Protein AF-A0A9D5EDU5-F1 (afdb_monomer_lite)

Foldseek 3Di:
DDALLRLLVVLCVQLVHDLCRLCVQLVHDSVVSVCRNVVVDQDDPVCLVSLLSSCVSSVHFQVSSQVNQVNSVHDGFPRDDLVLLLLQDDALVRVQVVQQVALFWKFKAALQQAGQHTYVLVCLQLVHLCCPRQVAQPSRRPVNSCLDPSNVVWWPPSLVVVLLVLLSCVLLVNQPVDPALDALLSVVVVVCCCVPRVVCVVVNVVSNVPRHRDFALDWSWDKTWTADPVRDTWIFIWGWFDFRLFQRMIMITTFTPAQSNQVSSVVSVVVDVVVDDDPRDHPPLLALLVLLVSLCVSSVHQLCRLCVLLVHHSVVNVCSSVVVDQDDLVSLVSSCVSNVHRQSSSQSSQVSSVHDGGGGLSNCVLRVHPRDCSGSNPDDPPRHDDDDLVNVQVVCQPDLFWKFKAFLQQFTSHTYPRVCVLLVDDPVPDDDALCRHPVVSLLPPVNVVFWPPSLQVLLFSDDCVLVQLLDPPPRPQDDDPCRVRSVVNNVVSQVVCVVVVNHCVSVVSSVVSNVVPPDDSDHQKTWDWTWGDDPPDIWIFTWIWHASGPHDGSMIMTTTRGSHNVNSVVSD

Sequence (572 aa):
MAAFPDLLIEARERAGLTQAGLAGRIGVSHATITSWETGRRHPRVSARQQIIEAADILGLEAPQLNLMLAELGFSPVPEGRIVPLLDRRKPLAVVQAECETYSWPTLAMNEDFEVVGWNAAANDLSELDLATDLAEPGARHLLRMALSDHYNAKLLNWEEVIGQMVSMWKINGFDPLTAENRTPYFDNLMAYVATHHQQQLPKLFSLWQDSGTWVEGNRFYFEAKWRASDGAMLHFHNQMTSWSDFDGVSAFDWHPANAATWDWLDERREQRLRHQPAAEAHLDVSSARALLRFARERNGLSRRKLGELSGLSASFVYAMEAGKRPLVRETIVAMTRAMKLDMAFANAILDAAGFDPEPSDLTAYILGHDVAPDSRFAGNPDKRVIWDPATIADEIAGYAWPTLVVNERCEAIAINGLASRLFLMDLESVPPGPARNLFSLVTDARFVRRTANWDVVIANVLPGNLEAYMAPPGSAARPGKDAAYFEDVVQFVRRREAAGGEGDAVIHRVFAAWRAKPGRRLTARITFPFVCDQASAALRFNTVIAPWDAMLNPYWSIELHPADGETWRLLA

Structure (mmCIF, N/CA/C/O backbone):
data_AF-A0A9D5EDU5-F1
#
_entry.id   AF-A0A9D5EDU5-F1
#
loop_
_atom_site.group_PDB
_atom_site.id
_atom_site.type_symbol
_atom_site.label_atom_id
_atom_site.label_alt_id
_atom_site.label_comp_id
_atom_site.label_asym_id
_atom_site.label_entity_id
_atom_site.label_seq_id
_atom_site.pdbx_PDB_ins_code
_atom_site.Cartn_x
_atom_site.Cartn_y
_atom_site.Cartn_z
_atom_site.occupancy
_atom_site.B_iso_or_equiv
_atom_site.auth_seq_id
_atom_site.auth_comp_id
_atom_site.auth_asym_id
_atom_site.a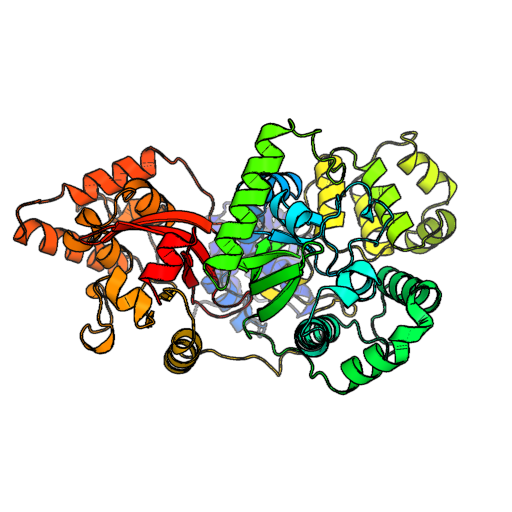uth_atom_id
_atom_site.pdbx_PDB_model_num
ATOM 1 N N . MET A 1 1 ? 11.022 31.301 25.420 1.00 49.19 1 MET A N 1
ATOM 2 C CA . MET A 1 1 ? 11.446 30.092 24.682 1.00 49.19 1 MET A CA 1
ATOM 3 C C . MET A 1 1 ? 12.906 29.843 25.014 1.00 49.19 1 MET A C 1
ATOM 5 O O . MET A 1 1 ? 13.621 30.825 25.166 1.00 49.19 1 MET A O 1
ATOM 9 N N . ALA A 1 2 ? 13.320 28.590 25.215 1.00 59.38 2 ALA A N 1
ATOM 10 C CA . ALA A 1 2 ? 14.733 28.263 25.424 1.00 59.38 2 ALA A CA 1
ATOM 11 C C . ALA A 1 2 ? 15.505 28.451 24.108 1.00 59.38 2 ALA A C 1
ATOM 13 O O . ALA A 1 2 ? 14.970 28.117 23.050 1.00 59.38 2 ALA A O 1
ATOM 14 N N . ALA A 1 3 ? 16.718 29.005 24.166 1.00 83.62 3 ALA A N 1
ATOM 15 C CA . ALA A 1 3 ? 17.525 29.257 22.975 1.00 83.62 3 ALA A CA 1
ATOM 16 C C . ALA A 1 3 ? 18.141 27.947 22.448 1.00 83.62 3 ALA A C 1
ATOM 18 O O . ALA A 1 3 ? 18.397 27.022 23.220 1.00 83.62 3 ALA A O 1
ATOM 19 N N . PHE A 1 4 ? 18.418 27.862 21.141 1.00 90.62 4 PHE A N 1
ATOM 20 C CA . PHE A 1 4 ? 19.044 26.684 20.514 1.00 90.62 4 PHE A CA 1
ATOM 21 C C . PHE A 1 4 ? 20.265 26.122 21.283 1.00 90.62 4 PHE A C 1
ATOM 23 O O . PHE A 1 4 ? 20.320 24.902 21.463 1.00 90.62 4 PHE A O 1
ATOM 30 N N . PRO A 1 5 ? 21.218 26.950 21.773 1.00 94.69 5 PRO A N 1
ATOM 31 C CA . PRO A 1 5 ? 22.356 26.451 22.544 1.00 94.69 5 PRO A CA 1
ATOM 32 C C . PRO A 1 5 ? 21.941 25.717 23.825 1.00 94.69 5 PRO A C 1
ATOM 34 O O . PRO A 1 5 ? 22.470 24.644 24.107 1.00 94.69 5 PRO A O 1
ATOM 37 N N . ASP A 1 6 ? 20.954 26.248 24.551 1.00 91.31 6 ASP A N 1
ATOM 38 C CA . ASP A 1 6 ? 20.464 25.667 25.804 1.00 91.31 6 ASP A CA 1
ATOM 39 C C . ASP A 1 6 ? 19.789 24.315 25.549 1.00 91.31 6 ASP A C 1
ATOM 41 O O . ASP A 1 6 ? 20.074 23.334 26.236 1.00 91.31 6 ASP A O 1
ATOM 45 N N . LEU A 1 7 ? 18.954 24.241 24.505 1.00 88.12 7 LEU A N 1
ATOM 46 C CA . LEU A 1 7 ? 18.281 23.005 24.095 1.00 88.12 7 LEU A CA 1
ATOM 47 C C . LEU A 1 7 ? 19.284 21.915 23.696 1.00 88.12 7 LEU A C 1
ATOM 49 O O . LEU A 1 7 ? 19.107 20.752 24.062 1.00 88.12 7 LEU A O 1
ATOM 53 N N . LEU A 1 8 ? 20.347 22.281 22.971 1.00 94.75 8 LEU A N 1
ATOM 54 C CA . LEU A 1 8 ? 21.386 21.342 22.551 1.00 94.75 8 LEU A CA 1
ATOM 55 C C . LEU A 1 8 ? 22.205 20.821 23.743 1.00 94.75 8 LEU A C 1
ATOM 57 O O . LEU A 1 8 ? 22.453 19.616 23.820 1.00 94.75 8 LEU A O 1
ATOM 61 N N . ILE A 1 9 ? 22.588 21.701 24.680 1.00 96.06 9 ILE A N 1
ATOM 62 C CA . ILE A 1 9 ? 23.309 21.325 25.908 1.00 96.06 9 ILE A CA 1
ATOM 63 C C . ILE A 1 9 ? 22.464 20.362 26.738 1.00 96.06 9 ILE A C 1
ATOM 65 O O . ILE A 1 9 ? 22.931 19.273 27.077 1.00 96.06 9 ILE A O 1
ATOM 69 N N . GLU A 1 10 ? 21.218 20.736 27.028 1.00 91.00 10 GLU A N 1
ATOM 70 C CA . GLU A 1 10 ? 20.330 19.954 27.886 1.00 91.00 10 GLU A CA 1
ATOM 71 C C . GLU A 1 10 ? 20.086 18.556 27.301 1.00 91.00 10 GLU A C 1
ATOM 73 O O . GLU A 1 10 ? 20.183 17.546 28.001 1.00 91.00 10 GLU A O 1
ATOM 78 N N . ALA A 1 11 ? 19.825 18.483 25.994 1.00 90.38 11 ALA A N 1
ATOM 79 C CA . ALA A 1 11 ? 19.623 17.225 25.289 1.00 90.38 11 ALA A CA 1
ATOM 80 C C . ALA A 1 11 ? 20.882 16.343 25.309 1.00 90.38 11 ALA A C 1
ATOM 82 O O . ALA A 1 11 ? 20.798 15.146 25.595 1.00 90.38 11 ALA A O 1
ATOM 83 N N . ARG A 1 12 ? 22.061 16.935 25.066 1.00 97.06 12 ARG A N 1
ATOM 84 C CA . ARG A 1 12 ? 23.350 16.232 25.104 1.00 97.06 12 ARG A CA 1
ATOM 85 C C . ARG A 1 12 ? 23.656 15.653 26.478 1.00 97.06 12 ARG A C 1
ATOM 87 O O . ARG A 1 12 ? 24.074 14.497 26.574 1.00 97.06 12 ARG A O 1
ATOM 94 N N . GLU A 1 13 ? 23.461 16.441 27.526 1.00 94.88 13 GLU A N 1
ATOM 95 C CA . GLU A 1 13 ? 23.725 16.018 28.900 1.00 94.88 13 GLU A CA 1
ATOM 96 C C . GLU A 1 13 ? 22.755 14.929 29.350 1.00 94.88 13 GLU A C 1
ATOM 98 O O . GLU A 1 13 ? 23.187 13.933 29.932 1.00 94.88 13 GLU A O 1
ATOM 103 N N . ARG A 1 14 ? 21.472 15.046 28.988 1.00 92.19 14 ARG A N 1
ATOM 104 C CA . ARG A 1 14 ? 20.460 14.011 29.244 1.00 92.19 14 ARG A CA 1
ATOM 105 C C . ARG A 1 14 ? 20.802 12.680 28.570 1.00 92.19 14 ARG A C 1
ATOM 107 O O . ARG A 1 14 ? 20.584 11.627 29.160 1.00 92.19 14 ARG A O 1
ATOM 114 N N . ALA A 1 15 ? 21.374 12.727 27.367 1.00 84.62 15 ALA A N 1
ATOM 115 C CA . ALA A 1 15 ? 21.842 11.550 26.635 1.00 84.62 15 ALA A CA 1
ATOM 116 C C . ALA A 1 15 ? 23.197 10.999 27.138 1.00 84.62 15 ALA A C 1
ATOM 118 O O . ALA A 1 15 ? 23.694 10.008 26.601 1.00 84.62 15 ALA A O 1
ATOM 119 N N . GLY A 1 16 ? 23.827 11.632 28.137 1.00 93.88 16 GLY A N 1
ATOM 120 C CA . GLY A 1 16 ? 25.115 11.206 28.693 1.00 93.88 16 GLY A CA 1
ATOM 121 C C . GLY A 1 16 ? 26.299 11.360 27.732 1.00 93.88 16 GLY A C 1
ATOM 122 O O . GLY A 1 16 ? 27.322 10.695 27.901 1.00 93.88 16 GLY A O 1
ATOM 123 N N . LEU A 1 17 ? 26.180 12.209 26.706 1.00 94.88 17 LEU A N 1
ATOM 124 C CA . LEU A 1 17 ? 27.223 12.403 25.699 1.00 94.88 17 LEU A CA 1
ATOM 125 C C . LEU A 1 17 ? 28.138 13.585 26.043 1.00 94.88 17 LEU A C 1
ATOM 127 O O . LEU A 1 17 ? 27.707 14.641 26.504 1.00 94.88 17 LEU A O 1
ATOM 131 N N . THR A 1 18 ? 29.431 13.440 25.751 1.00 97.62 18 THR A N 1
ATOM 132 C CA . THR A 1 18 ? 30.367 14.575 25.726 1.00 97.62 18 THR A CA 1
ATOM 133 C C . THR A 1 18 ? 30.219 15.352 24.416 1.00 97.62 18 THR A C 1
ATOM 135 O O . THR A 1 18 ? 29.735 14.808 23.421 1.00 97.62 18 THR A O 1
ATOM 138 N N . GLN A 1 19 ? 30.687 16.606 24.367 1.00 97.94 19 GLN A N 1
ATOM 139 C CA . GLN A 1 19 ? 30.727 17.384 23.116 1.00 97.94 19 GLN A CA 1
ATOM 140 C C . GLN A 1 19 ? 31.481 16.633 22.003 1.00 97.94 19 GLN A C 1
ATOM 142 O O . GLN A 1 19 ? 31.050 16.623 20.854 1.00 97.94 19 GLN A O 1
ATOM 147 N N . ALA A 1 20 ? 32.576 15.944 22.349 1.00 94.94 20 ALA A N 1
ATOM 148 C CA . ALA A 1 20 ? 33.355 15.140 21.405 1.00 94.94 20 ALA A CA 1
ATOM 149 C C . ALA A 1 20 ? 32.595 13.892 20.940 1.00 94.94 20 ALA A C 1
ATOM 151 O O . ALA A 1 20 ? 32.660 13.536 19.766 1.00 94.94 20 ALA A O 1
ATOM 152 N N . GLY A 1 21 ? 31.851 13.253 21.849 1.00 92.19 21 GLY A N 1
ATOM 153 C CA . GLY A 1 21 ? 31.017 12.096 21.540 1.00 92.19 21 GLY A CA 1
ATOM 154 C C . GLY A 1 21 ? 29.879 12.439 20.581 1.00 92.19 21 GLY A C 1
ATOM 155 O O . GLY A 1 21 ? 29.665 11.708 19.619 1.00 92.19 21 GLY A O 1
ATOM 156 N N . LEU A 1 22 ? 29.195 13.568 20.795 1.00 95.25 22 LEU A N 1
ATOM 157 C CA . LEU A 1 22 ? 28.170 14.045 19.864 1.00 95.25 22 LEU A CA 1
ATOM 158 C C . LEU A 1 22 ? 28.785 14.424 18.509 1.00 95.25 22 LEU A C 1
ATOM 160 O O . LEU A 1 22 ? 28.303 13.968 17.477 1.00 95.25 22 LEU A O 1
ATOM 164 N N . ALA A 1 23 ? 29.890 15.180 18.514 1.00 94.69 23 ALA A N 1
ATOM 165 C CA . ALA A 1 23 ? 30.588 15.600 17.299 1.00 94.69 23 ALA A CA 1
ATOM 166 C C . ALA A 1 23 ? 30.985 14.411 16.407 1.00 94.69 23 ALA A C 1
ATOM 168 O O . ALA A 1 23 ? 30.735 14.428 15.204 1.00 94.69 23 ALA A O 1
ATOM 169 N N . GLY A 1 24 ? 31.550 13.360 17.012 1.00 87.88 24 GLY A N 1
ATOM 170 C CA . GLY A 1 24 ? 31.951 12.149 16.299 1.00 87.88 24 GLY A CA 1
ATOM 171 C C . GLY A 1 24 ? 30.780 11.370 15.699 1.00 87.88 24 GLY A C 1
ATOM 172 O O . GLY A 1 24 ? 30.943 10.773 14.641 1.00 87.88 24 GLY A O 1
ATOM 173 N N . ARG A 1 25 ? 29.599 11.399 16.333 1.00 81.31 25 ARG A N 1
ATOM 174 C CA . ARG A 1 25 ? 28.413 10.684 15.838 1.00 81.31 25 ARG A CA 1
ATOM 175 C C . ARG A 1 25 ? 27.719 11.381 14.665 1.00 81.31 25 ARG A C 1
ATOM 177 O O . ARG A 1 25 ? 27.174 10.681 13.827 1.00 81.31 25 ARG A O 1
ATOM 184 N N . ILE A 1 26 ? 27.774 12.713 14.587 1.00 88.62 26 ILE A N 1
ATOM 185 C CA . ILE A 1 26 ? 27.176 13.493 13.478 1.00 88.62 26 ILE A CA 1
ATOM 186 C C . ILE A 1 26 ? 28.207 13.973 12.442 1.00 88.62 26 ILE A C 1
ATOM 188 O O . ILE A 1 26 ? 27.930 14.844 11.620 1.00 88.62 26 ILE A O 1
ATOM 192 N N . GLY A 1 27 ? 29.447 13.475 12.515 1.00 86.69 27 GLY A N 1
ATOM 193 C CA . GLY A 1 27 ? 30.489 13.776 11.530 1.00 86.69 27 GLY A CA 1
ATOM 194 C C . GLY A 1 27 ? 30.979 15.231 11.506 1.00 86.69 27 GLY A C 1
ATOM 195 O O . GLY A 1 27 ? 31.418 15.707 10.459 1.00 86.69 27 GLY A O 1
ATOM 196 N N . VAL A 1 28 ? 30.938 15.954 12.634 1.00 93.31 28 VAL A N 1
ATOM 197 C CA . VAL A 1 28 ? 31.468 17.331 12.746 1.00 93.31 28 VAL A CA 1
ATOM 198 C C . VAL A 1 28 ? 32.662 17.417 13.698 1.00 93.31 28 VAL A C 1
ATOM 200 O O . VAL A 1 28 ? 32.971 16.497 14.450 1.00 93.31 28 VAL A O 1
ATOM 203 N N . SER A 1 29 ? 33.363 18.555 13.690 1.00 95.62 29 SER A N 1
ATOM 204 C CA . SER A 1 29 ? 34.465 18.788 14.629 1.00 95.62 29 SER A CA 1
ATOM 205 C C . SER A 1 29 ? 33.955 19.077 16.046 1.00 95.62 29 SER A C 1
ATOM 207 O O . SER A 1 29 ? 32.920 19.721 16.218 1.00 95.62 29 SER A O 1
ATOM 209 N N . HIS A 1 30 ? 34.727 18.705 17.072 1.00 96.62 30 HIS A N 1
ATOM 210 C CA . HIS A 1 30 ? 34.455 19.095 18.463 1.00 96.62 30 HIS A CA 1
ATOM 211 C C . HIS A 1 30 ? 34.229 20.611 18.608 1.00 96.62 30 HIS A C 1
ATOM 213 O O . HIS A 1 30 ? 33.270 21.050 19.236 1.00 96.62 30 HIS A O 1
ATOM 219 N N . ALA A 1 31 ? 35.074 21.416 17.950 1.00 95.50 31 ALA A N 1
ATOM 220 C CA . ALA A 1 31 ? 34.973 22.873 17.966 1.00 95.50 31 ALA A CA 1
ATOM 221 C C . ALA A 1 31 ? 33.653 23.391 17.366 1.00 95.50 31 ALA A C 1
ATOM 223 O O . ALA A 1 31 ? 33.177 24.454 17.770 1.00 95.50 31 ALA A O 1
ATOM 224 N N . THR A 1 32 ? 33.049 22.652 16.428 1.00 95.38 32 THR A N 1
ATOM 225 C CA . THR A 1 32 ? 31.728 22.967 15.870 1.00 95.38 32 THR A CA 1
ATOM 226 C C . THR A 1 32 ? 30.651 22.847 16.945 1.00 95.38 32 THR A C 1
ATOM 228 O O . THR A 1 32 ? 29.927 23.816 17.156 1.00 95.38 32 THR A O 1
ATOM 231 N N . ILE A 1 33 ? 30.606 21.728 17.682 1.00 97.19 33 ILE A N 1
ATOM 232 C CA . ILE A 1 33 ? 29.650 21.532 18.788 1.00 97.19 33 ILE A CA 1
ATOM 233 C C . ILE A 1 33 ? 29.858 22.580 19.880 1.00 97.19 33 ILE A C 1
ATOM 235 O O . ILE A 1 33 ? 28.906 23.244 20.273 1.00 97.19 33 ILE A O 1
ATOM 239 N N . THR A 1 34 ? 31.104 22.820 20.304 1.00 97.06 34 THR A N 1
ATOM 240 C CA . THR A 1 34 ? 31.399 23.875 21.285 1.00 97.06 34 THR A CA 1
ATOM 241 C C . THR A 1 34 ? 30.914 25.246 20.799 1.00 97.06 34 THR A C 1
ATOM 243 O O . THR A 1 34 ? 30.392 26.032 21.585 1.00 97.06 34 THR A O 1
ATOM 246 N N . SER A 1 35 ? 31.057 25.561 19.507 1.00 94.12 35 SER A N 1
ATOM 247 C CA . SER A 1 35 ? 30.599 26.844 18.954 1.00 94.12 35 SER A CA 1
ATOM 248 C C . SER A 1 35 ? 29.075 26.968 18.904 1.00 94.12 35 SER A C 1
ATOM 250 O O . SER A 1 35 ? 28.568 28.074 19.081 1.00 94.12 35 SER A O 1
ATOM 252 N N . TRP A 1 36 ? 28.364 25.861 18.673 1.00 96.50 36 TRP A N 1
ATOM 253 C CA . TRP A 1 36 ? 26.901 25.798 18.710 1.00 96.50 36 TRP A CA 1
ATOM 254 C C . TRP A 1 36 ? 26.372 25.944 20.139 1.00 96.50 36 TRP A C 1
ATOM 256 O O . TRP A 1 36 ? 25.559 26.826 20.393 1.00 96.50 36 TRP A O 1
ATOM 266 N N . GLU A 1 37 ? 26.903 25.166 21.085 1.00 96.31 37 GLU A N 1
ATOM 267 C CA . GLU A 1 37 ? 26.494 25.192 22.500 1.00 96.31 37 GLU A CA 1
ATOM 268 C C . GLU A 1 37 ? 26.846 26.506 23.209 1.00 96.31 37 GLU A C 1
ATOM 270 O O . GLU A 1 37 ? 26.198 26.892 24.171 1.00 96.31 37 GLU A O 1
ATOM 275 N N . THR A 1 38 ? 27.856 27.239 22.738 1.00 93.31 38 THR A N 1
ATOM 276 C CA . THR A 1 38 ? 28.205 28.556 23.307 1.00 93.31 38 THR A CA 1
ATOM 277 C C . THR A 1 38 ? 27.515 29.724 22.606 1.00 93.31 38 THR A C 1
ATOM 279 O O . THR A 1 38 ? 27.779 30.876 22.948 1.00 93.31 38 THR A O 1
ATOM 282 N N . GLY A 1 39 ? 26.709 29.462 21.569 1.00 89.62 39 GLY A N 1
ATOM 283 C CA . GLY A 1 39 ? 26.092 30.499 20.738 1.00 89.62 39 GLY A CA 1
ATOM 284 C C . GLY A 1 39 ? 27.089 31.354 19.940 1.00 89.62 39 GLY A C 1
ATOM 285 O O . GLY A 1 39 ? 26.690 32.304 19.273 1.00 89.62 39 GLY A O 1
ATOM 286 N N . ARG A 1 40 ? 28.393 31.029 19.960 1.00 88.25 40 ARG A N 1
ATOM 287 C CA . ARG A 1 40 ? 29.434 31.771 19.224 1.00 88.25 40 ARG A CA 1
ATOM 288 C C . ARG A 1 40 ? 29.241 31.700 17.715 1.00 88.25 40 ARG A C 1
ATOM 290 O O . ARG A 1 40 ? 29.703 32.584 16.995 1.00 88.25 40 ARG A O 1
ATOM 297 N N . ARG A 1 41 ? 28.612 30.630 17.225 1.00 88.06 41 ARG A N 1
ATOM 298 C CA . ARG A 1 41 ? 28.312 30.450 15.808 1.00 88.06 41 ARG A CA 1
ATOM 299 C C . ARG A 1 41 ? 26.918 29.876 15.631 1.00 88.06 41 ARG A C 1
ATOM 301 O O . ARG A 1 41 ? 26.659 28.759 16.066 1.00 88.06 41 ARG A O 1
ATOM 308 N N . HIS A 1 42 ? 26.083 30.596 14.890 1.00 84.44 42 HIS A N 1
ATOM 309 C CA . HIS A 1 42 ? 24.826 30.050 14.396 1.00 84.44 42 HIS A CA 1
ATOM 310 C C . HIS A 1 42 ? 25.101 28.955 13.349 1.00 84.44 42 HIS A C 1
ATOM 312 O O . HIS A 1 42 ? 25.893 29.192 12.422 1.00 84.44 42 HIS A O 1
ATOM 318 N N . PRO A 1 43 ? 24.487 27.765 13.468 1.00 89.69 43 PRO A N 1
ATOM 319 C CA . PRO A 1 43 ? 24.435 26.791 12.386 1.00 89.69 43 PRO A CA 1
ATOM 320 C C . PRO A 1 43 ? 23.972 27.441 11.076 1.00 89.69 43 PRO A C 1
ATOM 322 O O . PRO A 1 43 ? 23.044 28.244 11.056 1.00 89.69 43 PRO A O 1
ATOM 325 N N . ARG A 1 44 ? 24.651 27.114 9.974 1.00 81.19 44 ARG A N 1
ATOM 326 C CA . ARG A 1 44 ? 24.252 27.544 8.623 1.00 81.19 44 ARG A CA 1
ATOM 327 C C . ARG A 1 44 ? 23.244 26.553 8.049 1.00 81.19 44 AR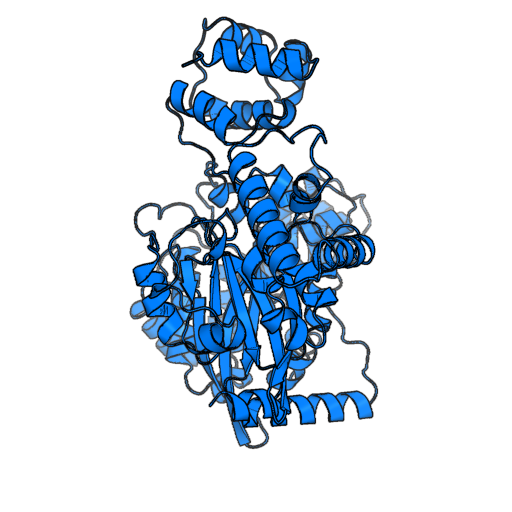G A C 1
ATOM 329 O O . ARG A 1 44 ? 23.169 25.436 8.541 1.00 81.19 44 ARG A O 1
ATOM 336 N N . VAL A 1 45 ? 22.559 26.913 6.964 1.00 66.62 45 VAL A N 1
ATOM 337 C CA . VAL A 1 45 ? 21.621 26.012 6.257 1.00 66.62 45 VAL A CA 1
ATOM 338 C C . VAL A 1 45 ? 22.255 24.647 5.952 1.00 66.62 45 VAL A C 1
ATOM 340 O O . VAL A 1 45 ? 21.655 23.614 6.216 1.00 66.62 45 VAL A O 1
ATOM 343 N N . SER A 1 46 ? 23.528 24.625 5.539 1.00 71.50 46 SER A N 1
ATOM 344 C CA . SER A 1 46 ? 24.286 23.388 5.285 1.00 71.50 46 SER A CA 1
ATOM 345 C C . SER A 1 46 ? 24.514 22.496 6.516 1.00 71.50 46 SER A C 1
ATOM 347 O O . SER A 1 46 ? 25.062 21.411 6.370 1.00 71.50 46 SER A O 1
ATOM 349 N N . ALA A 1 47 ? 24.197 22.980 7.721 1.00 82.62 47 ALA A N 1
ATOM 350 C CA . ALA A 1 47 ? 24.308 22.257 8.986 1.00 82.62 47 ALA A CA 1
ATOM 351 C C . ALA A 1 47 ? 22.968 21.658 9.457 1.00 82.62 47 ALA A C 1
ATOM 353 O O . ALA A 1 47 ? 22.921 21.025 10.512 1.00 82.62 47 ALA A O 1
ATOM 354 N N . ARG A 1 48 ? 21.873 21.890 8.714 1.00 83.44 48 ARG A N 1
ATOM 355 C CA . ARG A 1 48 ? 20.523 21.443 9.083 1.00 83.44 48 ARG A CA 1
ATOM 356 C C . ARG A 1 48 ? 20.466 19.931 9.298 1.00 83.44 48 ARG A C 1
ATOM 358 O O . ARG A 1 48 ? 19.961 19.493 10.325 1.00 83.44 48 ARG A O 1
ATOM 365 N N . GLN A 1 49 ? 21.036 19.154 8.378 1.00 75.75 49 GLN A N 1
ATOM 366 C CA . GLN A 1 49 ? 21.035 17.693 8.459 1.00 75.75 49 GLN A CA 1
ATOM 367 C C . GLN A 1 49 ? 21.744 17.184 9.724 1.00 75.75 49 GLN A C 1
ATOM 369 O O . GLN A 1 49 ? 21.212 16.342 10.437 1.00 75.75 49 GLN A O 1
ATOM 374 N N . GLN A 1 50 ? 22.889 17.771 10.078 1.00 86.69 50 GLN A N 1
ATOM 375 C CA . GLN A 1 50 ? 23.634 17.401 11.284 1.00 86.69 50 GLN A CA 1
ATOM 376 C C . GLN A 1 50 ? 22.869 17.741 12.572 1.00 86.69 50 GLN A C 1
ATOM 378 O O . GLN A 1 50 ? 23.050 17.074 13.586 1.00 86.69 50 GLN A O 1
ATOM 383 N N . ILE A 1 51 ? 22.010 18.765 12.559 1.00 88.81 51 ILE A N 1
ATOM 384 C CA . ILE A 1 51 ? 21.143 19.094 13.703 1.00 88.81 51 ILE A CA 1
ATOM 385 C C . ILE A 1 51 ? 20.018 18.070 13.856 1.00 88.81 51 ILE A C 1
ATOM 387 O O . ILE A 1 51 ? 19.701 17.691 14.981 1.00 88.81 51 ILE A O 1
ATOM 391 N N . ILE A 1 52 ? 19.444 17.605 12.746 1.00 80.00 52 ILE A N 1
ATOM 392 C CA . ILE A 1 52 ? 18.432 16.541 12.751 1.00 80.00 52 ILE A CA 1
ATOM 393 C C . ILE A 1 52 ? 19.056 15.238 13.268 1.00 80.00 52 ILE A C 1
ATOM 395 O O . ILE A 1 52 ? 18.546 14.649 14.217 1.00 80.00 52 ILE A O 1
ATOM 399 N N . GLU A 1 53 ? 20.223 14.852 12.745 1.00 79.69 53 GLU A N 1
ATOM 400 C CA . GLU A 1 53 ? 20.978 13.684 13.220 1.00 79.69 53 GLU A CA 1
ATOM 401 C C . GLU A 1 53 ? 21.347 13.801 14.703 1.00 79.69 53 GLU A C 1
ATOM 403 O O . GLU A 1 53 ? 21.205 12.840 15.462 1.00 79.69 53 GLU A O 1
ATOM 408 N N . ALA A 1 54 ? 21.776 14.988 15.150 1.00 87.31 54 ALA A N 1
ATOM 409 C CA . ALA A 1 54 ? 22.025 15.241 16.564 1.00 87.31 54 ALA A CA 1
ATOM 410 C C . ALA A 1 54 ? 20.749 15.013 17.378 1.00 87.31 54 ALA A C 1
ATOM 412 O O . ALA A 1 54 ? 20.787 14.310 18.379 1.00 87.31 54 ALA A O 1
ATOM 413 N N . ALA A 1 55 ? 19.608 15.542 16.946 1.00 85.69 55 ALA A N 1
ATOM 414 C CA . ALA A 1 55 ? 18.344 15.350 17.642 1.00 85.69 55 ALA A CA 1
ATOM 415 C C . ALA A 1 55 ? 17.892 13.881 17.701 1.00 85.69 55 ALA A C 1
ATOM 417 O O . ALA A 1 55 ? 17.273 13.492 18.694 1.00 85.69 55 ALA A O 1
ATOM 418 N N . ASP A 1 56 ? 18.204 13.064 16.694 1.00 77.31 56 ASP A N 1
ATOM 419 C CA . ASP A 1 56 ? 17.969 11.613 16.712 1.00 77.31 56 ASP A CA 1
ATOM 420 C C . ASP A 1 56 ? 18.881 10.900 17.714 1.00 77.31 56 ASP A C 1
ATOM 422 O O . ASP A 1 56 ? 18.403 10.158 18.571 1.00 77.31 56 ASP A O 1
ATOM 426 N N . ILE A 1 57 ? 20.184 11.192 17.694 1.00 80.56 57 ILE A N 1
ATOM 427 C CA . ILE A 1 57 ? 21.157 10.638 18.652 1.00 80.56 57 ILE A CA 1
ATOM 428 C C . ILE A 1 57 ? 20.821 11.021 20.096 1.00 80.56 57 ILE A C 1
ATOM 430 O O . ILE A 1 57 ? 21.069 10.245 21.021 1.00 80.56 57 ILE A O 1
ATOM 434 N N . LEU A 1 58 ? 20.296 12.229 20.287 1.00 87.25 58 LEU A N 1
ATOM 435 C CA . LEU A 1 58 ? 19.944 12.782 21.588 1.00 87.25 58 LEU A CA 1
ATOM 436 C C . LEU A 1 58 ? 18.557 12.348 22.077 1.00 87.25 58 LEU A C 1
ATOM 438 O O . LEU A 1 58 ? 18.178 12.713 23.189 1.00 87.25 58 LEU A O 1
ATOM 442 N N . GLY A 1 59 ? 17.804 11.587 21.273 1.00 78.19 59 GLY A N 1
ATOM 443 C CA . GLY A 1 59 ? 16.459 11.135 21.628 1.00 78.19 59 GLY A CA 1
ATOM 444 C C . GLY A 1 59 ? 15.491 12.292 21.871 1.00 78.19 59 GLY A C 1
ATOM 445 O O . GLY A 1 59 ? 14.626 12.207 22.741 1.00 78.19 59 GLY A O 1
ATOM 446 N N . LEU A 1 60 ? 15.676 13.412 21.165 1.00 78.44 60 LEU A N 1
ATOM 447 C CA . LEU A 1 60 ? 14.663 14.463 21.137 1.00 78.44 60 LEU A CA 1
ATOM 448 C C . LEU A 1 60 ? 13.407 13.925 20.441 1.00 78.44 60 LEU A C 1
ATOM 450 O O . LEU A 1 60 ? 13.482 12.940 19.724 1.00 78.44 60 LEU A O 1
ATOM 454 N N . GLU A 1 61 ? 12.269 14.587 20.585 1.00 73.06 61 GLU A N 1
ATOM 455 C CA . GLU A 1 61 ? 11.087 14.329 19.750 1.00 73.06 61 GLU A CA 1
ATOM 456 C C . GLU A 1 61 ? 10.943 15.418 18.674 1.00 73.06 61 GLU A C 1
ATOM 458 O O . GLU A 1 61 ? 11.602 16.463 18.741 1.00 73.06 61 GLU A O 1
ATOM 463 N N . ALA A 1 62 ? 10.127 15.192 17.640 1.00 69.94 62 ALA A N 1
ATOM 464 C CA . ALA A 1 62 ? 9.941 16.166 16.555 1.00 69.94 62 ALA A CA 1
ATOM 465 C C . ALA A 1 62 ? 9.525 17.575 17.040 1.00 69.94 62 ALA A C 1
ATOM 467 O O . ALA A 1 62 ? 10.111 18.543 16.559 1.00 69.94 62 ALA A O 1
ATOM 468 N N . PRO A 1 63 ? 8.646 17.749 18.052 1.00 73.06 63 PRO A N 1
ATOM 469 C CA . PRO A 1 63 ? 8.339 19.079 18.583 1.00 73.06 63 PRO A CA 1
ATOM 470 C C . PRO A 1 63 ? 9.561 19.810 19.158 1.00 73.06 63 PRO A C 1
ATOM 472 O O . PRO A 1 63 ? 9.716 21.011 18.957 1.00 73.06 63 PRO A O 1
ATOM 475 N N . GLN A 1 64 ? 10.457 19.097 19.847 1.00 80.00 64 GLN A N 1
ATOM 476 C CA . GLN A 1 64 ? 11.659 19.687 20.450 1.00 80.00 64 GLN A CA 1
ATOM 477 C C . GLN A 1 64 ? 12.689 20.066 19.385 1.00 80.00 64 GLN A C 1
ATOM 479 O O . GLN A 1 64 ? 13.260 21.153 19.434 1.00 80.00 64 GLN A O 1
ATOM 484 N N . LEU A 1 65 ? 12.879 19.198 18.390 1.00 83.19 65 LEU A N 1
ATOM 485 C CA . LEU A 1 65 ? 13.701 19.501 17.223 1.00 83.19 65 LEU A CA 1
ATOM 486 C C . LEU A 1 65 ? 13.129 20.694 16.444 1.00 83.19 65 LEU A C 1
ATOM 488 O O . LEU A 1 65 ? 13.879 21.588 16.078 1.00 83.19 65 LEU A O 1
ATOM 492 N N . ASN A 1 66 ? 11.814 20.778 16.258 1.00 76.62 66 ASN A N 1
ATOM 493 C CA . ASN A 1 66 ? 11.191 21.895 15.548 1.00 76.62 66 ASN A CA 1
ATOM 494 C C . ASN A 1 66 ? 11.347 23.229 16.271 1.00 76.62 66 ASN A C 1
ATOM 496 O O . ASN A 1 66 ? 11.493 24.249 15.606 1.00 76.62 66 ASN A O 1
ATOM 500 N N . LEU A 1 67 ? 11.400 23.237 17.606 1.00 80.94 67 LEU A N 1
ATOM 501 C CA . LEU A 1 67 ? 11.780 24.434 18.361 1.00 80.94 67 LEU A CA 1
ATOM 502 C C . LEU A 1 67 ? 13.230 24.843 18.071 1.00 80.94 67 LEU A C 1
ATOM 504 O O . LEU A 1 67 ? 13.498 26.022 17.848 1.00 80.94 67 LEU A O 1
ATOM 508 N N . MET A 1 68 ? 14.153 23.876 18.022 1.00 87.69 68 MET A N 1
ATOM 509 C CA . MET A 1 68 ? 15.550 24.132 17.654 1.00 87.69 68 MET A CA 1
ATOM 510 C C . MET A 1 68 ? 15.664 24.651 16.216 1.00 87.69 68 MET A C 1
ATOM 512 O O . MET A 1 68 ? 16.357 25.632 15.980 1.00 87.69 68 MET A O 1
ATOM 516 N N . LEU A 1 69 ? 14.973 24.030 15.258 1.00 82.19 69 LEU A N 1
ATOM 517 C CA . LEU A 1 69 ? 14.989 24.425 13.848 1.00 82.19 69 LEU A CA 1
ATOM 518 C C . LEU A 1 69 ? 14.361 25.805 13.634 1.00 82.19 69 LEU A C 1
ATOM 520 O O . LEU A 1 69 ? 14.942 26.616 12.916 1.00 82.19 69 LEU A O 1
ATOM 524 N N . ALA A 1 70 ? 13.238 26.100 14.294 1.00 75.81 70 ALA A N 1
ATOM 525 C CA . ALA A 1 70 ? 12.576 27.399 14.207 1.00 75.81 70 ALA A CA 1
ATOM 526 C C . ALA A 1 70 ? 13.489 28.537 14.685 1.00 75.81 70 ALA A C 1
ATOM 528 O O . ALA A 1 70 ? 13.603 29.554 14.005 1.00 75.81 70 ALA A O 1
ATOM 529 N N . GLU A 1 71 ? 14.204 28.340 15.797 1.00 82.56 71 GLU A N 1
ATOM 530 C CA . GLU A 1 71 ? 15.165 29.328 16.308 1.00 82.56 71 GLU A CA 1
ATOM 531 C C . GLU A 1 71 ? 16.355 29.532 15.357 1.00 82.56 71 GLU A C 1
ATOM 533 O O . GLU A 1 71 ? 16.937 30.611 15.269 1.00 82.56 71 GLU A O 1
ATOM 538 N N . LEU A 1 72 ? 16.701 28.498 14.591 1.00 83.00 72 LEU A N 1
ATOM 539 C CA . LEU A 1 72 ? 17.729 28.556 13.556 1.00 83.00 72 LEU A CA 1
ATOM 540 C C . LEU A 1 72 ? 17.242 29.142 12.224 1.00 83.00 72 LEU A C 1
ATOM 542 O O . LEU A 1 72 ? 18.053 29.311 11.312 1.00 83.00 72 LEU A O 1
ATOM 546 N N . GLY A 1 73 ? 15.949 29.461 12.105 1.00 75.19 73 GLY A N 1
ATOM 547 C CA . GLY A 1 73 ? 15.328 29.895 10.855 1.00 75.19 73 GLY A CA 1
ATOM 548 C C . GLY A 1 73 ? 15.232 28.781 9.807 1.00 75.19 73 GLY A C 1
ATOM 549 O O . GLY A 1 73 ? 15.197 29.069 8.612 1.00 75.19 73 GLY A O 1
ATOM 550 N N . PHE A 1 74 ? 15.237 27.515 10.230 1.00 74.94 74 PHE A N 1
ATOM 551 C CA . PHE A 1 74 ? 15.097 26.349 9.357 1.00 74.94 74 PHE A CA 1
ATOM 552 C C . PHE A 1 74 ? 13.654 25.845 9.328 1.00 74.94 74 PHE A C 1
ATOM 554 O O . PHE A 1 74 ? 12.926 25.933 10.317 1.00 74.94 74 PHE A O 1
ATOM 561 N N . SER A 1 75 ? 13.262 25.256 8.197 1.00 64.38 75 SER A N 1
ATOM 562 C CA . SER A 1 75 ? 11.962 24.601 8.051 1.00 64.38 75 SER A CA 1
ATOM 563 C C . SER A 1 75 ? 11.819 23.434 9.041 1.00 64.38 75 SER A C 1
ATOM 565 O O . SER A 1 75 ? 12.780 22.660 9.189 1.00 64.38 75 SER A O 1
ATOM 567 N N . PRO A 1 76 ? 10.644 23.278 9.686 1.00 60.56 76 PRO A N 1
ATOM 568 C CA . PRO A 1 76 ? 10.389 22.187 10.622 1.00 60.56 76 PRO A CA 1
ATOM 569 C C . PRO A 1 76 ? 10.471 20.824 9.923 1.00 60.56 76 PRO A C 1
ATOM 571 O O . PRO A 1 76 ? 10.276 20.724 8.711 1.00 60.56 76 PRO A O 1
ATOM 574 N N . VAL A 1 77 ? 10.748 19.779 10.698 1.00 58.88 77 VAL A N 1
ATOM 575 C CA . VAL A 1 77 ? 10.553 18.387 10.288 1.00 58.88 77 VAL A CA 1
ATOM 576 C C . VAL A 1 77 ? 9.157 17.915 10.716 1.00 58.88 77 VAL A C 1
ATOM 578 O O . VAL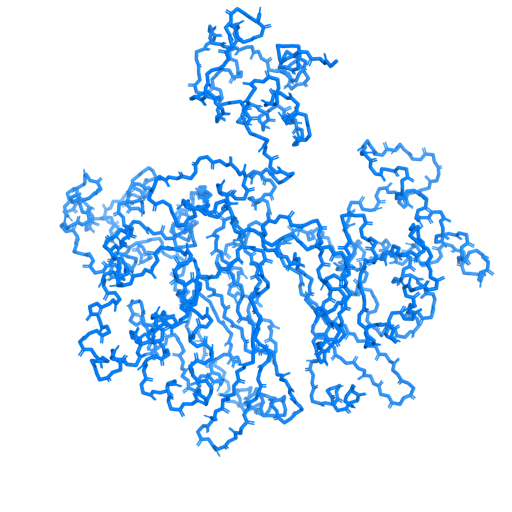 A 1 77 ? 8.678 18.305 11.786 1.00 58.88 77 VAL A O 1
ATOM 581 N N . PRO A 1 78 ? 8.464 17.094 9.919 1.00 55.56 78 PRO A N 1
ATOM 582 C CA . PRO A 1 78 ? 7.205 16.476 10.336 1.00 55.56 78 PRO A CA 1
ATOM 583 C C . PRO A 1 78 ? 7.364 15.570 11.567 1.00 55.56 78 PRO A C 1
ATOM 585 O O . PRO A 1 78 ? 8.473 15.214 11.958 1.00 55.56 78 PRO A O 1
ATOM 588 N N . GLU A 1 79 ? 6.254 15.218 12.230 1.00 52.97 79 GLU A N 1
ATOM 589 C CA . GLU A 1 79 ? 6.298 14.452 13.492 1.00 52.97 79 GLU A CA 1
ATOM 590 C C . GLU A 1 79 ? 6.867 13.020 13.340 1.00 52.97 79 GLU A C 1
ATOM 592 O O . GLU A 1 79 ? 7.231 12.395 14.335 1.00 52.97 79 GLU A O 1
ATOM 597 N N . GLY A 1 80 ? 7.015 12.509 12.112 1.00 56.50 80 GLY A N 1
ATOM 598 C CA . GLY A 1 80 ? 7.764 11.285 11.825 1.00 56.50 80 GLY A CA 1
ATOM 599 C C . GLY A 1 80 ? 9.259 11.576 11.720 1.00 56.50 80 GLY A C 1
ATOM 600 O O . GLY A 1 80 ? 9.647 12.513 11.046 1.00 56.50 80 GLY A O 1
ATOM 601 N N . ARG A 1 81 ? 10.112 10.784 12.371 1.00 59.41 81 ARG A N 1
ATOM 602 C CA . ARG A 1 81 ? 11.574 10.773 12.150 1.00 59.41 81 ARG A CA 1
ATOM 603 C C . ARG A 1 81 ? 11.951 9.574 11.275 1.00 59.41 81 ARG A C 1
ATOM 605 O O . ARG A 1 81 ? 11.159 8.635 11.168 1.00 59.41 81 ARG A O 1
ATOM 612 N N . ILE A 1 82 ? 13.170 9.551 10.719 1.00 59.78 82 ILE A N 1
ATOM 613 C CA . ILE A 1 82 ? 13.672 8.387 9.953 1.00 59.78 82 ILE A CA 1
ATOM 614 C C . ILE A 1 82 ? 13.573 7.110 10.792 1.00 59.78 82 ILE A C 1
ATOM 616 O O . ILE A 1 82 ? 13.095 6.097 10.295 1.00 59.78 82 ILE A O 1
ATOM 620 N N . VAL A 1 83 ? 13.995 7.156 12.061 1.00 59.03 83 VAL A N 1
ATOM 621 C CA . VAL A 1 83 ? 14.021 5.982 12.953 1.00 59.03 83 VAL A CA 1
ATOM 622 C C . VAL A 1 83 ? 12.628 5.347 13.115 1.00 59.03 83 VAL A C 1
ATOM 624 O O . VAL A 1 83 ? 12.500 4.162 12.816 1.00 59.03 83 VAL A O 1
ATOM 627 N N . PRO A 1 84 ? 11.562 6.098 13.466 1.00 69.62 84 PRO A N 1
ATOM 628 C CA . PRO A 1 84 ? 10.194 5.607 13.413 1.00 69.62 84 PRO A CA 1
ATOM 629 C C . PRO A 1 84 ? 9.820 4.946 12.091 1.00 69.62 84 PRO A C 1
ATOM 631 O O . PRO A 1 84 ? 9.238 3.873 12.142 1.00 69.62 84 PRO A O 1
ATOM 634 N N . LEU A 1 85 ? 10.144 5.542 10.934 1.00 75.69 85 LEU A N 1
ATOM 635 C CA . LEU A 1 85 ? 9.812 4.981 9.615 1.00 75.69 85 LEU A CA 1
ATOM 636 C C . LEU A 1 85 ? 10.579 3.685 9.324 1.00 75.69 85 LEU A C 1
ATOM 638 O O . LEU A 1 85 ? 9.982 2.717 8.856 1.00 75.69 85 LEU A O 1
ATOM 642 N N . LEU A 1 86 ? 11.867 3.636 9.670 1.00 77.19 86 LEU A N 1
ATOM 643 C CA . LEU A 1 86 ? 12.690 2.430 9.591 1.00 77.19 86 LEU A CA 1
ATOM 644 C C . LEU A 1 86 ? 12.130 1.315 10.484 1.00 77.19 86 LEU A C 1
ATOM 646 O O . LEU A 1 86 ? 12.092 0.158 10.074 1.00 77.19 86 LEU A O 1
ATOM 650 N N . ASP A 1 87 ? 11.621 1.647 11.670 1.00 76.44 87 ASP A N 1
ATOM 651 C CA . ASP A 1 87 ? 10.973 0.671 12.546 1.00 76.44 87 ASP A CA 1
ATOM 652 C C . ASP A 1 87 ? 9.669 0.110 11.952 1.00 76.44 87 ASP A C 1
ATOM 654 O O . ASP A 1 87 ? 9.320 -1.038 12.254 1.00 76.44 87 ASP A O 1
ATOM 658 N N . ARG A 1 88 ? 8.970 0.878 11.095 1.00 78.50 88 ARG A N 1
ATOM 659 C CA . ARG A 1 88 ? 7.768 0.435 10.349 1.00 78.50 88 ARG A CA 1
ATOM 660 C C . ARG A 1 88 ? 8.094 -0.325 9.065 1.00 78.50 88 ARG A C 1
ATOM 662 O O . ARG A 1 88 ? 7.178 -0.896 8.468 1.00 78.50 88 ARG A O 1
ATOM 669 N N . ARG A 1 89 ? 9.355 -0.300 8.626 1.00 86.69 89 ARG A N 1
ATOM 670 C CA . ARG A 1 89 ? 9.806 -0.876 7.359 1.00 86.69 89 ARG A CA 1
ATOM 671 C C . ARG A 1 89 ? 9.443 -2.359 7.275 1.00 86.69 89 ARG A C 1
ATOM 673 O O . ARG A 1 89 ? 9.705 -3.131 8.200 1.00 86.69 89 ARG A O 1
ATOM 680 N N . LYS A 1 90 ? 8.897 -2.770 6.129 1.00 87.31 90 LYS A N 1
ATOM 681 C CA . LYS A 1 90 ? 8.692 -4.180 5.777 1.00 87.31 90 LYS A CA 1
ATOM 682 C C . LYS A 1 90 ? 9.597 -4.532 4.596 1.00 87.31 90 LYS A C 1
ATOM 684 O O . LYS A 1 90 ? 9.366 -4.004 3.512 1.00 87.31 90 LYS A O 1
ATOM 689 N N . PRO A 1 91 ? 10.580 -5.436 4.768 1.00 89.38 91 PRO A N 1
ATOM 690 C CA . PRO A 1 91 ? 11.350 -5.957 3.644 1.00 89.38 91 PRO A CA 1
ATOM 691 C C . PRO A 1 91 ? 10.429 -6.541 2.569 1.00 89.38 91 PRO A C 1
ATOM 693 O O . PRO A 1 91 ? 9.377 -7.099 2.891 1.00 89.38 91 PRO A O 1
ATOM 696 N N . LEU A 1 92 ? 10.846 -6.487 1.304 1.00 90.44 92 LEU A N 1
ATOM 697 C CA . LEU A 1 92 ? 10.008 -6.899 0.173 1.00 90.44 92 LEU A CA 1
ATOM 698 C C . LEU A 1 92 ? 9.500 -8.350 0.288 1.00 90.44 92 LEU A C 1
ATOM 700 O O . LEU A 1 92 ? 8.359 -8.627 -0.061 1.00 90.44 92 LEU A O 1
ATOM 704 N N . ALA A 1 93 ? 10.292 -9.262 0.864 1.00 88.12 93 ALA A N 1
ATOM 705 C CA . ALA A 1 93 ? 9.858 -10.637 1.139 1.00 88.12 93 ALA A CA 1
ATOM 706 C C . ALA A 1 93 ? 8.657 -10.710 2.105 1.00 88.12 93 ALA A C 1
ATOM 708 O O . ALA A 1 93 ? 7.772 -11.546 1.943 1.00 88.12 93 ALA A O 1
ATOM 709 N N . VAL A 1 94 ? 8.618 -9.827 3.109 1.00 90.12 94 VAL A N 1
ATOM 710 C CA . VAL A 1 94 ? 7.502 -9.726 4.061 1.00 90.12 94 VAL A CA 1
ATOM 711 C C . VAL A 1 94 ? 6.284 -9.112 3.381 1.00 90.12 94 VAL A C 1
ATOM 713 O O . VAL A 1 94 ? 5.173 -9.580 3.606 1.00 90.12 94 VAL A O 1
ATOM 716 N N . VAL A 1 95 ? 6.487 -8.105 2.524 1.00 91.50 95 VAL A N 1
ATOM 717 C CA . VAL A 1 95 ? 5.411 -7.518 1.710 1.00 91.50 95 VAL A CA 1
ATOM 718 C C . VAL A 1 95 ? 4.792 -8.572 0.790 1.00 91.50 95 VAL A C 1
ATOM 720 O O . VAL A 1 95 ? 3.575 -8.716 0.781 1.00 91.50 95 VAL A O 1
ATOM 723 N N . GLN A 1 96 ? 5.611 -9.359 0.087 1.00 91.31 96 GLN A N 1
ATOM 724 C CA . GLN A 1 96 ? 5.148 -10.466 -0.754 1.00 91.31 96 GLN A CA 1
ATOM 725 C C . GLN A 1 96 ? 4.335 -11.485 0.056 1.00 91.31 96 GLN A C 1
ATOM 727 O O . GLN A 1 96 ? 3.212 -11.812 -0.313 1.00 91.31 96 GLN A O 1
ATOM 732 N N . ALA A 1 97 ? 4.859 -11.943 1.197 1.00 90.62 97 ALA A N 1
ATOM 733 C CA . ALA A 1 97 ? 4.146 -12.886 2.058 1.00 90.62 97 ALA A CA 1
ATOM 734 C C . ALA A 1 97 ? 2.811 -12.324 2.579 1.00 90.62 97 ALA A C 1
ATOM 736 O O . ALA A 1 97 ? 1.857 -13.075 2.753 1.00 90.62 97 ALA A O 1
ATOM 737 N N . GLU A 1 98 ? 2.733 -11.014 2.824 1.00 91.50 98 GLU A N 1
ATOM 738 C CA . GLU A 1 98 ? 1.494 -10.341 3.217 1.00 91.50 98 GLU A CA 1
ATOM 739 C C . GLU A 1 98 ? 0.486 -10.261 2.063 1.00 91.50 98 GLU A C 1
ATOM 741 O O . GLU A 1 98 ? -0.691 -10.532 2.300 1.00 91.50 98 GLU A O 1
ATOM 746 N N . CYS A 1 99 ? 0.929 -9.977 0.829 1.00 92.31 99 CYS A N 1
ATOM 747 C CA . CYS A 1 99 ? 0.071 -10.005 -0.366 1.00 92.31 99 CYS A CA 1
ATOM 748 C C . CYS A 1 99 ? -0.688 -11.334 -0.462 1.00 92.31 99 CYS A C 1
ATOM 750 O O . CYS A 1 99 ? -1.906 -11.345 -0.644 1.00 92.31 99 CYS A O 1
ATOM 752 N N . GLU A 1 100 ? 0.018 -12.453 -0.273 1.00 91.31 100 GLU A N 1
ATOM 753 C CA . GLU A 1 100 ? -0.555 -13.803 -0.368 1.00 91.31 100 GLU A CA 1
ATOM 754 C C . GLU A 1 100 ? -1.649 -14.097 0.664 1.00 91.31 100 GLU A C 1
ATOM 756 O O . GLU A 1 100 ? -2.422 -15.041 0.510 1.00 91.31 100 GLU A O 1
ATOM 761 N N . THR A 1 101 ? -1.748 -13.293 1.725 1.00 91.44 101 THR A N 1
ATOM 762 C CA . THR A 1 101 ? -2.816 -13.451 2.720 1.00 91.44 101 THR A CA 1
ATOM 763 C C . THR A 1 101 ? -4.144 -12.840 2.280 1.00 91.44 101 THR A C 1
ATOM 765 O O . THR A 1 101 ? -5.170 -13.093 2.916 1.00 91.44 101 THR A O 1
ATOM 768 N N . TYR A 1 102 ? -4.150 -12.028 1.221 1.00 93.81 102 TYR A N 1
ATOM 769 C CA . TYR A 1 102 ? -5.331 -11.287 0.790 1.00 93.81 102 TYR A CA 1
ATOM 770 C C . TYR A 1 102 ? -6.200 -12.105 -0.160 1.00 93.81 102 TYR A C 1
ATOM 772 O O . TYR A 1 102 ? -5.718 -12.844 -1.017 1.00 93.81 102 TYR A O 1
ATOM 780 N N . SER A 1 103 ? -7.515 -11.963 0.004 1.00 92.56 103 SER A N 1
ATOM 781 C CA . SER A 1 103 ? -8.515 -12.674 -0.795 1.00 92.56 103 SER A CA 1
ATOM 782 C C . SER A 1 103 ? -8.899 -11.936 -2.082 1.00 92.56 103 SER A C 1
ATOM 784 O O . SER A 1 103 ? -9.494 -12.543 -2.973 1.00 92.56 103 SER A O 1
ATOM 786 N N . TRP A 1 104 ? -8.547 -10.657 -2.200 1.00 96.50 104 TRP A N 1
ATOM 787 C CA . TRP A 1 104 ? -8.747 -9.827 -3.388 1.00 96.50 104 TRP A CA 1
ATOM 788 C C . TRP A 1 104 ? -7.426 -9.651 -4.155 1.00 96.50 104 TRP A C 1
ATOM 790 O O . TRP A 1 104 ? -6.361 -9.837 -3.562 1.00 96.50 104 TRP A O 1
ATOM 800 N N . PRO A 1 105 ? -7.457 -9.307 -5.454 1.00 97.94 105 PRO A N 1
ATOM 801 C CA . PRO A 1 105 ? -6.245 -9.018 -6.209 1.00 97.94 105 PRO A CA 1
ATOM 802 C C . PRO A 1 105 ? -5.491 -7.822 -5.617 1.00 97.94 105 PRO A C 1
ATOM 804 O O . PRO A 1 105 ? -6.043 -6.727 -5.482 1.00 97.94 105 PRO A O 1
ATOM 807 N N . THR A 1 106 ? -4.217 -8.030 -5.292 1.00 97.44 106 THR A N 1
ATOM 808 C CA . THR A 1 106 ? -3.344 -6.978 -4.760 1.00 97.44 106 THR A CA 1
ATOM 809 C C . THR A 1 106 ? -1.968 -7.055 -5.394 1.00 97.44 106 THR A C 1
ATOM 811 O O . THR A 1 106 ? -1.396 -8.135 -5.544 1.00 97.44 106 THR A O 1
ATOM 814 N N . LEU A 1 107 ? -1.422 -5.883 -5.716 1.00 96.81 107 LEU A N 1
ATOM 815 C CA . LEU A 1 107 ? -0.072 -5.696 -6.229 1.00 96.81 107 LEU A CA 1
ATOM 816 C C . LEU A 1 107 ? 0.731 -4.829 -5.251 1.00 96.81 107 LEU A C 1
ATOM 818 O O . LEU A 1 107 ? 0.236 -3.818 -4.762 1.00 96.81 107 LEU A O 1
ATOM 822 N N . ALA A 1 108 ? 1.979 -5.195 -4.978 1.00 95.44 108 ALA A N 1
ATOM 823 C CA . ALA A 1 108 ? 2.971 -4.321 -4.366 1.00 95.44 108 ALA A CA 1
ATOM 824 C C . ALA A 1 108 ? 3.762 -3.628 -5.469 1.00 95.44 108 ALA A C 1
ATOM 826 O O . ALA A 1 108 ? 4.309 -4.281 -6.358 1.00 95.44 108 ALA A O 1
ATOM 827 N N . MET A 1 109 ? 3.833 -2.307 -5.402 1.00 94.38 109 MET A N 1
ATOM 828 C CA . MET A 1 109 ? 4.472 -1.454 -6.393 1.00 94.38 109 MET A CA 1
ATOM 829 C C . MET A 1 109 ? 5.559 -0.612 -5.749 1.00 94.38 109 MET A C 1
ATOM 831 O O . MET A 1 109 ? 5.384 -0.108 -4.641 1.00 94.38 109 MET A O 1
ATOM 835 N N . ASN A 1 110 ? 6.667 -0.432 -6.455 1.00 91.69 110 ASN A N 1
ATOM 836 C CA . ASN A 1 110 ? 7.681 0.549 -6.077 1.00 91.69 110 ASN A CA 1
ATOM 837 C C . ASN A 1 110 ? 7.356 1.948 -6.643 1.00 91.69 110 ASN A C 1
ATOM 839 O O . ASN A 1 110 ? 6.386 2.139 -7.377 1.00 91.69 110 ASN A O 1
ATOM 843 N N . GLU A 1 111 ? 8.216 2.926 -6.354 1.00 86.12 111 GLU A N 1
ATOM 844 C CA . GLU A 1 111 ? 8.115 4.312 -6.852 1.00 86.12 111 GLU A CA 1
ATOM 845 C C . GLU A 1 111 ? 8.248 4.436 -8.385 1.00 86.12 111 GLU A C 1
ATOM 847 O O . GLU A 1 111 ? 7.946 5.487 -8.956 1.00 86.12 111 GLU A O 1
ATOM 852 N N . ASP A 1 112 ? 8.729 3.380 -9.050 1.00 86.69 112 ASP A N 1
ATOM 853 C CA . ASP A 1 112 ? 8.789 3.253 -10.509 1.00 86.69 112 ASP A CA 1
ATOM 854 C C . ASP A 1 112 ? 7.493 2.670 -11.098 1.00 86.69 112 ASP A C 1
ATOM 856 O O . ASP A 1 112 ? 7.446 2.457 -12.299 1.00 86.69 112 ASP A O 1
ATOM 860 N N . PHE A 1 113 ? 6.450 2.384 -10.306 1.00 90.56 113 PHE A N 1
ATOM 861 C CA . PHE A 1 113 ? 5.230 1.688 -10.757 1.00 90.56 113 PHE A CA 1
ATOM 862 C C . PHE A 1 113 ? 5.509 0.316 -11.396 1.00 90.56 113 PHE A C 1
ATOM 864 O O . PHE A 1 113 ? 4.755 -0.172 -12.244 1.00 90.56 113 PHE A O 1
ATOM 871 N N . GLU A 1 114 ? 6.610 -0.315 -10.993 1.00 92.06 114 GLU A N 1
ATOM 872 C CA . GLU A 1 114 ? 6.905 -1.710 -11.279 1.00 92.06 114 GLU A CA 1
ATOM 873 C C . GLU A 1 114 ? 6.291 -2.583 -10.185 1.00 92.06 114 GLU A C 1
ATOM 875 O O . GLU A 1 114 ? 6.453 -2.315 -8.991 1.00 92.06 114 GLU A O 1
ATOM 880 N N . VAL A 1 115 ? 5.586 -3.639 -10.592 1.00 95.00 115 VAL A N 1
ATOM 881 C CA . VAL A 1 115 ? 5.056 -4.634 -9.662 1.00 95.00 115 VAL A CA 1
ATOM 882 C C . VAL A 1 115 ? 6.216 -5.480 -9.125 1.00 95.00 115 VAL A C 1
ATOM 884 O O . VAL A 1 115 ? 6.891 -6.202 -9.866 1.00 95.00 115 VAL A O 1
ATOM 887 N N . VAL A 1 116 ? 6.436 -5.376 -7.816 1.00 92.69 116 VAL A N 1
ATOM 888 C CA . VAL A 1 116 ? 7.508 -6.038 -7.054 1.00 92.69 116 VAL A CA 1
ATOM 889 C C . VAL A 1 116 ? 7.002 -7.154 -6.143 1.00 92.69 116 VAL A C 1
ATOM 891 O O . VAL A 1 116 ? 7.799 -7.957 -5.663 1.00 92.69 116 VAL A O 1
ATOM 894 N N . GLY A 1 117 ? 5.688 -7.225 -5.945 1.00 93.50 117 GLY A N 1
ATOM 895 C CA . GLY A 1 117 ? 5.000 -8.334 -5.300 1.00 93.50 117 GLY A CA 1
ATOM 896 C C . GLY A 1 117 ? 3.538 -8.388 -5.728 1.00 93.50 117 GLY A C 1
ATOM 897 O O . GLY A 1 117 ? 3.005 -7.408 -6.241 1.00 93.50 117 GLY A O 1
ATOM 898 N N . TRP A 1 118 ? 2.898 -9.538 -5.594 1.00 96.00 118 TRP A N 1
ATOM 899 C CA . TRP A 1 118 ? 1.505 -9.760 -5.993 1.00 96.00 118 TRP A CA 1
ATOM 900 C C . TRP A 1 118 ? 0.964 -10.984 -5.270 1.00 96.00 118 TRP A C 1
ATOM 902 O O . TRP A 1 118 ? 1.724 -11.686 -4.617 1.00 96.00 118 TRP A O 1
ATOM 912 N N . ASN A 1 119 ? -0.332 -11.247 -5.366 1.00 95.00 119 ASN A N 1
ATOM 913 C CA . ASN A 1 119 ? -0.899 -12.490 -4.865 1.00 95.00 119 ASN A CA 1
ATOM 914 C C . ASN A 1 119 ? -1.510 -13.329 -5.977 1.00 95.00 119 ASN A C 1
ATOM 916 O O . ASN A 1 119 ? -1.734 -12.872 -7.100 1.00 95.00 119 ASN A O 1
ATOM 920 N N . ALA A 1 120 ? -1.854 -14.557 -5.623 1.00 93.44 120 ALA A N 1
ATOM 921 C CA . ALA A 1 120 ? -2.455 -15.485 -6.557 1.00 93.44 120 ALA A CA 1
ATOM 922 C C . ALA A 1 120 ? -3.804 -14.971 -7.136 1.00 93.44 120 ALA A C 1
ATOM 924 O O . ALA A 1 120 ? -4.138 -15.255 -8.283 1.00 93.44 120 ALA A O 1
ATOM 925 N N . ALA A 1 121 ? -4.569 -14.148 -6.402 1.00 95.81 121 ALA A N 1
ATOM 926 C CA . ALA A 1 121 ? -5.780 -13.505 -6.938 1.00 95.81 121 ALA A CA 1
ATOM 927 C C . ALA A 1 121 ? -5.467 -12.480 -8.051 1.00 95.81 121 ALA A C 1
ATOM 929 O O . ALA A 1 121 ? -6.248 -12.329 -8.990 1.00 95.81 121 ALA A O 1
ATOM 930 N N . ALA A 1 122 ? -4.317 -11.802 -7.982 1.00 97.06 122 ALA A N 1
ATOM 931 C CA . ALA A 1 122 ? -3.810 -10.965 -9.067 1.00 97.06 122 ALA A C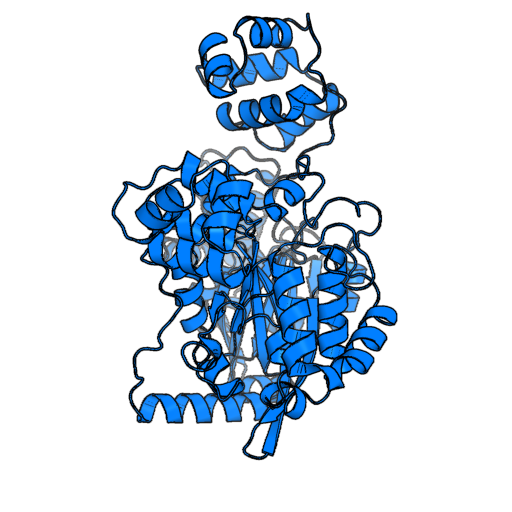A 1
ATOM 932 C C . ALA A 1 122 ? -3.427 -11.783 -10.308 1.00 97.06 122 ALA A C 1
ATOM 934 O O . ALA A 1 122 ? -3.696 -11.318 -11.415 1.00 97.06 122 ALA A O 1
ATOM 935 N N . ASN A 1 123 ? -2.887 -12.996 -10.146 1.00 95.06 123 ASN A N 1
ATOM 936 C CA . ASN A 1 123 ? -2.685 -13.929 -11.264 1.00 95.06 123 ASN A CA 1
ATOM 937 C C . ASN A 1 123 ? -4.020 -14.399 -11.863 1.00 95.06 123 ASN A C 1
ATOM 939 O O . ASN A 1 123 ? -4.174 -14.433 -13.080 1.00 95.06 123 ASN A O 1
ATOM 943 N N . ASP A 1 124 ? -5.013 -14.721 -11.027 1.00 95.12 124 ASP A N 1
ATOM 944 C CA . ASP A 1 124 ? -6.333 -15.139 -11.517 1.00 95.12 124 ASP A CA 1
ATOM 945 C C . ASP A 1 124 ? -6.987 -14.028 -12.352 1.00 95.12 124 ASP A C 1
ATOM 947 O O . ASP A 1 124 ? -7.481 -14.285 -13.449 1.00 95.12 124 ASP A O 1
ATOM 951 N N . LEU A 1 125 ? -6.963 -12.786 -11.851 1.00 97.19 125 LEU A N 1
ATOM 952 C CA . LEU A 1 125 ? -7.505 -11.622 -12.554 1.00 97.19 125 LEU A CA 1
ATOM 953 C C . LEU A 1 125 ? -6.723 -11.310 -13.834 1.00 97.19 125 LEU A C 1
ATOM 955 O O . LEU A 1 125 ? -7.323 -10.974 -14.861 1.00 97.19 125 LEU A O 1
ATOM 959 N N . SER A 1 126 ? -5.391 -11.382 -13.767 1.00 96.19 126 SER A N 1
ATOM 960 C CA . SER A 1 126 ? -4.544 -11.135 -14.926 1.00 96.19 126 SER A CA 1
ATOM 961 C C . SER A 1 126 ? -4.675 -12.243 -15.961 1.00 96.19 126 SER A C 1
ATOM 963 O O . SER A 1 126 ? -4.444 -11.966 -17.127 1.00 96.19 126 SER A O 1
ATOM 965 N N . GLU A 1 127 ? -5.057 -13.460 -15.571 1.00 95.50 127 GLU A N 1
ATOM 966 C CA . GLU A 1 127 ? -4.994 -14.669 -16.398 1.00 95.50 127 GLU A CA 1
ATOM 967 C C . GLU A 1 127 ? -3.583 -14.944 -16.949 1.00 95.50 127 GLU A C 1
ATOM 969 O O . GLU A 1 127 ? -3.424 -15.540 -18.015 1.00 95.50 127 GLU A O 1
ATOM 974 N N . LEU A 1 128 ? -2.568 -14.479 -16.223 1.00 93.88 128 LEU A N 1
ATOM 975 C CA . LEU A 1 128 ? -1.149 -14.689 -16.475 1.00 93.88 128 LEU A CA 1
ATOM 976 C C . LEU A 1 128 ? -0.478 -15.069 -15.159 1.00 93.88 128 LEU A C 1
ATOM 978 O O . LEU A 1 128 ? -0.820 -14.547 -14.096 1.00 93.88 128 LEU A O 1
ATOM 982 N N . ASP A 1 129 ? 0.543 -15.908 -15.235 1.00 91.56 129 ASP A N 1
ATOM 983 C CA . ASP A 1 129 ? 1.489 -16.035 -14.141 1.00 91.56 129 ASP A CA 1
ATOM 984 C C . ASP A 1 129 ? 2.478 -14.862 -14.223 1.00 91.56 129 ASP A C 1
ATOM 986 O O . ASP A 1 129 ? 3.414 -14.853 -15.027 1.00 91.56 129 ASP A O 1
ATOM 990 N N . LEU A 1 130 ? 2.282 -13.847 -13.373 1.00 92.44 130 LEU A N 1
ATOM 991 C CA . LEU A 1 130 ? 3.111 -12.632 -13.358 1.00 92.44 130 LEU A CA 1
ATOM 992 C C . LEU A 1 130 ? 4.603 -12.922 -13.096 1.00 92.44 130 LEU A C 1
ATOM 994 O O . LEU A 1 130 ? 5.469 -12.084 -13.383 1.00 92.44 130 LEU A O 1
ATOM 998 N N . ALA A 1 131 ? 4.925 -14.102 -12.568 1.00 88.62 131 ALA A N 1
ATOM 999 C CA . ALA A 1 131 ? 6.289 -14.551 -12.376 1.00 88.62 131 ALA A CA 1
ATOM 1000 C C . ALA A 1 131 ? 6.967 -14.968 -13.672 1.00 88.62 131 ALA A C 1
ATOM 1002 O O . ALA A 1 131 ? 8.116 -14.593 -13.917 1.00 88.62 131 ALA A O 1
ATOM 1003 N N . THR A 1 132 ? 6.271 -15.797 -14.451 1.00 89.50 132 THR A N 1
ATOM 1004 C CA . THR A 1 132 ? 6.837 -16.537 -15.578 1.00 89.50 132 THR A CA 1
ATOM 1005 C C . THR A 1 132 ? 6.496 -15.871 -16.903 1.00 89.50 132 THR A C 1
ATOM 1007 O O . THR A 1 132 ? 7.397 -15.662 -17.717 1.00 89.50 132 THR A O 1
ATOM 1010 N N . ASP A 1 133 ? 5.252 -15.428 -17.081 1.00 91.81 133 ASP A N 1
ATOM 1011 C CA . ASP A 1 133 ? 4.792 -14.743 -18.290 1.00 91.81 133 ASP A CA 1
ATOM 1012 C C . ASP A 1 133 ? 5.339 -13.309 -18.377 1.00 91.81 133 ASP A C 1
ATOM 1014 O O . ASP A 1 133 ? 5.579 -12.798 -19.471 1.00 91.81 133 ASP A O 1
ATOM 1018 N N . LEU A 1 134 ? 5.611 -12.674 -17.228 1.00 91.81 134 LEU A N 1
ATOM 1019 C CA . LEU A 1 134 ? 6.214 -11.334 -17.128 1.00 91.81 134 LEU A CA 1
ATOM 1020 C C . LEU A 1 134 ? 7.600 -11.357 -16.455 1.00 91.81 134 LEU A C 1
ATOM 1022 O O . LEU A 1 134 ? 7.969 -10.439 -15.720 1.00 91.81 134 LEU A O 1
ATOM 1026 N N . ALA A 1 135 ? 8.386 -12.410 -16.704 1.00 86.06 135 ALA A N 1
ATOM 1027 C CA . ALA A 1 135 ? 9.703 -12.608 -16.088 1.00 86.06 135 ALA A CA 1
ATOM 1028 C C . ALA A 1 135 ? 10.784 -11.609 -16.551 1.00 86.06 135 ALA A C 1
ATOM 1030 O O . ALA A 1 135 ? 11.768 -11.385 -15.840 1.00 86.06 135 ALA A O 1
ATOM 1031 N N . GLU A 1 136 ? 10.643 -11.042 -17.755 1.00 86.12 136 GLU A N 1
ATOM 1032 C CA . GLU A 1 136 ? 11.633 -10.123 -18.324 1.00 86.12 136 GLU A CA 1
ATOM 1033 C C . GLU A 1 136 ? 11.771 -8.847 -17.461 1.00 86.12 136 GLU A C 1
ATOM 1035 O O . GLU A 1 136 ? 10.764 -8.301 -17.002 1.00 86.12 136 GLU A O 1
ATOM 1040 N N . PRO A 1 137 ? 12.996 -8.317 -17.261 1.00 83.50 137 PRO A N 1
ATOM 1041 C CA . PRO A 1 137 ? 13.197 -7.058 -16.549 1.00 83.50 137 PRO A CA 1
ATOM 1042 C C . PRO A 1 137 ? 12.299 -5.914 -17.059 1.00 83.50 137 PRO A C 1
ATOM 1044 O O . PRO A 1 137 ? 12.243 -5.625 -18.258 1.00 83.50 137 PRO A O 1
ATOM 1047 N N . GLY A 1 138 ? 11.584 -5.257 -16.140 1.00 86.06 138 GLY A N 1
ATOM 1048 C CA . GLY A 1 138 ? 10.647 -4.173 -16.442 1.00 86.06 138 GLY A CA 1
ATOM 1049 C C . GLY A 1 138 ? 9.313 -4.604 -17.065 1.00 86.06 138 GLY A C 1
ATOM 1050 O O . GLY A 1 138 ? 8.468 -3.741 -17.287 1.00 86.06 138 GLY A O 1
ATOM 1051 N N . ALA A 1 139 ? 9.076 -5.889 -17.373 1.00 90.75 139 ALA A N 1
ATOM 1052 C CA . ALA A 1 139 ? 7.812 -6.339 -17.984 1.00 90.75 139 ALA A CA 1
ATOM 1053 C C . ALA A 1 139 ? 6.598 -6.129 -17.071 1.00 90.75 139 ALA A C 1
ATOM 1055 O O . ALA A 1 139 ? 5.487 -5.915 -17.549 1.00 90.75 139 ALA A O 1
ATOM 1056 N N . ARG A 1 140 ? 6.843 -6.109 -15.759 1.00 93.62 140 ARG A N 1
ATOM 1057 C CA . ARG A 1 140 ? 5.871 -5.834 -14.697 1.00 93.62 140 ARG A CA 1
ATOM 1058 C C . ARG A 1 140 ? 5.636 -4.344 -14.424 1.00 93.62 140 ARG A C 1
ATOM 1060 O O . ARG A 1 140 ? 4.991 -3.991 -13.441 1.00 93.62 140 ARG A O 1
ATOM 1067 N N . HIS A 1 141 ? 6.161 -3.449 -15.256 1.00 93.75 141 HIS A N 1
ATOM 1068 C CA . HIS A 1 141 ? 5.821 -2.034 -15.162 1.00 93.75 141 HIS A CA 1
ATOM 1069 C C . HIS A 1 141 ? 4.377 -1.802 -15.616 1.00 93.75 141 HIS A C 1
ATOM 1071 O O . HIS A 1 141 ? 4.017 -2.204 -16.727 1.00 93.75 141 HIS A O 1
ATOM 1077 N N . LEU A 1 142 ? 3.571 -1.090 -14.820 1.00 94.00 142 LEU A N 1
ATOM 1078 C CA . LEU A 1 142 ? 2.143 -0.898 -15.107 1.00 94.00 142 LEU A CA 1
ATOM 1079 C C . LEU A 1 142 ? 1.874 -0.308 -16.500 1.00 94.00 142 LEU A C 1
ATOM 1081 O O . LEU A 1 142 ? 0.945 -0.749 -17.169 1.00 94.00 142 LEU A O 1
ATOM 1085 N N . LEU A 1 143 ? 2.711 0.617 -16.991 1.00 92.06 143 LEU A N 1
ATOM 1086 C CA . LEU A 1 143 ? 2.594 1.131 -18.367 1.00 92.06 143 LEU A CA 1
ATOM 1087 C C . LEU A 1 143 ? 2.780 0.032 -19.425 1.00 92.06 143 LEU A C 1
ATOM 1089 O O . LEU A 1 143 ? 2.021 -0.017 -20.385 1.00 92.06 143 LEU A O 1
ATOM 1093 N N . ARG A 1 144 ? 3.769 -0.861 -19.270 1.00 93.19 144 ARG A N 1
ATOM 1094 C CA . ARG A 1 144 ? 3.988 -1.961 -20.227 1.00 93.19 144 ARG A CA 1
ATOM 1095 C C . ARG A 1 144 ? 2.837 -2.947 -20.184 1.00 93.19 144 ARG A C 1
ATOM 1097 O O . ARG A 1 144 ? 2.345 -3.337 -21.236 1.00 93.19 144 ARG A O 1
ATOM 1104 N N . MET A 1 145 ? 2.389 -3.297 -18.980 1.00 95.06 145 MET A N 1
ATOM 1105 C CA . MET A 1 145 ? 1.232 -4.167 -18.798 1.00 95.06 145 MET A CA 1
ATOM 1106 C C . MET A 1 145 ? 0.016 -3.561 -19.501 1.00 95.06 145 MET A C 1
ATOM 1108 O O . MET A 1 145 ? -0.509 -4.180 -20.420 1.00 95.06 145 MET A O 1
ATOM 1112 N N . ALA A 1 146 ? -0.344 -2.315 -19.179 1.00 93.25 146 ALA A N 1
ATOM 1113 C CA . ALA A 1 146 ? -1.493 -1.600 -19.738 1.00 93.25 146 ALA A CA 1
ATOM 1114 C C . ALA A 1 146 ? -1.471 -1.426 -21.264 1.00 93.25 146 ALA A C 1
ATOM 1116 O O . ALA A 1 146 ? -2.539 -1.337 -21.872 1.00 93.25 146 ALA A O 1
ATOM 1117 N N . LEU A 1 147 ? -0.284 -1.347 -21.874 1.00 93.19 147 LEU A N 1
ATOM 1118 C CA . LEU A 1 147 ? -0.116 -1.222 -23.325 1.00 93.19 147 LEU A CA 1
ATOM 1119 C C . LEU A 1 147 ? -0.015 -2.567 -24.049 1.00 93.19 147 LEU A C 1
ATOM 1121 O O . LEU A 1 147 ? -0.086 -2.620 -25.276 1.00 93.19 147 LEU A O 1
ATOM 1125 N N . SER A 1 148 ? 0.164 -3.672 -23.333 1.00 92.94 148 SER A N 1
ATOM 1126 C CA . SER A 1 148 ? 0.136 -4.983 -23.975 1.00 92.94 148 SER A CA 1
ATOM 1127 C C . SER A 1 148 ? -1.264 -5.288 -24.515 1.00 92.94 148 SER A C 1
ATOM 1129 O O . SER A 1 148 ? -2.274 -4.884 -23.931 1.00 92.94 148 SER A O 1
ATOM 1131 N N . ASP A 1 149 ? -1.334 -6.035 -25.618 1.00 91.94 149 ASP A N 1
ATOM 1132 C CA . ASP A 1 149 ? -2.612 -6.420 -26.231 1.00 91.94 149 ASP A CA 1
ATOM 1133 C C . ASP A 1 149 ? -3.513 -7.168 -25.240 1.00 91.94 149 ASP A C 1
ATOM 1135 O O . ASP A 1 149 ? -4.731 -6.995 -25.250 1.00 91.94 149 ASP A O 1
ATOM 1139 N N . HIS A 1 150 ? -2.899 -7.935 -24.334 1.00 94.69 150 HIS A N 1
ATOM 1140 C CA . HIS A 1 150 ? -3.587 -8.689 -23.296 1.00 94.69 150 HIS A CA 1
ATOM 1141 C C . HIS A 1 150 ? -4.381 -7.797 -22.334 1.00 94.69 150 HIS A C 1
ATOM 1143 O O . HIS A 1 150 ? -5.592 -7.959 -22.215 1.00 94.69 150 HIS A O 1
ATOM 1149 N N . TYR A 1 151 ? -3.740 -6.829 -21.669 1.00 95.19 151 TYR A N 1
ATOM 1150 C CA . TYR A 1 151 ? -4.444 -5.972 -20.701 1.00 95.19 151 TYR A CA 1
ATOM 1151 C C . TYR A 1 151 ? -5.286 -4.894 -21.395 1.00 95.19 151 TYR A C 1
ATOM 1153 O O . TYR A 1 151 ? -6.385 -4.590 -20.930 1.00 95.19 151 TYR A O 1
ATOM 1161 N N . ASN A 1 152 ? -4.820 -4.337 -22.520 1.00 92.62 152 ASN A N 1
ATOM 1162 C CA . ASN A 1 152 ? -5.553 -3.302 -23.257 1.00 92.62 152 ASN A CA 1
ATOM 1163 C C . ASN A 1 152 ? -6.909 -3.815 -23.779 1.00 92.62 152 ASN A C 1
ATOM 1165 O O . ASN A 1 152 ? -7.880 -3.065 -23.810 1.00 92.62 152 ASN A O 1
ATOM 1169 N N . ALA A 1 153 ? -7.012 -5.100 -24.140 1.00 94.00 153 ALA A N 1
ATOM 1170 C CA . ALA A 1 153 ? -8.279 -5.708 -24.551 1.00 94.00 153 ALA A CA 1
ATOM 1171 C C . ALA A 1 153 ? -9.250 -5.978 -23.384 1.00 94.00 153 ALA A C 1
ATOM 1173 O O . ALA A 1 153 ? -10.458 -6.099 -23.605 1.00 94.00 153 ALA A O 1
ATOM 1174 N N . LYS A 1 154 ? -8.736 -6.092 -22.153 1.00 97.00 154 LYS A N 1
ATOM 1175 C CA . LYS A 1 154 ? -9.520 -6.443 -20.961 1.00 97.00 154 LYS A CA 1
ATOM 1176 C C . LYS A 1 154 ? -9.986 -5.222 -20.173 1.00 97.00 154 LYS A C 1
ATOM 1178 O O . LYS A 1 154 ? -11.082 -5.254 -19.619 1.00 97.00 154 LYS A O 1
ATOM 1183 N N . LEU A 1 155 ? -9.200 -4.147 -20.136 1.00 96.75 155 LEU A N 1
ATOM 1184 C CA . LEU A 1 155 ? -9.527 -2.926 -19.400 1.00 96.75 155 LEU A CA 1
ATOM 1185 C C . LEU A 1 155 ? -10.481 -2.028 -20.205 1.00 96.75 155 LEU A C 1
ATOM 1187 O O . LEU A 1 155 ? -10.083 -1.330 -21.134 1.00 96.75 155 LEU A O 1
ATOM 1191 N N . LEU A 1 156 ? -11.761 -2.031 -19.839 1.00 97.19 156 LEU A N 1
ATOM 1192 C CA . LEU A 1 156 ? -12.837 -1.412 -20.619 1.00 97.19 156 LEU A CA 1
ATOM 1193 C C . LEU A 1 156 ? -12.895 0.114 -20.486 1.00 97.19 156 LEU A C 1
ATOM 1195 O O . LEU A 1 156 ? -13.338 0.789 -21.411 1.00 97.19 156 LEU A O 1
ATOM 1199 N N . ASN A 1 157 ? -12.455 0.660 -19.353 1.00 96.62 157 ASN A N 1
ATOM 1200 C CA . ASN A 1 157 ? -12.323 2.099 -19.113 1.00 96.62 157 ASN A CA 1
ATOM 1201 C C . ASN A 1 157 ? -10.847 2.530 -19.099 1.00 96.62 157 ASN A C 1
ATOM 1203 O O . ASN A 1 157 ? -10.405 3.283 -18.236 1.00 96.62 157 ASN A O 1
ATOM 1207 N N . TRP A 1 158 ? -10.081 2.037 -20.077 1.00 95.12 158 TRP A N 1
ATOM 1208 C CA . TRP A 1 158 ? -8.632 2.233 -20.174 1.00 95.12 158 TRP A CA 1
ATOM 1209 C C . TRP A 1 158 ? -8.189 3.698 -20.050 1.00 95.12 158 TRP A C 1
ATOM 1211 O O . TRP A 1 158 ? -7.237 3.977 -19.336 1.00 95.12 158 TRP A O 1
ATOM 1221 N N . GLU A 1 159 ? -8.864 4.641 -20.714 1.00 94.50 159 GLU A N 1
ATOM 1222 C CA . GLU A 1 159 ? -8.457 6.059 -20.705 1.00 94.50 159 GLU A CA 1
ATOM 1223 C C . GLU A 1 159 ? -8.592 6.699 -19.323 1.00 94.50 159 GLU A C 1
ATOM 1225 O O . GLU A 1 159 ? -7.717 7.452 -18.913 1.00 94.50 159 GLU A O 1
ATOM 1230 N N . GLU A 1 160 ? -9.641 6.350 -18.580 1.00 93.50 160 GLU A N 1
ATOM 1231 C CA . GLU A 1 160 ? -9.852 6.826 -17.213 1.00 93.50 160 GLU A CA 1
ATOM 1232 C C . GLU A 1 160 ? -8.763 6.283 -16.280 1.00 93.50 160 GLU A C 1
ATOM 1234 O O . GLU A 1 160 ? -8.068 7.047 -15.614 1.00 93.50 160 GLU A O 1
ATOM 1239 N N . VAL A 1 161 ? -8.554 4.964 -16.295 1.00 93.62 161 VAL A N 1
ATOM 1240 C CA . VAL A 1 161 ? -7.589 4.292 -15.414 1.00 93.62 161 VAL A CA 1
ATOM 1241 C C . VAL A 1 161 ? -6.153 4.702 -15.734 1.00 93.62 161 VAL A C 1
ATOM 1243 O O . VAL A 1 161 ? -5.386 5.060 -14.840 1.00 93.62 161 VAL A O 1
ATOM 1246 N N . ILE A 1 162 ? -5.767 4.681 -17.010 1.00 93.56 162 ILE A N 1
ATOM 1247 C CA . ILE A 1 162 ? -4.407 5.046 -17.411 1.00 93.56 162 ILE A CA 1
ATOM 1248 C C . ILE A 1 162 ? -4.194 6.556 -17.317 1.00 93.56 162 ILE A C 1
ATOM 1250 O O . ILE A 1 162 ? -3.081 6.968 -17.012 1.00 93.56 162 ILE A O 1
ATOM 1254 N N . GLY A 1 163 ? -5.229 7.386 -17.469 1.00 93.31 163 GLY A N 1
ATOM 1255 C CA . GLY A 1 163 ? -5.128 8.829 -17.244 1.00 93.31 163 GLY A CA 1
ATOM 1256 C C . GLY A 1 163 ? -4.774 9.157 -15.794 1.00 93.31 163 GLY A C 1
ATOM 1257 O O . GLY A 1 163 ? -3.888 9.974 -15.534 1.00 93.31 163 GLY A O 1
ATOM 1258 N N . GLN A 1 164 ? -5.377 8.438 -14.840 1.00 90.25 164 GLN A N 1
ATOM 1259 C CA . GLN A 1 164 ? -5.007 8.531 -13.424 1.00 90.25 164 GLN A CA 1
ATOM 1260 C C . GLN A 1 164 ? -3.544 8.115 -13.197 1.00 90.25 164 GLN A C 1
ATOM 1262 O O . GLN A 1 164 ? -2.793 8.848 -12.553 1.00 90.25 164 GLN A O 1
ATOM 1267 N N . MET A 1 165 ? -3.089 7.007 -13.790 1.00 89.94 165 MET A N 1
ATOM 1268 C CA . MET A 1 165 ? -1.684 6.572 -13.686 1.00 89.94 165 MET A CA 1
ATOM 1269 C C . MET A 1 165 ? -0.707 7.571 -14.322 1.00 89.94 165 MET A C 1
ATOM 1271 O O . MET A 1 165 ? 0.344 7.862 -13.759 1.00 89.94 165 MET A O 1
ATOM 1275 N N . VAL A 1 166 ? -1.070 8.156 -15.463 1.00 90.81 166 VAL A N 1
ATOM 1276 C CA . VAL A 1 166 ? -0.306 9.222 -16.123 1.00 90.81 166 VAL A CA 1
ATOM 1277 C C . VAL A 1 166 ? -0.169 10.442 -15.221 1.00 90.81 166 VAL A C 1
ATOM 1279 O O . VAL A 1 166 ? 0.923 11.003 -15.121 1.00 90.81 166 VAL A O 1
ATOM 1282 N N . SER A 1 167 ? -1.240 10.842 -14.530 1.00 88.31 167 SER A N 1
ATOM 1283 C CA . SER A 1 167 ? -1.181 11.963 -13.589 1.00 88.31 167 SER A CA 1
ATOM 1284 C C . SER A 1 167 ? -0.154 11.725 -12.472 1.00 88.31 167 SER A C 1
ATOM 1286 O O . SER A 1 167 ? 0.566 12.652 -12.088 1.00 88.31 167 SER A O 1
ATOM 1288 N N . MET A 1 168 ? -0.030 10.474 -12.016 1.00 84.25 168 MET A N 1
ATOM 1289 C CA . MET A 1 168 ? 0.958 10.042 -11.030 1.00 84.25 168 MET A CA 1
ATOM 1290 C C . MET A 1 168 ? 2.380 9.971 -11.597 1.00 84.25 168 MET A C 1
ATOM 1292 O O . MET A 1 168 ? 3.334 10.408 -10.957 1.00 84.25 168 MET A O 1
ATOM 1296 N N . TRP A 1 169 ? 2.549 9.465 -12.817 1.00 85.25 169 TRP A N 1
ATOM 1297 C CA . TRP A 1 169 ? 3.850 9.470 -13.486 1.00 85.25 169 TRP A CA 1
ATOM 1298 C C . TRP A 1 169 ? 4.394 10.891 -13.632 1.00 85.25 169 TRP A C 1
ATOM 1300 O O . TRP A 1 169 ? 5.557 11.138 -13.315 1.00 85.25 169 TRP A O 1
ATOM 1310 N N . LYS A 1 170 ? 3.533 11.846 -13.999 1.00 82.50 170 LYS A N 1
ATOM 1311 C CA . LYS A 1 170 ? 3.909 13.257 -14.120 1.00 82.50 170 LYS A CA 1
ATOM 1312 C C . LYS A 1 170 ? 4.432 13.866 -12.824 1.00 82.50 170 LYS A C 1
ATOM 1314 O O . LYS A 1 170 ? 5.402 14.618 -12.889 1.00 82.50 170 LYS A O 1
ATOM 1319 N N . ILE A 1 171 ? 3.815 13.585 -11.669 1.00 75.94 171 ILE A N 1
ATOM 1320 C CA . ILE A 1 171 ? 4.327 14.136 -10.402 1.00 75.94 171 ILE A CA 1
ATOM 1321 C C . ILE A 1 171 ? 5.697 13.547 -10.052 1.00 75.94 171 ILE A C 1
ATOM 1323 O O . ILE A 1 171 ? 6.545 14.278 -9.560 1.00 75.94 171 ILE A O 1
ATOM 1327 N N . ASN A 1 172 ? 5.959 12.292 -10.423 1.00 72.19 172 ASN A N 1
ATOM 1328 C CA . ASN A 1 172 ? 7.257 11.643 -10.218 1.00 72.19 172 ASN A CA 1
ATOM 1329 C C . ASN A 1 172 ? 8.322 12.056 -11.256 1.00 72.19 172 ASN A C 1
ATOM 1331 O O . ASN A 1 172 ? 9.378 11.428 -11.343 1.00 72.19 172 ASN A O 1
ATOM 1335 N N . GLY A 1 173 ? 8.052 13.082 -12.071 1.00 72.75 173 GLY A N 1
ATOM 1336 C CA . GLY A 1 173 ? 8.961 13.565 -13.114 1.00 72.75 173 GLY A CA 1
ATOM 1337 C C . GLY A 1 173 ? 9.029 12.672 -14.357 1.00 72.75 173 GLY A C 1
ATOM 1338 O O . GLY A 1 173 ? 9.836 12.927 -15.250 1.00 72.75 173 GLY A O 1
ATOM 1339 N N . PHE A 1 174 ? 8.181 11.645 -14.456 1.00 76.62 174 PHE A N 1
ATOM 1340 C CA . PHE A 1 174 ? 8.051 10.827 -15.656 1.00 76.62 174 PHE A CA 1
ATOM 1341 C C . PHE A 1 174 ? 7.113 11.523 -16.640 1.00 76.62 174 PHE A C 1
ATOM 1343 O O . PHE A 1 174 ? 5.913 11.258 -16.692 1.00 76.62 174 PHE A O 1
ATOM 1350 N N . ASP A 1 175 ? 7.667 12.435 -17.434 1.00 80.06 175 ASP A N 1
ATOM 1351 C CA . ASP A 1 175 ? 6.954 13.046 -18.550 1.00 80.06 175 ASP A CA 1
ATOM 1352 C C . ASP A 1 175 ? 7.739 12.827 -19.856 1.00 80.06 175 ASP A C 1
ATOM 1354 O O . ASP A 1 175 ? 8.800 13.419 -20.064 1.00 80.06 175 ASP A O 1
ATOM 1358 N N . PRO A 1 176 ? 7.256 11.971 -20.778 1.00 79.88 176 PRO A N 1
ATOM 1359 C CA . PRO A 1 176 ? 7.929 11.734 -22.046 1.00 79.88 176 PRO A CA 1
ATOM 1360 C C . PRO A 1 176 ? 7.866 12.954 -22.981 1.00 79.88 176 PRO A C 1
ATOM 1362 O O . PRO A 1 176 ? 8.517 12.940 -24.030 1.00 79.88 176 PRO A O 1
ATOM 1365 N N . LEU A 1 177 ? 7.122 14.005 -22.622 1.00 78.38 177 LEU A N 1
ATOM 1366 C CA . LEU A 1 177 ? 7.067 15.279 -23.337 1.00 78.38 177 LEU A CA 1
ATOM 1367 C C . LEU A 1 177 ? 8.135 16.272 -22.854 1.00 78.38 177 LEU A C 1
ATOM 1369 O O . LEU A 1 177 ? 8.423 17.235 -23.565 1.00 78.38 177 LEU A O 1
ATOM 1373 N N . THR A 1 178 ? 8.769 16.032 -21.701 1.00 73.19 178 THR A N 1
ATOM 1374 C CA . THR A 1 178 ? 9.880 16.847 -21.191 1.00 73.19 178 THR A CA 1
ATOM 1375 C C . THR A 1 178 ? 11.176 16.029 -21.159 1.00 73.19 178 THR A C 1
ATOM 1377 O O . THR A 1 178 ? 11.171 14.797 -21.126 1.00 73.19 178 THR A O 1
ATOM 1380 N N . ALA A 1 179 ? 12.324 16.698 -21.283 1.00 63.59 179 ALA A N 1
ATOM 1381 C CA . ALA A 1 179 ? 13.639 16.044 -21.225 1.00 63.59 179 ALA A CA 1
ATOM 1382 C C . ALA A 1 179 ? 14.245 16.055 -19.810 1.00 63.59 179 ALA A C 1
ATOM 1384 O O . ALA A 1 179 ? 15.262 15.408 -19.564 1.00 63.59 179 ALA A O 1
ATOM 1385 N N . GLU A 1 180 ? 13.645 16.812 -18.895 1.00 63.66 180 GLU A N 1
ATOM 1386 C CA . GLU A 1 180 ? 14.124 16.981 -17.529 1.00 63.66 180 GLU A CA 1
ATOM 1387 C C . GLU A 1 180 ? 13.791 15.724 -16.705 1.00 63.66 180 GLU A C 1
ATOM 1389 O O . GLU A 1 180 ? 12.737 15.123 -16.875 1.00 63.66 180 GLU A O 1
ATOM 1394 N N . ASN A 1 181 ? 14.719 15.292 -15.846 1.00 62.62 181 ASN A N 1
ATOM 1395 C CA . ASN A 1 181 ? 14.553 14.187 -14.885 1.00 62.62 181 ASN A CA 1
ATOM 1396 C C . ASN A 1 181 ? 14.329 12.760 -15.437 1.00 62.62 181 ASN A C 1
ATOM 1398 O O . ASN A 1 181 ? 13.997 11.856 -14.670 1.00 62.62 181 ASN A O 1
ATOM 1402 N N . ARG A 1 182 ? 14.615 12.484 -16.720 1.00 72.12 182 ARG A N 1
ATOM 1403 C CA . ARG A 1 182 ? 14.556 11.105 -17.250 1.00 72.12 182 ARG A CA 1
ATOM 1404 C C . ARG A 1 182 ? 15.598 10.188 -16.604 1.00 72.12 182 ARG A C 1
ATOM 1406 O O . ARG A 1 182 ? 16.800 10.463 -16.619 1.00 72.12 182 ARG A O 1
ATOM 1413 N N . THR A 1 183 ? 15.135 9.072 -16.045 1.00 78.62 183 THR A N 1
ATOM 1414 C CA . THR A 1 183 ? 15.996 8.010 -15.510 1.00 78.62 183 THR A CA 1
ATOM 1415 C C . THR A 1 183 ? 16.371 7.013 -16.616 1.00 78.62 183 THR A C 1
ATOM 1417 O O . THR A 1 183 ? 15.603 6.842 -17.565 1.00 78.62 183 THR A O 1
ATOM 1420 N N . PRO A 1 184 ? 17.504 6.285 -16.495 1.00 83.94 184 PRO A N 1
ATOM 1421 C CA . PRO A 1 184 ? 17.831 5.198 -17.424 1.00 83.94 184 PRO A CA 1
ATOM 1422 C C . PRO A 1 184 ? 16.712 4.155 -17.535 1.00 83.94 184 PRO A C 1
ATOM 1424 O O . PRO A 1 184 ? 16.474 3.610 -18.611 1.00 83.94 184 PRO A O 1
ATOM 1427 N N . TYR A 1 185 ? 16.003 3.914 -16.428 1.00 86.19 185 TYR A N 1
ATOM 1428 C CA . TYR A 1 185 ? 14.827 3.057 -16.388 1.00 86.19 185 TYR A CA 1
ATOM 1429 C C . TYR A 1 185 ? 13.722 3.551 -17.326 1.00 86.19 185 TYR A C 1
ATOM 1431 O O . TYR A 1 185 ? 13.263 2.802 -18.188 1.00 86.19 185 TYR A O 1
ATOM 1439 N N . PHE A 1 186 ? 13.326 4.819 -17.188 1.00 84.88 186 PHE A N 1
ATOM 1440 C CA . PHE A 1 186 ? 12.245 5.403 -17.976 1.00 84.88 186 PHE A CA 1
ATOM 1441 C C . PHE A 1 186 ? 12.606 5.508 -19.463 1.00 84.88 186 PHE A C 1
ATOM 1443 O O . PHE A 1 186 ? 11.774 5.222 -20.322 1.00 84.88 186 PHE A O 1
ATOM 1450 N N . ASP A 1 187 ? 13.861 5.829 -19.787 1.00 86.50 187 ASP A N 1
ATOM 1451 C CA . ASP A 1 187 ? 14.337 5.814 -21.174 1.00 86.50 187 ASP A CA 1
ATOM 1452 C C . ASP A 1 187 ? 14.244 4.408 -21.788 1.00 86.50 187 ASP A C 1
ATOM 1454 O O . ASP A 1 187 ? 13.761 4.248 -22.912 1.00 86.50 187 ASP A O 1
ATOM 1458 N N . ASN A 1 188 ? 14.658 3.374 -21.045 1.00 89.56 188 ASN A N 1
ATOM 1459 C CA . ASN A 1 188 ? 14.557 1.985 -21.493 1.00 89.56 188 ASN A CA 1
ATOM 1460 C C . ASN A 1 188 ? 13.090 1.547 -21.666 1.00 89.56 188 ASN A C 1
ATOM 1462 O O . ASN A 1 188 ? 12.740 0.909 -22.660 1.00 89.56 188 ASN A O 1
ATOM 1466 N N . LEU A 1 189 ? 12.218 1.946 -20.737 1.00 90.31 189 LEU A N 1
ATOM 1467 C CA . LEU A 1 189 ? 10.775 1.725 -20.807 1.00 90.31 189 LEU A CA 1
ATOM 1468 C C . LEU A 1 189 ? 10.169 2.354 -22.071 1.00 90.31 189 LEU A C 1
ATOM 1470 O O . LEU A 1 189 ? 9.474 1.675 -22.826 1.00 90.31 189 LEU A O 1
ATOM 1474 N N . MET A 1 190 ? 10.458 3.628 -22.342 1.00 89.25 190 MET A N 1
ATOM 1475 C CA . MET A 1 190 ? 9.923 4.325 -23.514 1.00 89.25 190 MET A CA 1
ATOM 1476 C C . MET A 1 190 ? 10.491 3.777 -24.828 1.00 89.25 190 MET A C 1
ATOM 1478 O O . MET A 1 190 ? 9.757 3.678 -25.812 1.00 89.25 190 MET A O 1
ATOM 1482 N N . ALA A 1 191 ? 11.758 3.351 -24.851 1.00 90.50 191 ALA A N 1
ATOM 1483 C CA . ALA A 1 191 ? 12.342 2.658 -25.999 1.00 90.50 191 ALA A CA 1
ATOM 1484 C C . ALA A 1 191 ? 11.640 1.316 -26.276 1.00 90.50 191 ALA A C 1
ATOM 1486 O O . ALA A 1 191 ? 11.340 0.996 -27.432 1.00 90.50 191 ALA A O 1
ATOM 1487 N N . TYR A 1 192 ? 11.319 0.555 -25.223 1.00 91.50 192 TYR A N 1
ATOM 1488 C CA . TYR A 1 192 ? 10.539 -0.674 -25.344 1.00 91.50 192 TYR A CA 1
ATOM 1489 C C . TYR A 1 192 ? 9.151 -0.394 -25.925 1.00 91.50 192 TYR A C 1
ATOM 1491 O O . TYR A 1 192 ? 8.764 -1.036 -26.903 1.00 91.50 192 TYR A O 1
ATOM 1499 N N . VAL A 1 193 ? 8.430 0.585 -25.366 1.00 90.75 193 VAL A N 1
ATOM 1500 C CA . VAL A 1 193 ? 7.088 0.975 -25.825 1.00 90.75 193 VAL A CA 1
ATOM 1501 C C . VAL A 1 193 ? 7.115 1.411 -27.290 1.00 90.75 193 VAL A C 1
ATOM 1503 O O . VAL A 1 193 ? 6.282 0.963 -28.075 1.00 90.75 193 VAL A O 1
ATOM 1506 N N . ALA A 1 194 ? 8.100 2.215 -27.693 1.00 91.19 194 ALA A N 1
ATOM 1507 C CA . ALA A 1 194 ? 8.240 2.652 -29.078 1.00 91.19 194 ALA A CA 1
ATOM 1508 C C . ALA A 1 194 ? 8.506 1.498 -30.056 1.00 91.19 194 ALA A C 1
ATOM 1510 O O . ALA A 1 194 ? 8.103 1.578 -31.214 1.00 91.19 194 ALA A O 1
ATOM 1511 N N . THR A 1 195 ? 9.153 0.429 -29.589 1.00 93.69 195 THR A N 1
ATOM 1512 C CA . THR A 1 195 ? 9.492 -0.740 -30.410 1.00 93.69 195 THR A CA 1
ATOM 1513 C C . THR A 1 195 ? 8.337 -1.741 -30.501 1.00 93.69 195 THR A C 1
ATOM 1515 O O . THR A 1 195 ? 8.065 -2.258 -31.580 1.00 93.69 195 THR A O 1
ATOM 1518 N N . HIS A 1 196 ? 7.647 -2.009 -29.389 1.00 92.38 196 HIS A N 1
ATOM 1519 C CA . HIS A 1 196 ? 6.674 -3.107 -29.289 1.00 92.38 196 HIS A CA 1
ATOM 1520 C C . HIS A 1 196 ? 5.213 -2.644 -29.325 1.00 92.38 196 HIS A C 1
ATOM 1522 O O . HIS A 1 196 ? 4.337 -3.413 -29.706 1.00 92.38 196 HIS A O 1
ATOM 1528 N N . HIS A 1 197 ? 4.943 -1.382 -28.983 1.00 91.81 197 HIS A N 1
ATOM 1529 C CA . HIS A 1 197 ? 3.592 -0.819 -28.882 1.00 91.81 197 HIS A CA 1
ATOM 1530 C C . HIS A 1 197 ? 3.459 0.490 -29.673 1.00 91.81 197 HIS A C 1
ATOM 1532 O O . HIS A 1 197 ? 2.686 1.377 -29.310 1.00 91.81 197 HIS A O 1
ATOM 1538 N N . GLN A 1 198 ? 4.194 0.619 -30.786 1.00 91.44 198 GLN A N 1
ATOM 1539 C CA . GLN A 1 198 ? 4.243 1.838 -31.604 1.00 91.44 198 GLN A CA 1
ATOM 1540 C C . GLN A 1 198 ? 2.849 2.362 -31.989 1.00 91.44 198 GLN A C 1
ATOM 1542 O O . GLN A 1 198 ? 2.617 3.569 -32.001 1.00 91.44 198 GLN A O 1
ATOM 1547 N N . GLN A 1 199 ? 1.908 1.458 -32.276 1.00 91.44 199 GLN A N 1
ATOM 1548 C CA . GLN A 1 199 ? 0.542 1.811 -32.676 1.00 91.44 199 GLN A CA 1
ATOM 1549 C C . GLN A 1 199 ? -0.266 2.481 -31.554 1.00 91.44 199 GLN A C 1
ATOM 1551 O O . GLN A 1 199 ? -1.219 3.201 -31.839 1.00 91.44 199 GLN A O 1
ATOM 1556 N N . GLN A 1 200 ? 0.117 2.281 -30.291 1.00 90.50 200 GLN A N 1
ATOM 1557 C CA . GLN A 1 200 ? -0.569 2.853 -29.132 1.00 90.50 200 GLN A CA 1
ATOM 1558 C C . GLN A 1 200 ? 0.015 4.206 -28.698 1.00 90.50 200 GLN A C 1
ATOM 1560 O O . GLN A 1 200 ? -0.638 4.935 -27.952 1.00 90.50 200 GLN A O 1
ATOM 1565 N N . LEU A 1 201 ? 1.200 4.586 -29.197 1.00 91.25 201 LEU A N 1
ATOM 1566 C CA . LEU A 1 201 ? 1.855 5.853 -28.851 1.00 91.25 201 LEU A CA 1
ATOM 1567 C C . LEU A 1 201 ? 0.978 7.096 -29.082 1.00 91.25 201 LEU A C 1
ATOM 1569 O O . LEU A 1 201 ? 0.955 7.942 -28.191 1.00 91.25 201 LEU A O 1
ATOM 1573 N N . PRO A 1 202 ? 0.234 7.247 -30.202 1.00 92.75 202 PRO A N 1
ATOM 1574 C CA . PRO A 1 202 ? -0.612 8.426 -30.392 1.00 92.75 202 PRO A CA 1
ATOM 1575 C C . PRO A 1 202 ? -1.693 8.551 -29.313 1.00 92.75 202 PRO A C 1
ATOM 1577 O O . PRO A 1 202 ? -1.890 9.635 -28.768 1.00 92.75 202 PRO A O 1
ATOM 1580 N N . LYS A 1 203 ? -2.342 7.431 -28.959 1.00 92.62 203 LYS A N 1
ATOM 1581 C CA . LYS A 1 203 ? -3.347 7.375 -27.888 1.00 92.62 203 LYS A CA 1
ATOM 1582 C C . LYS A 1 203 ? -2.720 7.732 -26.541 1.00 92.62 203 LYS A C 1
ATOM 1584 O O . LYS A 1 203 ? -3.253 8.566 -25.817 1.00 92.62 203 LYS A O 1
ATOM 1589 N N . LEU A 1 204 ? -1.566 7.139 -26.234 1.00 91.88 204 LEU A N 1
ATOM 1590 C CA . LEU A 1 204 ? -0.845 7.381 -24.988 1.00 91.88 204 LEU A CA 1
ATOM 1591 C C . LEU A 1 204 ? -0.400 8.842 -24.846 1.00 91.88 204 LEU A C 1
ATOM 1593 O O . LEU A 1 204 ? -0.561 9.419 -23.777 1.00 91.88 204 LEU A O 1
ATOM 1597 N N . PHE A 1 205 ? 0.135 9.456 -25.904 1.00 92.50 205 PHE A N 1
ATOM 1598 C CA . PHE A 1 205 ? 0.565 10.855 -25.860 1.00 92.50 205 PHE A CA 1
ATOM 1599 C C . PHE A 1 205 ? -0.601 11.835 -25.784 1.00 92.50 205 PHE A C 1
ATOM 1601 O O . PHE A 1 205 ? -0.471 12.829 -25.076 1.00 92.50 205 PHE A O 1
ATOM 1608 N N . SER A 1 206 ? -1.729 11.556 -26.450 1.00 93.19 206 SER A N 1
ATOM 1609 C CA . SER A 1 206 ? -2.954 12.347 -26.259 1.00 93.19 206 SER A CA 1
ATOM 1610 C C . SER A 1 206 ? -3.368 12.316 -24.791 1.00 93.19 206 SER A C 1
ATOM 1612 O O . SER A 1 206 ? -3.508 13.359 -24.165 1.00 93.19 206 SER A O 1
ATOM 1614 N N . LEU A 1 207 ? -3.424 11.120 -24.198 1.00 93.00 207 LEU A N 1
ATOM 1615 C CA . LEU A 1 207 ? -3.762 10.963 -22.788 1.00 93.00 207 LEU A CA 1
ATOM 1616 C C . LEU A 1 207 ? -2.764 11.680 -21.864 1.00 93.00 207 LEU A C 1
ATOM 1618 O O . LEU A 1 207 ? -3.176 12.305 -20.888 1.00 93.00 207 LEU A O 1
ATOM 1622 N N . TRP A 1 208 ? -1.467 11.646 -22.193 1.00 91.75 208 TRP A N 1
ATOM 1623 C CA . TRP A 1 208 ? -0.433 12.408 -21.486 1.00 91.75 208 TRP A CA 1
ATOM 1624 C C . TRP A 1 208 ? -0.622 13.915 -21.591 1.00 91.75 208 TRP A C 1
ATOM 1626 O O . TRP A 1 208 ? -0.300 14.616 -20.643 1.00 91.75 208 TRP A O 1
ATOM 1636 N N . GLN A 1 209 ? -1.137 14.442 -22.696 1.00 91.00 209 GLN A N 1
ATOM 1637 C CA . GLN A 1 209 ? -1.435 15.870 -22.821 1.00 91.00 209 GLN A CA 1
ATOM 1638 C C . GLN A 1 209 ? -2.680 16.254 -22.017 1.00 91.00 209 GLN A C 1
ATOM 1640 O O . GLN A 1 209 ? -2.665 17.275 -21.331 1.00 91.00 209 GLN A O 1
ATOM 1645 N N . ASP A 1 210 ? -3.709 15.407 -22.052 1.00 92.19 210 ASP A N 1
ATOM 1646 C CA . ASP A 1 210 ? -5.025 15.696 -21.476 1.00 92.19 210 ASP A CA 1
ATOM 1647 C C . ASP A 1 210 ? -5.077 15.485 -19.955 1.00 92.19 210 ASP A C 1
ATOM 1649 O O . ASP A 1 210 ? -5.821 16.163 -19.245 1.00 92.19 210 ASP A O 1
ATOM 1653 N N . SER A 1 211 ? -4.269 14.565 -19.429 1.00 90.12 211 SER A N 1
ATOM 1654 C CA . SER A 1 211 ? -4.219 14.283 -17.995 1.00 90.12 211 SER A CA 1
ATOM 1655 C C . SER A 1 211 ? -3.452 15.371 -17.248 1.00 90.12 211 SER A C 1
ATOM 1657 O O . SER A 1 211 ? -2.301 15.676 -17.568 1.00 90.12 211 SER A O 1
ATOM 1659 N N . GLY A 1 212 ? -4.062 15.951 -16.215 1.00 85.31 212 GLY A N 1
ATOM 1660 C CA . GLY A 1 212 ? -3.372 16.868 -15.307 1.00 85.31 212 GLY A CA 1
ATOM 1661 C C . GLY A 1 212 ? -2.259 16.170 -14.517 1.00 85.31 212 GLY A C 1
ATOM 1662 O O . GLY A 1 212 ? -2.187 14.945 -14.466 1.00 85.31 212 GLY A O 1
ATOM 1663 N N . THR A 1 213 ? -1.378 16.944 -13.887 1.00 82.00 213 THR A N 1
ATOM 1664 C CA . THR A 1 213 ? -0.466 16.403 -12.867 1.00 82.00 213 THR A CA 1
ATOM 1665 C C . THR A 1 213 ? -1.271 16.078 -11.616 1.00 82.00 213 THR A C 1
ATOM 1667 O O . THR A 1 213 ? -2.087 16.901 -11.191 1.00 82.00 213 THR A O 1
ATOM 1670 N N . TRP A 1 214 ? -1.036 14.906 -11.026 1.00 81.38 214 TRP A N 1
ATOM 1671 C CA . TRP A 1 214 ? -1.643 14.546 -9.750 1.00 81.38 214 TRP A CA 1
ATOM 1672 C C . TRP A 1 214 ? -1.294 15.591 -8.680 1.00 81.38 214 TRP A C 1
ATOM 1674 O O . TRP A 1 214 ? -0.197 16.154 -8.670 1.00 81.38 214 TRP A O 1
ATOM 1684 N N . VAL A 1 215 ? -2.259 15.885 -7.813 1.00 77.69 215 VAL A N 1
ATOM 1685 C CA . VAL A 1 215 ? -2.128 16.892 -6.756 1.00 77.69 215 VAL A CA 1
ATOM 1686 C C . VAL A 1 215 ? -1.817 16.174 -5.454 1.00 77.69 215 VAL A C 1
ATOM 1688 O O . VAL A 1 215 ? -2.519 15.237 -5.076 1.00 77.69 215 VAL A O 1
ATOM 1691 N N . GLU A 1 216 ? -0.770 16.621 -4.773 1.00 72.94 216 GLU A N 1
ATOM 1692 C CA . GLU A 1 216 ? -0.318 15.996 -3.539 1.00 72.94 216 GLU A CA 1
ATOM 1693 C C . GLU A 1 216 ? -1.396 16.035 -2.454 1.00 72.94 216 GLU A C 1
ATOM 1695 O O . GLU A 1 216 ? -2.074 17.046 -2.273 1.00 72.94 216 GLU A O 1
ATOM 1700 N N . GLY A 1 217 ? -1.552 14.928 -1.730 1.00 72.44 217 GLY A N 1
ATOM 1701 C CA . GLY A 1 217 ? -2.587 14.759 -0.711 1.00 72.44 217 GLY A CA 1
ATOM 1702 C C . GLY A 1 217 ? -3.902 14.203 -1.256 1.00 72.44 217 GLY A C 1
ATOM 1703 O O . GLY A 1 217 ? -4.733 13.771 -0.464 1.00 72.44 217 GLY A O 1
ATOM 1704 N N . ASN A 1 218 ? -4.112 14.141 -2.576 1.00 81.69 218 ASN A N 1
ATOM 1705 C CA . ASN A 1 218 ? -5.283 13.447 -3.110 1.00 81.69 218 ASN A CA 1
ATOM 1706 C C . ASN A 1 218 ? -5.229 11.952 -2.804 1.00 81.69 218 ASN A C 1
ATOM 1708 O O . ASN A 1 218 ? -4.174 11.323 -2.830 1.00 81.69 218 ASN A O 1
ATOM 1712 N N . ARG A 1 219 ? -6.390 11.344 -2.580 1.00 85.06 219 ARG A N 1
ATOM 1713 C CA . ARG A 1 219 ? -6.469 9.888 -2.512 1.00 85.06 219 ARG A CA 1
ATOM 1714 C C . ARG A 1 219 ? -6.367 9.314 -3.914 1.00 85.06 219 ARG A C 1
ATOM 1716 O O . ARG A 1 219 ? -6.935 9.852 -4.862 1.00 85.06 219 ARG A O 1
ATOM 1723 N N . PHE A 1 220 ? -5.629 8.220 -4.049 1.00 85.88 220 PHE A N 1
ATOM 1724 C CA . PHE A 1 220 ? -5.557 7.509 -5.314 1.00 85.88 220 PHE A CA 1
ATOM 1725 C C . PHE A 1 220 ? -6.602 6.402 -5.325 1.00 85.88 220 PHE A C 1
ATOM 1727 O O . PHE A 1 220 ? -6.371 5.293 -4.837 1.00 85.88 220 PHE A O 1
ATOM 1734 N N . TYR A 1 221 ? -7.775 6.776 -5.824 1.00 88.62 221 TYR A N 1
ATOM 1735 C CA . TYR A 1 221 ? -8.965 5.951 -5.844 1.00 88.62 221 TYR A CA 1
ATOM 1736 C C . TYR A 1 221 ? -9.685 6.094 -7.188 1.00 88.62 221 TYR A C 1
ATOM 1738 O O . TYR A 1 221 ? -9.911 7.212 -7.648 1.00 88.62 221 TYR A O 1
ATOM 1746 N N . PHE A 1 222 ? -10.031 4.978 -7.832 1.00 92.12 222 PHE A N 1
ATOM 1747 C CA . PHE A 1 222 ? -10.776 4.983 -9.097 1.00 92.12 222 PHE A CA 1
ATOM 1748 C C . PHE A 1 222 ? -11.409 3.618 -9.396 1.00 92.12 222 PHE A C 1
ATOM 1750 O O . PHE A 1 222 ? -10.991 2.579 -8.877 1.00 92.12 222 PHE A O 1
ATOM 1757 N N . GLU A 1 223 ? -12.401 3.597 -10.284 1.00 95.19 223 GLU A N 1
ATOM 1758 C CA . GLU A 1 223 ? -13.028 2.356 -10.738 1.00 95.19 223 GLU A CA 1
ATOM 1759 C C . GLU A 1 223 ? -12.275 1.721 -11.911 1.00 95.19 223 GLU A C 1
ATOM 1761 O O . GLU A 1 223 ? -11.871 2.402 -12.852 1.00 95.19 223 GLU A O 1
ATOM 1766 N N . ALA A 1 224 ? -12.157 0.394 -11.911 1.00 97.31 224 ALA A N 1
ATOM 1767 C CA . ALA A 1 224 ? -11.721 -0.372 -13.075 1.00 97.31 224 ALA A CA 1
ATOM 1768 C C . ALA A 1 224 ? -12.833 -1.315 -13.526 1.00 97.31 224 ALA A C 1
ATOM 1770 O O . ALA A 1 224 ? -13.414 -2.056 -12.731 1.00 97.31 224 ALA A O 1
ATOM 1771 N N . LYS A 1 225 ? -13.111 -1.295 -14.829 1.00 98.31 225 LYS A N 1
ATOM 1772 C CA . LYS A 1 225 ? -14.055 -2.187 -15.502 1.00 98.31 225 LYS A CA 1
ATOM 1773 C C . LYS A 1 225 ? -13.251 -3.152 -16.352 1.00 98.31 225 LYS A C 1
ATOM 1775 O O . LYS A 1 225 ? -12.506 -2.728 -17.233 1.00 98.31 225 LYS A O 1
ATOM 1780 N N . TRP A 1 226 ? -13.402 -4.439 -16.090 1.00 98.38 226 TRP A N 1
ATOM 1781 C CA . TRP A 1 226 ? -12.554 -5.480 -16.651 1.00 98.38 226 TRP A CA 1
ATOM 1782 C C . TRP A 1 226 ? -13.384 -6.563 -17.329 1.00 98.38 226 TRP A C 1
ATOM 1784 O O . TRP A 1 226 ? -14.457 -6.925 -16.853 1.00 98.38 226 TRP A O 1
ATOM 1794 N N . ARG A 1 227 ? -12.888 -7.096 -18.445 1.00 98.31 227 ARG A N 1
ATOM 1795 C CA . ARG A 1 227 ? -13.483 -8.239 -19.138 1.00 98.31 227 ARG A CA 1
ATOM 1796 C C . ARG A 1 227 ? -12.548 -9.439 -19.073 1.00 98.31 227 ARG A C 1
ATOM 1798 O O . ARG A 1 227 ? -11.503 -9.447 -19.722 1.00 98.31 227 ARG A O 1
ATOM 1805 N N . ALA A 1 228 ? -12.946 -10.464 -18.331 1.00 97.75 228 ALA A N 1
ATOM 1806 C CA . ALA A 1 228 ? -12.235 -11.738 -18.305 1.00 97.75 228 ALA A CA 1
ATOM 1807 C C . ALA A 1 228 ? -12.406 -12.502 -19.637 1.00 97.75 228 ALA A C 1
ATOM 1809 O O . ALA A 1 228 ? -13.321 -12.229 -20.418 1.00 97.75 228 ALA A O 1
ATOM 1810 N N . SER A 1 229 ? -11.520 -13.460 -19.925 1.00 96.44 229 SER A N 1
ATOM 1811 C CA . SER A 1 229 ? -11.541 -14.237 -21.181 1.00 96.44 229 SER A CA 1
ATOM 1812 C C . SER A 1 229 ? -12.753 -15.155 -21.310 1.00 96.44 229 SER A C 1
ATOM 1814 O O . SER A 1 229 ? -13.133 -15.514 -22.422 1.00 96.44 229 SER A O 1
ATOM 1816 N N . ASP A 1 230 ? -13.382 -15.520 -20.194 1.00 96.50 230 ASP A N 1
ATOM 1817 C CA . ASP A 1 230 ? -14.661 -16.237 -20.176 1.00 96.50 230 ASP A CA 1
ATOM 1818 C C . ASP A 1 230 ? -15.868 -15.330 -20.500 1.00 96.50 230 ASP A C 1
ATOM 1820 O O . ASP A 1 230 ? -16.995 -15.811 -20.602 1.00 96.50 230 ASP A O 1
ATOM 1824 N N . GLY A 1 231 ? -15.637 -14.027 -20.698 1.00 97.31 231 GLY A N 1
ATOM 1825 C CA . GLY A 1 231 ? -16.657 -13.024 -20.984 1.00 97.31 231 GLY A CA 1
ATOM 1826 C C . GLY A 1 231 ? -17.255 -12.355 -19.746 1.00 97.31 231 GLY A C 1
ATOM 1827 O O . GLY A 1 231 ? -18.098 -11.469 -19.911 1.00 97.31 231 GLY A O 1
ATOM 1828 N N . ALA A 1 232 ? -16.835 -12.726 -18.530 1.00 98.06 232 ALA A N 1
ATOM 1829 C CA . ALA A 1 232 ? -17.314 -12.094 -17.307 1.00 98.06 232 ALA A CA 1
ATOM 1830 C C . ALA A 1 232 ? -16.928 -10.607 -17.259 1.00 98.06 232 ALA A C 1
ATOM 1832 O O . ALA A 1 232 ? -15.810 -10.214 -17.606 1.00 98.06 232 ALA A O 1
ATOM 1833 N N . MET A 1 233 ? -17.877 -9.779 -16.820 1.00 98.38 233 MET A N 1
ATOM 1834 C CA . MET A 1 233 ? -17.699 -8.339 -16.643 1.00 98.38 233 MET A CA 1
ATOM 1835 C C . MET A 1 233 ? -17.454 -8.071 -15.162 1.00 98.38 233 MET A C 1
ATOM 1837 O O . MET A 1 233 ? -18.357 -8.208 -14.339 1.00 98.38 233 MET A O 1
ATOM 1841 N N . LEU A 1 234 ? -16.217 -7.722 -14.837 1.00 98.62 234 LEU A N 1
ATOM 1842 C CA . LEU A 1 234 ? -15.742 -7.522 -13.478 1.00 98.62 234 LEU A CA 1
ATOM 1843 C C . LEU A 1 234 ? -15.597 -6.028 -13.195 1.00 98.62 234 LEU A C 1
ATOM 1845 O O . LEU A 1 234 ? -15.251 -5.238 -14.078 1.00 98.62 234 LEU A O 1
ATOM 1849 N N . HIS A 1 235 ? -15.872 -5.641 -11.956 1.00 98.19 235 HIS A N 1
ATOM 1850 C CA . HIS A 1 235 ? -15.799 -4.255 -11.513 1.00 98.19 235 HIS A CA 1
ATOM 1851 C C . HIS A 1 235 ? -14.982 -4.181 -10.233 1.00 98.19 235 HIS A C 1
ATOM 1853 O O . HIS A 1 235 ? -15.227 -4.948 -9.302 1.00 98.19 235 HIS A O 1
ATOM 1859 N N . PHE A 1 236 ? -14.051 -3.235 -10.179 1.00 98.12 236 PHE A N 1
ATOM 1860 C CA . PHE A 1 236 ? -13.166 -3.045 -9.041 1.00 98.12 236 PHE A CA 1
ATOM 1861 C C . PHE A 1 236 ? -13.135 -1.589 -8.599 1.00 98.12 236 PHE A C 1
ATOM 1863 O O . PHE A 1 236 ? -13.111 -0.675 -9.424 1.00 98.12 236 PHE A O 1
ATOM 1870 N N . HIS A 1 237 ? -13.089 -1.404 -7.290 1.00 95.75 237 HIS A N 1
ATOM 1871 C CA . HIS A 1 237 ? -12.706 -0.179 -6.622 1.00 95.75 237 HIS A CA 1
ATOM 1872 C C . HIS A 1 237 ? -11.221 -0.289 -6.297 1.00 95.75 237 HIS A C 1
ATOM 1874 O O . HIS A 1 237 ? -10.806 -1.125 -5.492 1.00 95.75 237 HIS A O 1
ATOM 1880 N N . ASN A 1 238 ? -10.413 0.506 -6.990 1.00 95.12 238 ASN A N 1
ATOM 1881 C CA . ASN A 1 238 ? -8.969 0.435 -6.872 1.00 95.12 238 ASN A CA 1
ATOM 1882 C C . ASN A 1 238 ? -8.490 1.482 -5.892 1.00 95.12 238 ASN A C 1
ATOM 1884 O O . ASN A 1 238 ? -8.931 2.629 -5.941 1.00 95.12 238 ASN A O 1
ATOM 1888 N N . GLN A 1 239 ? -7.553 1.090 -5.046 1.00 92.31 239 GLN A N 1
ATOM 1889 C CA . GLN A 1 239 ? -6.991 1.955 -4.030 1.00 92.31 239 GLN A CA 1
ATOM 1890 C C . GLN A 1 239 ? -5.489 1.748 -3.967 1.00 92.31 239 GLN A C 1
ATOM 1892 O O . GLN A 1 239 ? -5.011 0.613 -3.990 1.00 92.31 239 GLN A O 1
ATOM 1897 N N . MET A 1 240 ? -4.745 2.843 -3.833 1.00 91.12 240 MET A N 1
ATOM 1898 C CA . MET A 1 240 ? -3.330 2.768 -3.497 1.00 91.12 240 MET A CA 1
ATOM 1899 C C . MET A 1 240 ? -3.076 3.279 -2.078 1.00 91.12 240 MET A C 1
ATOM 1901 O O . MET A 1 240 ? -3.545 4.351 -1.697 1.00 91.12 240 MET A O 1
ATOM 1905 N N . THR A 1 241 ? -2.347 2.496 -1.286 1.00 90.12 241 THR A N 1
ATOM 1906 C CA . THR A 1 241 ? -1.961 2.827 0.097 1.00 90.12 241 THR A CA 1
ATOM 1907 C C . THR A 1 241 ? -0.489 2.521 0.326 1.00 90.12 241 THR A C 1
ATOM 1909 O O . THR A 1 241 ? 0.090 1.698 -0.374 1.00 90.12 241 THR A O 1
ATOM 1912 N N . SER A 1 242 ? 0.144 3.163 1.308 1.00 86.69 242 SER A N 1
ATOM 1913 C CA . SER A 1 242 ? 1.551 2.886 1.607 1.00 86.69 242 SER A CA 1
ATOM 1914 C C . SER A 1 242 ? 1.726 1.552 2.336 1.00 86.69 242 SER A C 1
ATOM 1916 O O . SER A 1 242 ? 1.024 1.249 3.302 1.00 86.69 242 SER A O 1
ATOM 1918 N N . TRP A 1 243 ? 2.700 0.759 1.896 1.00 89.19 243 TRP A N 1
ATOM 1919 C CA . TRP A 1 243 ? 3.171 -0.430 2.606 1.00 89.19 243 TRP A CA 1
ATOM 1920 C C . TRP A 1 243 ? 4.441 -0.153 3.407 1.00 89.19 243 TRP A C 1
ATOM 1922 O O . TRP A 1 243 ? 4.578 -0.636 4.535 1.00 89.19 243 TRP A O 1
ATOM 1932 N N . SER A 1 244 ? 5.357 0.612 2.813 1.00 89.06 244 SER A N 1
ATOM 1933 C CA . SER A 1 244 ? 6.625 1.031 3.403 1.00 89.06 244 SER A CA 1
ATOM 1934 C C . SER A 1 244 ? 6.980 2.413 2.863 1.00 89.06 244 SER A C 1
ATOM 1936 O O . SER A 1 244 ? 7.536 2.522 1.771 1.00 89.06 244 SER A O 1
ATOM 1938 N N . ASP A 1 245 ? 6.705 3.463 3.640 1.00 85.06 245 ASP A N 1
ATOM 1939 C CA . ASP A 1 245 ? 7.169 4.821 3.315 1.00 85.06 245 ASP A CA 1
ATOM 1940 C C . ASP A 1 245 ? 8.702 4.857 3.226 1.00 85.06 245 ASP A C 1
ATOM 1942 O O . ASP A 1 245 ? 9.265 5.521 2.356 1.00 85.06 245 ASP A O 1
ATOM 1946 N N . PHE A 1 246 ? 9.368 4.057 4.075 1.00 87.56 246 PHE A N 1
ATOM 1947 C CA . PHE A 1 246 ? 10.823 3.910 4.111 1.00 87.56 246 PHE A CA 1
ATOM 1948 C C . PHE A 1 246 ? 11.407 3.426 2.780 1.00 87.56 246 PHE A C 1
ATOM 1950 O O . PHE A 1 246 ? 12.400 3.974 2.314 1.00 87.56 246 PHE A O 1
ATOM 1957 N N . ASP A 1 247 ? 10.800 2.408 2.168 1.00 90.25 247 ASP A N 1
ATOM 1958 C CA . ASP A 1 247 ? 11.278 1.840 0.901 1.00 90.25 247 ASP A CA 1
ATOM 1959 C C . ASP A 1 247 ? 10.612 2.469 -0.333 1.00 90.25 247 ASP A C 1
ATOM 1961 O O . ASP A 1 247 ? 11.055 2.216 -1.450 1.00 90.25 247 ASP A O 1
ATOM 1965 N N . GLY A 1 248 ? 9.542 3.250 -0.153 1.00 89.00 248 GLY A N 1
ATOM 1966 C CA . GLY A 1 248 ? 8.716 3.729 -1.263 1.00 89.00 248 GLY A CA 1
ATOM 1967 C C . GLY A 1 248 ? 7.870 2.616 -1.895 1.00 89.00 248 GLY A C 1
ATOM 1968 O O . GLY A 1 248 ? 7.716 2.557 -3.114 1.00 89.00 248 GLY A O 1
ATOM 1969 N N . VAL A 1 249 ? 7.343 1.695 -1.081 1.00 92.19 249 VAL A N 1
ATOM 1970 C CA . VAL A 1 249 ? 6.482 0.598 -1.556 1.00 92.19 249 VAL A CA 1
ATOM 1971 C C . VAL A 1 249 ? 5.027 0.908 -1.248 1.00 92.19 249 VAL A C 1
ATOM 1973 O O . VAL A 1 249 ? 4.668 1.120 -0.089 1.00 92.19 249 VAL A O 1
ATOM 1976 N N . SER A 1 250 ? 4.185 0.860 -2.275 1.00 92.50 250 SER A N 1
ATOM 1977 C CA . SER A 1 250 ? 2.738 1.037 -2.179 1.00 92.50 250 SER A CA 1
ATOM 1978 C C . SER A 1 250 ? 2.008 -0.270 -2.468 1.00 92.50 250 SER A C 1
ATOM 1980 O O . SER A 1 250 ? 2.414 -1.048 -3.327 1.00 92.50 250 SER A O 1
ATOM 1982 N N . ALA A 1 251 ? 0.913 -0.510 -1.762 1.00 94.81 251 ALA A N 1
ATOM 1983 C CA . ALA A 1 251 ? -0.093 -1.471 -2.167 1.00 94.81 251 ALA A CA 1
ATOM 1984 C C . ALA A 1 251 ? -1.011 -0.850 -3.209 1.00 94.81 251 ALA A C 1
ATOM 1986 O O . ALA A 1 251 ? -1.429 0.290 -3.039 1.00 94.81 251 ALA A O 1
ATOM 1987 N N . PHE A 1 252 ? -1.359 -1.618 -4.231 1.00 96.31 252 PHE A N 1
ATOM 1988 C CA . PHE A 1 252 ? -2.376 -1.302 -5.218 1.00 96.31 252 PHE A CA 1
ATOM 1989 C C . PHE A 1 252 ? -3.420 -2.419 -5.192 1.00 96.31 252 PHE A C 1
ATOM 1991 O O . PHE A 1 252 ? -3.229 -3.506 -5.743 1.00 96.31 252 PHE A O 1
ATOM 1998 N N . ASP A 1 253 ? -4.486 -2.164 -4.443 1.00 96.88 253 ASP A N 1
ATOM 1999 C CA . ASP A 1 253 ? -5.555 -3.107 -4.148 1.00 96.88 253 ASP A CA 1
ATOM 2000 C C . ASP A 1 253 ? -6.703 -2.940 -5.141 1.00 96.88 253 ASP A C 1
ATOM 2002 O O . ASP A 1 253 ? -7.144 -1.821 -5.399 1.00 96.88 253 ASP A O 1
ATOM 2006 N N . TRP A 1 254 ? -7.201 -4.057 -5.667 1.00 97.69 254 TRP A N 1
ATOM 2007 C CA . TRP A 1 254 ? -8.355 -4.114 -6.563 1.00 97.69 254 TRP A CA 1
ATOM 2008 C C . TRP A 1 254 ? -9.513 -4.768 -5.808 1.00 97.69 254 TRP A C 1
ATOM 2010 O O . TRP A 1 254 ? -9.734 -5.978 -5.892 1.00 97.69 254 TRP A O 1
ATOM 2020 N N . HIS A 1 255 ? -10.249 -3.984 -5.022 1.00 97.19 255 HIS A N 1
ATOM 2021 C CA . HIS A 1 255 ? -11.380 -4.498 -4.252 1.00 97.19 255 HIS A CA 1
ATOM 2022 C C . HIS A 1 255 ? -12.589 -4.728 -5.172 1.00 97.19 255 HIS A C 1
ATOM 2024 O O . HIS A 1 255 ? -12.965 -3.812 -5.902 1.00 97.19 255 HIS A O 1
ATOM 2030 N N . PRO A 1 256 ? -13.230 -5.911 -5.171 1.00 97.81 256 PRO A N 1
ATOM 2031 C CA . PRO A 1 256 ? -14.430 -6.138 -5.972 1.00 97.81 256 PRO A CA 1
ATOM 2032 C C . PRO A 1 256 ? -15.540 -5.136 -5.635 1.00 97.81 256 PRO A C 1
ATOM 2034 O O . PRO A 1 256 ? -15.920 -4.980 -4.477 1.00 97.81 256 PRO A O 1
ATOM 2037 N N . ALA A 1 257 ? -16.080 -4.487 -6.663 1.00 96.69 257 ALA A N 1
ATOM 2038 C CA . ALA A 1 257 ? -17.108 -3.450 -6.557 1.00 96.69 257 ALA A CA 1
ATOM 2039 C C . ALA A 1 257 ? -18.538 -3.998 -6.702 1.00 96.69 257 ALA A C 1
ATOM 2041 O O . ALA A 1 257 ? -19.500 -3.237 -6.809 1.00 96.69 257 ALA A O 1
ATOM 2042 N N . ASN A 1 258 ? -18.699 -5.321 -6.803 1.00 97.12 258 ASN A N 1
ATOM 2043 C CA . ASN A 1 258 ? -20.000 -5.976 -6.777 1.00 97.12 258 ASN A CA 1
ATOM 2044 C C . ASN A 1 258 ? -19.904 -7.462 -6.409 1.00 97.12 258 ASN A C 1
ATOM 2046 O O . ASN A 1 258 ? -18.838 -8.078 -6.456 1.00 97.12 258 ASN A O 1
ATOM 2050 N N . ALA A 1 259 ? -21.059 -8.044 -6.083 1.00 97.62 259 ALA A N 1
ATOM 2051 C CA . ALA A 1 259 ? -21.169 -9.449 -5.708 1.00 97.62 259 ALA A CA 1
ATOM 2052 C C . ALA A 1 259 ? -20.751 -10.415 -6.826 1.00 97.62 259 ALA A C 1
ATOM 2054 O O . ALA A 1 259 ? -20.090 -11.402 -6.541 1.00 97.62 259 ALA A O 1
ATOM 2055 N N . ALA A 1 260 ? -21.071 -10.113 -8.089 1.00 98.06 260 ALA A N 1
ATOM 2056 C CA . ALA A 1 260 ? -20.708 -10.976 -9.216 1.00 98.06 260 ALA A CA 1
ATOM 2057 C C . ALA A 1 260 ? -19.184 -11.085 -9.400 1.00 98.06 260 ALA A C 1
ATOM 2059 O O . ALA A 1 260 ? -18.672 -12.144 -9.748 1.00 98.06 260 ALA A O 1
ATOM 2060 N N . THR A 1 261 ? -18.452 -10.002 -9.132 1.00 98.31 261 THR A N 1
ATOM 2061 C CA . THR A 1 261 ? -16.984 -9.996 -9.173 1.00 98.31 261 THR A CA 1
ATOM 2062 C C . THR A 1 261 ? -16.400 -10.816 -8.021 1.00 98.31 261 THR A C 1
ATOM 2064 O O . THR A 1 261 ? -15.420 -11.531 -8.221 1.00 98.31 261 THR A O 1
ATOM 2067 N N . TRP A 1 262 ? -17.021 -10.767 -6.836 1.00 97.38 262 TRP A N 1
ATOM 2068 C CA . TRP A 1 262 ? -16.671 -11.650 -5.718 1.00 97.38 262 TRP A CA 1
ATOM 2069 C C . TRP A 1 262 ? -16.898 -13.122 -6.054 1.00 97.38 262 TRP A C 1
ATOM 2071 O O . TRP A 1 262 ? -15.972 -13.917 -5.915 1.00 97.38 262 TRP A O 1
ATOM 2081 N N . ASP A 1 263 ? -18.094 -13.461 -6.541 1.00 97.62 263 ASP A N 1
ATOM 2082 C CA . ASP A 1 263 ? -18.451 -14.834 -6.905 1.00 97.62 263 ASP A CA 1
ATOM 2083 C C . ASP A 1 263 ? -17.444 -15.390 -7.935 1.00 97.62 263 ASP A C 1
ATOM 2085 O O . ASP A 1 263 ? -16.932 -16.497 -7.775 1.00 97.62 263 ASP A O 1
ATOM 2089 N N . TRP A 1 264 ? -17.070 -14.582 -8.938 1.00 98.19 264 TRP A N 1
ATOM 2090 C CA . TRP A 1 264 ? -16.062 -14.956 -9.935 1.00 98.19 264 TRP A CA 1
ATOM 2091 C C . TRP A 1 264 ? -14.688 -15.248 -9.312 1.00 98.19 264 TRP A C 1
ATOM 2093 O O . TRP A 1 264 ? -14.075 -16.268 -9.624 1.00 98.19 264 TRP A O 1
ATOM 2103 N N . LEU A 1 265 ? -14.191 -14.391 -8.412 1.00 97.31 265 LEU A N 1
ATOM 2104 C CA . LEU A 1 265 ? -12.894 -14.605 -7.754 1.00 97.31 265 LEU A CA 1
ATOM 2105 C C . LEU A 1 265 ? -12.891 -15.842 -6.852 1.00 97.31 265 LEU A C 1
ATOM 2107 O O . LEU A 1 265 ? -11.897 -16.571 -6.813 1.00 97.31 265 LEU A O 1
ATOM 2111 N N . ASP A 1 266 ? -13.983 -16.094 -6.133 1.00 95.88 266 ASP A N 1
ATOM 2112 C CA . ASP A 1 266 ? -14.096 -17.264 -5.265 1.00 95.88 266 ASP A CA 1
ATOM 2113 C C . ASP A 1 266 ? -14.121 -18.562 -6.087 1.00 95.88 266 ASP A C 1
ATOM 2115 O O . ASP A 1 266 ? -13.406 -19.511 -5.749 1.00 95.88 266 ASP A O 1
ATOM 2119 N N . GLU A 1 267 ? -14.825 -18.583 -7.225 1.00 96.00 267 GLU A N 1
ATOM 2120 C CA . GLU A 1 267 ? -14.783 -19.704 -8.171 1.00 96.00 267 GLU A CA 1
ATOM 2121 C C . GLU A 1 267 ? -13.353 -19.983 -8.668 1.00 96.00 267 GLU A C 1
ATOM 2123 O O . GLU A 1 267 ? -12.921 -21.142 -8.702 1.00 96.00 267 GLU A O 1
ATOM 2128 N N . ARG A 1 268 ? -12.582 -18.941 -9.015 1.00 94.94 268 ARG A N 1
ATOM 2129 C CA . ARG A 1 268 ? -11.174 -19.082 -9.436 1.00 94.94 268 ARG A CA 1
ATOM 2130 C C . ARG A 1 268 ? -10.285 -19.596 -8.311 1.00 94.94 268 ARG A C 1
ATOM 2132 O O . ARG A 1 268 ? -9.510 -20.535 -8.520 1.00 94.94 268 ARG A O 1
ATOM 2139 N N . ARG A 1 269 ? -10.456 -19.069 -7.096 1.00 92.38 269 ARG A N 1
ATOM 2140 C CA . ARG A 1 269 ? -9.728 -19.535 -5.910 1.00 92.38 269 ARG A CA 1
ATOM 2141 C C . ARG A 1 269 ? -9.987 -21.019 -5.651 1.00 92.38 269 ARG A C 1
ATOM 2143 O O . ARG A 1 269 ? -9.041 -21.773 -5.423 1.00 92.38 269 ARG A O 1
ATOM 2150 N N . GLU A 1 270 ? -11.242 -21.462 -5.717 1.00 93.00 270 GLU A N 1
ATOM 2151 C CA . GLU A 1 270 ? -11.592 -22.876 -5.565 1.00 93.00 270 GLU A CA 1
ATOM 2152 C C . GLU A 1 270 ? -10.972 -23.754 -6.654 1.00 93.00 270 GLU A C 1
ATOM 2154 O O . GLU A 1 270 ? -10.446 -24.829 -6.356 1.00 93.00 270 GLU A O 1
ATOM 2159 N N . GLN A 1 271 ? -11.025 -23.313 -7.914 1.00 91.56 271 GLN A N 1
ATOM 2160 C CA . GLN A 1 271 ? -10.409 -24.029 -9.031 1.00 91.56 271 GLN A CA 1
ATOM 2161 C C . GLN A 1 271 ? -8.906 -24.209 -8.800 1.00 91.56 271 GLN A C 1
ATOM 2163 O O . GLN A 1 271 ? -8.407 -25.328 -8.940 1.00 91.56 271 GLN A O 1
ATOM 2168 N N . ARG A 1 272 ? -8.197 -23.157 -8.374 1.00 88.25 272 ARG A N 1
ATOM 2169 C CA . ARG A 1 272 ? -6.765 -23.225 -8.055 1.00 88.25 272 ARG A CA 1
ATOM 2170 C C . ARG A 1 272 ? -6.471 -24.203 -6.920 1.00 88.25 272 ARG A C 1
ATOM 2172 O O . ARG A 1 272 ? -5.587 -25.047 -7.055 1.00 88.25 272 ARG A O 1
ATOM 2179 N N . LEU A 1 273 ? -7.238 -24.148 -5.828 1.00 86.19 273 LEU A N 1
ATOM 2180 C CA . LEU A 1 273 ? -7.063 -25.049 -4.680 1.00 86.19 273 LEU A CA 1
ATOM 2181 C C . LEU A 1 273 ? -7.240 -26.530 -5.056 1.00 86.19 273 LEU A C 1
ATOM 2183 O O . LEU A 1 273 ? -6.579 -27.390 -4.473 1.00 86.19 273 LEU A O 1
ATOM 2187 N N . ARG A 1 274 ? -8.083 -26.841 -6.051 1.00 87.81 274 ARG A N 1
ATOM 2188 C CA . ARG A 1 274 ? -8.273 -28.215 -6.556 1.00 87.81 274 ARG A CA 1
ATOM 2189 C C . ARG A 1 274 ? -7.092 -28.733 -7.382 1.00 87.81 274 ARG A C 1
ATOM 2191 O O . ARG A 1 274 ? -6.872 -29.940 -7.393 1.00 87.81 274 ARG A O 1
ATOM 2198 N N . HIS A 1 275 ? -6.346 -27.861 -8.061 1.00 80.62 275 HIS A N 1
ATOM 2199 C CA . HIS A 1 275 ? -5.311 -28.271 -9.018 1.00 80.62 275 HIS A CA 1
ATOM 2200 C C . HIS A 1 275 ? -3.902 -28.423 -8.417 1.00 80.62 275 HIS A C 1
ATOM 2202 O O . HIS A 1 275 ? -2.998 -28.777 -9.163 1.00 80.62 275 HIS A O 1
ATOM 2208 N N . GLN A 1 276 ? -3.740 -28.258 -7.091 1.00 57.59 276 GLN A N 1
ATOM 2209 C CA . GLN A 1 276 ? -2.459 -28.172 -6.363 1.00 57.59 276 GLN A CA 1
ATOM 2210 C C . GLN A 1 276 ? -1.523 -27.099 -6.952 1.00 57.59 276 GLN A C 1
ATOM 2212 O O . GLN A 1 276 ? -1.027 -27.253 -8.065 1.00 57.59 276 GLN A O 1
ATOM 2217 N N . PRO A 1 277 ? -1.228 -26.009 -6.224 1.00 55.50 277 PRO A N 1
ATOM 2218 C CA . PRO A 1 277 ? -0.382 -24.965 -6.778 1.00 55.50 277 PRO A CA 1
ATOM 2219 C C . PRO A 1 277 ? 1.027 -25.518 -7.037 1.00 55.50 277 PRO A C 1
ATOM 2221 O O . PRO A 1 277 ? 1.657 -26.091 -6.144 1.00 55.50 277 PRO A O 1
ATOM 2224 N N . ALA A 1 278 ? 1.548 -25.308 -8.249 1.00 52.72 278 ALA A N 1
ATOM 2225 C CA . ALA A 1 278 ? 2.985 -25.120 -8.378 1.00 52.72 278 ALA A CA 1
ATOM 2226 C C . ALA A 1 278 ? 3.346 -23.940 -7.465 1.00 52.72 278 ALA A C 1
ATOM 2228 O O . ALA A 1 278 ? 2.587 -22.974 -7.405 1.00 52.72 278 ALA A O 1
ATOM 2229 N N . ALA A 1 279 ? 4.441 -24.035 -6.706 1.00 55.19 279 ALA A N 1
ATOM 2230 C CA . ALA A 1 279 ? 4.904 -22.893 -5.927 1.00 55.19 279 ALA A CA 1
ATOM 2231 C C . ALA A 1 279 ? 5.039 -21.703 -6.883 1.00 55.19 279 ALA A C 1
ATOM 2233 O O . ALA A 1 279 ? 5.798 -21.797 -7.851 1.00 55.19 279 ALA A O 1
ATOM 2234 N N . GLU A 1 280 ? 4.264 -20.641 -6.653 1.00 58.53 280 GLU A N 1
ATOM 2235 C CA . GLU A 1 280 ? 4.369 -19.437 -7.466 1.00 58.53 280 GLU A CA 1
ATOM 2236 C C . GLU A 1 280 ? 5.803 -18.926 -7.318 1.00 58.53 280 GLU A C 1
ATOM 2238 O O . GLU A 1 280 ? 6.314 -18.721 -6.211 1.00 58.53 280 GLU A O 1
ATOM 2243 N N . ALA A 1 281 ? 6.515 -18.840 -8.439 1.00 60.19 281 ALA A N 1
ATOM 2244 C CA . ALA A 1 281 ? 7.837 -18.249 -8.428 1.00 60.19 281 ALA A CA 1
ATOM 2245 C C . ALA A 1 281 ? 7.647 -16.757 -8.141 1.00 60.19 281 ALA A C 1
ATOM 2247 O O . ALA A 1 281 ? 6.883 -16.087 -8.810 1.00 60.19 281 ALA A O 1
ATOM 2248 N N . HIS A 1 282 ? 8.318 -16.196 -7.148 1.00 70.62 282 HIS A N 1
ATOM 2249 C CA . HIS A 1 282 ? 8.348 -14.740 -6.990 1.00 70.62 282 HIS A CA 1
ATOM 2250 C C . HIS A 1 282 ? 9.710 -14.217 -7.427 1.00 70.62 282 HIS A C 1
ATOM 2252 O O . HIS A 1 282 ? 10.620 -14.991 -7.746 1.00 70.62 282 HIS A O 1
ATOM 2258 N N . LEU A 1 283 ? 9.864 -12.892 -7.447 1.00 69.75 283 LEU A N 1
ATOM 2259 C CA . LEU A 1 283 ? 11.186 -12.294 -7.578 1.00 69.75 283 LEU A CA 1
ATOM 2260 C C . LEU A 1 283 ? 12.110 -12.914 -6.514 1.00 69.75 283 LEU A C 1
ATOM 2262 O O . LEU A 1 283 ? 11.820 -12.830 -5.320 1.00 69.75 283 LEU A O 1
ATOM 2266 N N . ASP A 1 284 ? 13.208 -13.548 -6.938 1.00 75.31 284 ASP A N 1
ATOM 2267 C CA . ASP A 1 284 ? 14.183 -14.118 -6.005 1.00 75.31 284 ASP A CA 1
ATOM 2268 C C . ASP A 1 284 ? 14.943 -12.993 -5.297 1.00 75.31 284 ASP A C 1
ATOM 2270 O O . ASP A 1 284 ? 15.984 -12.508 -5.748 1.00 75.31 284 ASP A O 1
ATOM 2274 N N . VAL A 1 285 ? 14.392 -12.577 -4.161 1.00 80.19 285 VAL A N 1
ATOM 2275 C CA . VAL A 1 285 ? 14.968 -11.556 -3.288 1.00 80.19 285 VAL A CA 1
ATOM 2276 C C . VAL A 1 285 ? 16.037 -12.110 -2.345 1.00 80.19 285 VAL A C 1
ATOM 2278 O O . VAL A 1 285 ? 16.571 -11.367 -1.530 1.00 80.19 285 VAL A O 1
ATOM 2281 N N . SER A 1 286 ? 16.383 -13.399 -2.435 1.00 81.81 286 SER A N 1
ATOM 2282 C CA . SER A 1 286 ? 17.371 -14.016 -1.540 1.00 81.81 286 SER A CA 1
ATOM 2283 C C . SER A 1 286 ? 18.821 -13.777 -1.973 1.00 81.81 286 SER A C 1
ATOM 2285 O O . SER A 1 286 ? 19.747 -13.922 -1.175 1.00 81.81 286 SER A O 1
ATOM 2287 N N . SER A 1 287 ? 19.040 -13.384 -3.233 1.00 91.38 287 SER A N 1
ATOM 2288 C CA . SER A 1 287 ? 20.373 -13.224 -3.812 1.00 91.38 287 SER A CA 1
ATOM 2289 C C . SER A 1 287 ? 20.647 -11.784 -4.231 1.00 91.38 287 SER A C 1
ATOM 2291 O O . SER A 1 287 ? 20.283 -11.350 -5.326 1.00 91.38 287 SER A O 1
ATOM 2293 N N . ALA A 1 288 ? 21.423 -11.062 -3.415 1.00 93.31 288 ALA A N 1
ATOM 2294 C CA . ALA A 1 288 ? 21.866 -9.699 -3.724 1.00 93.31 288 ALA A CA 1
ATOM 2295 C C . ALA A 1 288 ? 22.550 -9.582 -5.097 1.00 93.31 288 ALA A C 1
ATOM 2297 O O . ALA A 1 288 ? 22.454 -8.561 -5.771 1.00 93.31 288 ALA A O 1
ATOM 2298 N N . ARG A 1 289 ? 23.242 -10.637 -5.545 1.00 93.81 289 ARG A N 1
ATOM 2299 C CA . ARG A 1 289 ? 23.942 -10.654 -6.839 1.00 93.81 289 ARG A CA 1
ATOM 2300 C C . ARG A 1 289 ? 22.984 -10.823 -8.011 1.00 93.81 289 ARG A C 1
ATOM 2302 O O . ARG A 1 289 ? 23.173 -10.166 -9.034 1.00 93.81 289 ARG A O 1
ATOM 2309 N N . ALA A 1 290 ? 21.979 -11.688 -7.860 1.00 91.25 290 ALA A N 1
ATOM 2310 C CA . ALA A 1 290 ? 20.930 -11.848 -8.858 1.00 91.25 290 ALA A CA 1
ATOM 2311 C C . ALA A 1 290 ? 20.123 -10.553 -8.981 1.00 91.25 290 ALA A C 1
ATOM 2313 O O . ALA A 1 290 ? 19.956 -10.060 -10.093 1.00 91.25 290 ALA A O 1
ATOM 2314 N N . LEU A 1 291 ? 19.749 -9.944 -7.851 1.00 92.50 291 LEU A N 1
ATOM 2315 C CA . LEU A 1 291 ? 19.061 -8.655 -7.819 1.00 92.50 291 LEU A CA 1
ATOM 2316 C C . LEU A 1 291 ? 19.897 -7.531 -8.442 1.00 92.50 291 LEU A C 1
ATOM 2318 O O . LEU A 1 291 ? 19.380 -6.772 -9.253 1.00 92.50 291 LEU A O 1
ATOM 2322 N N . LEU A 1 292 ? 21.198 -7.444 -8.141 1.00 93.94 292 LEU A N 1
ATOM 2323 C CA . LEU A 1 292 ? 22.080 -6.433 -8.736 1.00 93.94 292 LEU A CA 1
ATOM 2324 C C . LEU A 1 292 ? 22.161 -6.573 -10.262 1.00 93.94 292 LEU A C 1
ATOM 2326 O O . LEU A 1 292 ? 22.099 -5.580 -10.989 1.00 93.94 292 LEU A O 1
ATOM 2330 N N . ARG A 1 293 ? 22.279 -7.813 -10.753 1.00 94.00 293 ARG A N 1
ATOM 2331 C CA . ARG A 1 293 ? 22.274 -8.103 -12.189 1.00 94.00 293 ARG A CA 1
ATOM 2332 C C . ARG A 1 293 ? 20.925 -7.755 -12.819 1.00 94.00 293 ARG A C 1
ATOM 2334 O O . ARG A 1 293 ? 20.910 -7.091 -13.853 1.00 94.00 293 ARG A O 1
ATOM 2341 N N . PHE A 1 294 ? 19.829 -8.190 -12.200 1.00 91.00 294 PHE A N 1
ATOM 2342 C CA . PHE A 1 294 ? 18.467 -7.926 -12.654 1.00 91.00 294 PHE A CA 1
ATOM 2343 C C . PHE A 1 294 ? 18.206 -6.421 -12.738 1.00 91.00 294 PHE A C 1
ATOM 2345 O O . PHE A 1 294 ? 17.804 -5.931 -13.786 1.00 91.00 294 PHE A O 1
ATOM 2352 N N . ALA A 1 295 ? 18.544 -5.665 -11.690 1.00 92.75 295 ALA A N 1
ATOM 2353 C CA . ALA A 1 295 ? 18.405 -4.214 -11.653 1.00 92.75 295 ALA A CA 1
ATOM 2354 C C . ALA A 1 295 ? 19.245 -3.522 -12.738 1.00 92.75 295 ALA A C 1
ATOM 2356 O O . ALA A 1 295 ? 18.780 -2.584 -13.384 1.00 92.75 295 ALA A O 1
ATOM 2357 N N . ARG A 1 296 ? 20.466 -3.995 -13.013 1.00 95.12 296 ARG A N 1
ATOM 2358 C CA . ARG A 1 296 ? 21.257 -3.465 -14.133 1.00 95.12 296 ARG A CA 1
ATOM 2359 C C . ARG A 1 296 ? 20.567 -3.722 -15.478 1.00 95.12 296 ARG A C 1
ATOM 2361 O O . ARG A 1 296 ? 20.514 -2.824 -16.318 1.00 95.12 296 ARG A O 1
ATOM 2368 N N . GLU A 1 297 ? 20.086 -4.942 -15.697 1.00 93.25 297 GLU A N 1
ATOM 2369 C CA . GLU A 1 297 ? 19.439 -5.353 -16.949 1.00 93.25 297 GLU A CA 1
ATOM 2370 C C . GLU A 1 297 ? 18.097 -4.638 -17.158 1.00 93.25 297 GLU A C 1
ATOM 2372 O O . GLU A 1 297 ? 17.855 -4.155 -18.262 1.00 93.25 297 GLU A O 1
ATOM 2377 N N . ARG A 1 298 ? 17.297 -4.434 -16.100 1.00 88.81 298 ARG A N 1
ATOM 2378 C CA . ARG A 1 298 ? 16.045 -3.654 -16.156 1.00 88.81 298 ARG A CA 1
ATOM 2379 C C . ARG A 1 298 ? 16.274 -2.212 -16.611 1.00 88.81 298 ARG A C 1
ATOM 2381 O O . ARG A 1 298 ? 15.447 -1.645 -17.315 1.00 88.81 298 ARG A O 1
ATOM 2388 N N . ASN A 1 299 ? 17.406 -1.626 -16.227 1.00 91.44 299 ASN A N 1
ATOM 2389 C CA . ASN A 1 299 ? 17.796 -0.270 -16.612 1.00 91.44 299 ASN A CA 1
ATOM 2390 C C . ASN A 1 299 ? 18.437 -0.195 -18.011 1.00 91.44 299 ASN A C 1
ATOM 2392 O O . ASN A 1 299 ? 18.960 0.851 -18.390 1.00 91.44 299 ASN A O 1
ATOM 2396 N N . GLY A 1 300 ? 18.491 -1.303 -18.762 1.00 91.56 300 GLY A N 1
ATOM 2397 C CA . GLY A 1 300 ? 19.128 -1.352 -20.081 1.00 91.56 300 GLY A CA 1
ATOM 2398 C C . GLY A 1 300 ? 20.647 -1.127 -20.044 1.00 91.56 300 GLY A C 1
ATOM 2399 O O . GLY A 1 300 ? 21.272 -0.830 -21.065 1.00 91.56 300 GLY A O 1
ATOM 2400 N N . LEU A 1 301 ? 21.284 -1.247 -18.874 1.00 94.94 301 LEU A N 1
ATOM 2401 C CA . LEU A 1 301 ? 22.693 -0.904 -18.709 1.00 94.94 301 LEU A CA 1
ATOM 2402 C C . LEU A 1 301 ? 23.597 -2.100 -19.013 1.00 94.94 301 LEU A C 1
ATOM 2404 O O . LEU A 1 301 ? 23.484 -3.183 -18.439 1.00 94.94 301 LEU A O 1
ATOM 2408 N N . SER A 1 302 ? 24.603 -1.890 -19.860 1.00 96.50 302 SER A N 1
ATOM 2409 C CA . SER A 1 302 ? 25.721 -2.834 -19.957 1.00 96.50 302 SER A CA 1
ATOM 2410 C C . SER A 1 302 ? 26.613 -2.748 -18.711 1.00 96.50 302 SER A C 1
ATOM 2412 O O . SER A 1 302 ? 26.690 -1.708 -18.056 1.00 96.50 302 SER A O 1
ATOM 2414 N N . ARG A 1 303 ? 27.379 -3.806 -18.413 1.00 97.56 303 ARG A N 1
ATOM 2415 C CA . ARG A 1 303 ? 28.386 -3.776 -17.329 1.00 97.56 303 ARG A CA 1
ATOM 2416 C C . ARG A 1 303 ? 29.408 -2.653 -17.499 1.00 97.56 303 ARG A C 1
ATOM 2418 O O . ARG A 1 303 ? 29.854 -2.080 -16.513 1.00 97.56 303 ARG A O 1
ATOM 2425 N N . ARG A 1 304 ? 29.771 -2.343 -18.750 1.00 97.50 304 ARG A N 1
ATOM 2426 C CA . ARG A 1 304 ? 30.660 -1.223 -19.081 1.00 97.50 304 ARG A CA 1
ATOM 2427 C C . ARG A 1 304 ? 30.026 0.103 -18.68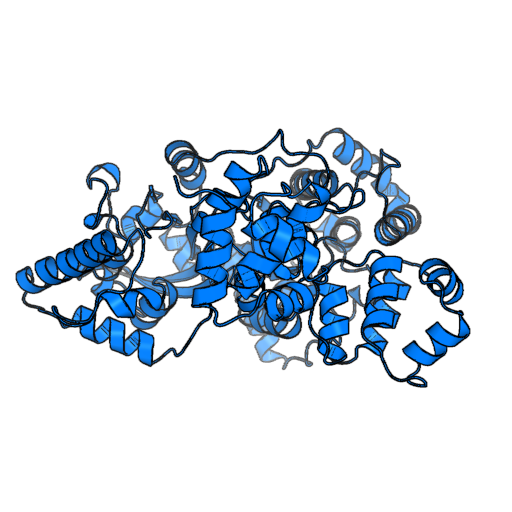8 1.00 97.50 304 ARG A C 1
ATOM 2429 O O . ARG A 1 304 ? 30.659 0.872 -17.980 1.00 97.50 304 ARG A O 1
ATOM 2436 N N . LYS A 1 305 ? 28.777 0.332 -19.103 1.00 96.50 305 LYS A N 1
ATOM 2437 C CA . LYS A 1 305 ? 28.070 1.576 -18.800 1.00 96.50 305 LYS A CA 1
ATOM 2438 C C . LYS A 1 305 ? 27.851 1.752 -17.298 1.00 96.50 305 LYS A C 1
ATOM 2440 O O . LYS A 1 305 ? 28.080 2.842 -16.793 1.00 96.50 305 LYS A O 1
ATOM 2445 N N . LEU A 1 306 ? 27.474 0.688 -16.582 1.00 96.44 306 LEU A N 1
ATOM 2446 C CA . LEU A 1 306 ? 27.358 0.747 -15.124 1.00 96.44 306 LEU A CA 1
ATOM 2447 C C . LEU A 1 306 ? 28.705 1.069 -14.471 1.00 96.44 306 LEU A C 1
ATOM 2449 O O . LEU A 1 306 ? 28.761 1.951 -13.627 1.00 96.44 306 LEU A O 1
ATOM 2453 N N . GLY A 1 307 ? 29.787 0.414 -14.905 1.00 96.38 307 GLY A N 1
ATOM 2454 C CA . GLY A 1 307 ? 31.129 0.721 -14.417 1.00 96.38 307 GLY A CA 1
ATOM 2455 C C . GLY A 1 307 ? 31.503 2.195 -14.608 1.00 96.38 307 GLY A C 1
ATOM 2456 O O . GLY A 1 307 ? 31.924 2.848 -13.660 1.00 96.38 307 GLY A O 1
ATOM 2457 N N . GLU A 1 308 ? 31.273 2.748 -15.801 1.00 95.31 308 GLU A N 1
ATOM 2458 C CA . GLU A 1 308 ? 31.496 4.174 -16.081 1.00 95.31 308 GLU A CA 1
ATOM 2459 C C . GLU A 1 308 ? 30.699 5.087 -15.135 1.00 95.31 308 GLU A C 1
ATOM 2461 O O . GLU A 1 308 ? 31.264 6.032 -14.591 1.00 95.31 308 GLU A O 1
ATOM 2466 N N . LEU A 1 309 ? 29.412 4.796 -14.911 1.00 92.94 309 LEU A N 1
ATOM 2467 C CA . LEU A 1 309 ? 28.538 5.605 -14.052 1.00 92.94 309 LEU A CA 1
ATOM 2468 C C . LEU A 1 309 ? 28.887 5.489 -12.562 1.00 92.94 309 LEU A C 1
ATOM 2470 O O . LEU A 1 309 ? 28.738 6.457 -11.823 1.00 92.94 309 LEU A O 1
ATOM 2474 N N . SER A 1 310 ? 29.355 4.323 -12.114 1.00 92.94 310 SER A N 1
ATOM 2475 C CA . SER A 1 310 ? 29.672 4.063 -10.707 1.00 92.94 310 SER A CA 1
ATOM 2476 C C . SER A 1 310 ? 31.152 4.268 -10.360 1.00 92.94 310 SER A C 1
ATOM 2478 O O . SER A 1 310 ? 31.552 3.982 -9.234 1.00 92.94 310 SER A O 1
ATOM 2480 N N . GLY A 1 311 ? 31.997 4.667 -11.318 1.00 94.38 311 GLY A N 1
ATOM 2481 C CA . GLY A 1 311 ? 33.450 4.766 -11.129 1.00 94.38 311 GLY A CA 1
ATOM 2482 C C . GLY A 1 311 ? 34.166 3.415 -10.957 1.00 94.38 311 GLY A C 1
ATOM 2483 O O . GLY A 1 311 ? 35.245 3.355 -10.370 1.00 94.38 311 GLY A O 1
ATOM 2484 N N . LEU A 1 312 ? 33.578 2.318 -11.448 1.00 94.56 312 LEU A N 1
ATOM 2485 C CA . LEU A 1 312 ? 34.117 0.954 -11.373 1.00 94.56 312 LEU A CA 1
ATOM 2486 C C . LEU A 1 312 ? 34.514 0.437 -12.765 1.00 94.56 312 LEU A C 1
ATOM 2488 O O . LEU A 1 312 ? 34.040 0.906 -13.794 1.00 94.56 312 LEU A O 1
ATOM 2492 N N . SER A 1 313 ? 35.360 -0.593 -12.842 1.00 96.88 313 SER A N 1
ATOM 2493 C CA . SER A 1 313 ? 35.624 -1.244 -14.132 1.00 96.88 313 SER A CA 1
ATOM 2494 C C . SER A 1 313 ? 34.510 -2.231 -14.505 1.00 96.88 313 SER A C 1
ATOM 2496 O O . SER A 1 313 ? 33.913 -2.883 -13.647 1.00 96.88 313 SER A O 1
ATOM 2498 N N . ALA A 1 314 ? 34.279 -2.440 -15.805 1.00 97.00 314 ALA A N 1
ATOM 2499 C CA . ALA A 1 314 ? 33.331 -3.453 -16.287 1.00 97.00 314 ALA A CA 1
ATOM 2500 C C . ALA A 1 314 ? 33.655 -4.870 -15.766 1.00 97.00 314 ALA A C 1
ATOM 2502 O O . ALA A 1 314 ? 32.756 -5.666 -15.486 1.00 97.00 314 ALA A O 1
ATOM 2503 N N . SER A 1 315 ? 34.948 -5.185 -15.619 1.00 97.06 315 SER A N 1
ATOM 2504 C CA . SER A 1 315 ? 35.422 -6.456 -15.062 1.00 97.06 315 SER A CA 1
ATOM 2505 C C . SER A 1 315 ? 35.148 -6.572 -13.564 1.00 97.06 315 SER A C 1
ATOM 2507 O O . SER A 1 315 ? 34.849 -7.667 -13.088 1.00 97.06 315 SER A O 1
ATOM 2509 N N . PHE A 1 316 ? 35.196 -5.458 -12.829 1.00 96.31 316 PHE A N 1
ATOM 2510 C CA . PHE A 1 316 ? 34.807 -5.405 -11.426 1.00 96.31 316 PHE A CA 1
ATOM 2511 C C . PHE A 1 316 ? 33.305 -5.667 -11.269 1.00 96.31 316 PHE A C 1
ATOM 2513 O O . PHE A 1 316 ? 32.930 -6.539 -10.487 1.00 96.31 316 PHE A O 1
ATOM 2520 N N . VAL A 1 317 ? 32.461 -5.003 -12.071 1.00 96.38 317 VAL A N 1
ATOM 2521 C CA . VAL A 1 317 ? 31.003 -5.239 -12.093 1.00 96.38 317 VAL A CA 1
ATOM 2522 C C . VAL A 1 317 ? 30.695 -6.712 -12.384 1.00 96.38 317 VAL A C 1
ATOM 2524 O O . VAL A 1 317 ? 29.947 -7.345 -11.644 1.00 96.38 317 VAL A O 1
ATOM 2527 N N . TYR A 1 318 ? 31.331 -7.304 -13.401 1.00 96.56 318 TYR A N 1
ATOM 2528 C CA . TYR A 1 318 ? 31.181 -8.734 -13.692 1.00 96.56 318 TYR A CA 1
ATOM 2529 C C . TYR A 1 318 ? 31.596 -9.628 -12.516 1.00 96.56 318 TYR A C 1
ATOM 2531 O O . TYR A 1 318 ? 30.879 -10.565 -12.172 1.00 96.56 318 TYR A O 1
ATOM 2539 N N . ALA A 1 319 ? 32.750 -9.362 -11.898 1.00 95.56 319 ALA A N 1
ATOM 2540 C CA . ALA A 1 319 ? 33.239 -10.164 -10.781 1.00 95.56 319 ALA A CA 1
ATOM 2541 C C . ALA A 1 319 ? 32.284 -10.116 -9.577 1.00 95.56 319 ALA A C 1
ATOM 2543 O O . ALA A 1 319 ? 32.127 -11.120 -8.886 1.00 95.56 319 ALA A O 1
ATOM 2544 N N . MET A 1 320 ? 31.619 -8.981 -9.355 1.00 94.31 320 MET A N 1
ATOM 2545 C CA . MET A 1 320 ? 30.576 -8.832 -8.341 1.00 94.31 320 MET A CA 1
ATOM 2546 C C . MET A 1 320 ? 29.324 -9.643 -8.695 1.00 94.31 320 MET A C 1
ATOM 2548 O O . MET A 1 320 ? 28.899 -10.476 -7.899 1.00 94.31 320 MET A O 1
ATOM 2552 N N . GLU A 1 321 ? 28.764 -9.484 -9.894 1.00 94.69 321 GLU A N 1
ATOM 2553 C CA . GLU A 1 321 ? 27.577 -10.251 -10.314 1.00 94.69 321 GLU A CA 1
ATOM 2554 C C . GLU A 1 321 ? 27.819 -11.768 -10.289 1.00 94.69 321 GLU A C 1
ATOM 2556 O O . GLU A 1 321 ? 26.951 -12.536 -9.893 1.00 94.69 321 GLU A O 1
ATOM 2561 N N . ALA A 1 322 ? 29.021 -12.208 -10.670 1.00 93.81 322 ALA A N 1
ATOM 2562 C CA . ALA A 1 322 ? 29.384 -13.621 -10.764 1.00 93.81 322 ALA A CA 1
ATOM 2563 C C . ALA A 1 322 ? 29.855 -14.248 -9.438 1.00 93.81 322 ALA A C 1
ATOM 2565 O O . ALA A 1 322 ? 30.340 -15.377 -9.440 1.00 93.81 322 ALA A O 1
ATOM 2566 N N . GLY A 1 323 ? 29.804 -13.522 -8.317 1.00 93.00 323 GLY A N 1
ATOM 2567 C CA . GLY A 1 323 ? 30.220 -14.066 -7.019 1.00 93.00 323 GLY A CA 1
ATOM 2568 C C . GLY A 1 323 ? 31.728 -14.162 -6.792 1.00 93.00 323 GLY A C 1
ATOM 2569 O O . GLY A 1 323 ? 32.165 -14.727 -5.796 1.00 93.00 323 GLY A O 1
ATOM 2570 N N . LYS A 1 324 ? 32.543 -13.588 -7.680 1.00 94.81 324 LYS A N 1
ATOM 2571 C CA . LYS A 1 324 ? 34.014 -13.650 -7.628 1.00 94.81 324 LYS A CA 1
ATOM 2572 C C . LYS A 1 324 ? 34.642 -12.592 -6.720 1.00 94.81 324 LYS A C 1
ATOM 2574 O O . LYS A 1 324 ? 35.855 -12.598 -6.526 1.00 94.81 324 LYS A O 1
ATOM 2579 N N . ARG A 1 325 ? 33.843 -11.660 -6.197 1.00 92.62 325 ARG A N 1
ATOM 2580 C CA . ARG A 1 325 ? 34.264 -10.648 -5.219 1.00 92.62 325 ARG A CA 1
ATOM 2581 C C . ARG A 1 325 ? 33.263 -10.535 -4.070 1.00 92.62 325 ARG A C 1
ATOM 2583 O O . ARG A 1 325 ? 32.062 -10.700 -4.310 1.00 92.62 325 ARG A O 1
ATOM 2590 N N . PRO A 1 326 ? 33.726 -10.252 -2.840 1.00 91.38 326 PRO A N 1
ATOM 2591 C CA . PRO A 1 326 ? 32.834 -9.977 -1.719 1.00 91.38 326 PRO A CA 1
ATOM 2592 C C . PRO A 1 326 ? 32.006 -8.719 -1.992 1.00 91.38 326 PRO A C 1
ATOM 2594 O O . PRO A 1 326 ? 32.470 -7.799 -2.666 1.00 91.38 326 PRO A O 1
ATOM 2597 N N . LEU A 1 327 ? 30.776 -8.705 -1.482 1.00 92.75 327 LEU A N 1
ATOM 2598 C CA . LEU A 1 327 ? 29.930 -7.521 -1.522 1.00 92.75 327 LEU A CA 1
ATOM 2599 C C . LEU A 1 327 ? 30.393 -6.531 -0.449 1.00 92.75 327 LEU A C 1
ATOM 2601 O O . LEU A 1 327 ? 30.699 -6.933 0.669 1.00 92.75 327 LEU A O 1
ATOM 2605 N N . VAL A 1 328 ? 30.458 -5.251 -0.805 1.00 91.75 328 VAL A N 1
ATOM 2606 C CA . VAL A 1 328 ? 30.825 -4.148 0.092 1.00 91.75 328 VAL A CA 1
ATOM 2607 C C . VAL A 1 328 ? 29.706 -3.120 0.018 1.00 91.75 328 VAL A C 1
ATOM 2609 O O . VAL A 1 328 ? 29.303 -2.753 -1.091 1.00 91.75 328 VAL A O 1
ATOM 2612 N N . ARG A 1 329 ? 29.203 -2.668 1.172 1.00 90.88 329 ARG A N 1
ATOM 2613 C CA . ARG A 1 329 ? 28.023 -1.798 1.267 1.00 90.88 329 ARG A CA 1
ATOM 2614 C C . ARG A 1 329 ? 28.176 -0.537 0.426 1.00 90.88 329 ARG A C 1
ATOM 2616 O O . ARG A 1 329 ? 27.329 -0.253 -0.411 1.00 90.88 329 ARG A O 1
ATOM 2623 N N . GLU A 1 330 ? 29.295 0.165 0.571 1.00 86.12 330 GLU A N 1
ATOM 2624 C CA . GLU A 1 330 ? 29.569 1.427 -0.126 1.00 86.12 330 GLU A CA 1
ATOM 2625 C C . GLU A 1 330 ? 29.600 1.231 -1.644 1.00 86.12 330 GLU A C 1
ATOM 2627 O O . GLU A 1 330 ? 29.163 2.092 -2.403 1.00 86.12 330 GLU A O 1
ATOM 2632 N N . THR A 1 331 ? 30.081 0.070 -2.096 1.00 91.56 331 THR A N 1
ATOM 2633 C CA . THR A 1 331 ? 30.100 -0.283 -3.518 1.00 91.56 331 THR A CA 1
ATOM 2634 C C . THR A 1 331 ? 28.695 -0.572 -4.038 1.00 91.56 331 THR A C 1
ATOM 2636 O O . THR A 1 331 ? 28.358 -0.122 -5.130 1.00 91.56 331 THR A O 1
ATOM 2639 N N . ILE A 1 332 ? 27.863 -1.286 -3.269 1.00 94.06 332 ILE A N 1
ATOM 2640 C CA . ILE A 1 332 ? 26.455 -1.509 -3.624 1.00 94.06 332 ILE A CA 1
ATOM 2641 C C . ILE A 1 332 ? 25.733 -0.167 -3.710 1.00 94.06 332 ILE A C 1
ATOM 2643 O O . ILE A 1 332 ? 25.155 0.118 -4.751 1.00 94.06 332 ILE A O 1
ATOM 2647 N N . VAL A 1 333 ? 25.836 0.679 -2.682 1.00 87.62 333 VAL A N 1
ATOM 2648 C CA . VAL A 1 333 ? 25.199 2.006 -2.654 1.00 87.62 333 VAL A CA 1
ATOM 2649 C C . VAL A 1 333 ? 25.664 2.876 -3.828 1.00 87.62 333 VAL A C 1
ATOM 2651 O O . VAL A 1 333 ? 24.855 3.541 -4.471 1.00 87.62 333 VAL A O 1
ATOM 2654 N N . ALA A 1 334 ? 26.954 2.850 -4.173 1.00 87.94 334 ALA A N 1
ATOM 2655 C CA . ALA A 1 334 ? 27.455 3.555 -5.351 1.00 87.94 334 ALA A CA 1
ATOM 2656 C C . ALA A 1 334 ? 26.833 3.027 -6.656 1.00 87.94 334 ALA A C 1
ATOM 2658 O O . ALA A 1 334 ? 26.468 3.816 -7.527 1.00 87.94 334 ALA A O 1
ATOM 2659 N N . MET A 1 335 ? 26.680 1.706 -6.798 1.00 94.62 335 MET A N 1
ATOM 2660 C CA . MET A 1 335 ? 26.043 1.099 -7.970 1.00 94.62 335 MET A CA 1
ATOM 2661 C C . MET A 1 335 ? 24.536 1.386 -8.025 1.00 94.62 335 MET A C 1
ATOM 2663 O O . MET A 1 335 ? 24.039 1.696 -9.104 1.00 94.62 335 MET A O 1
ATOM 2667 N N . THR A 1 336 ? 23.807 1.323 -6.906 1.00 92.62 336 THR A N 1
ATOM 2668 C CA . THR A 1 336 ? 22.360 1.606 -6.865 1.00 92.62 336 THR A CA 1
ATOM 2669 C C . THR A 1 336 ? 22.070 3.067 -7.205 1.00 92.62 336 THR A C 1
ATOM 2671 O O . THR A 1 336 ? 21.211 3.328 -8.047 1.00 92.62 336 THR A O 1
ATOM 2674 N N . ARG A 1 337 ? 22.857 4.012 -6.667 1.00 89.50 337 ARG A N 1
ATOM 2675 C CA . ARG A 1 337 ? 22.795 5.439 -7.035 1.00 89.50 337 ARG A CA 1
ATOM 2676 C C . ARG A 1 337 ? 23.142 5.677 -8.504 1.00 89.50 337 ARG A C 1
ATOM 2678 O O . ARG A 1 337 ? 22.432 6.403 -9.188 1.00 89.50 337 ARG A O 1
ATOM 2685 N N . ALA A 1 338 ? 24.188 5.027 -9.018 1.00 90.81 338 ALA A N 1
ATOM 2686 C CA . ALA A 1 338 ? 24.579 5.128 -10.427 1.00 90.81 338 ALA A CA 1
ATOM 2687 C C . ALA A 1 338 ? 23.495 4.614 -11.392 1.00 90.81 338 ALA A C 1
ATOM 2689 O O . ALA A 1 338 ? 23.361 5.130 -12.501 1.00 90.81 338 ALA A O 1
ATOM 2690 N N . MET A 1 339 ? 22.718 3.610 -10.977 1.00 91.56 339 MET A N 1
ATOM 2691 C CA . MET A 1 339 ? 21.560 3.109 -11.726 1.00 91.56 339 MET A CA 1
ATOM 2692 C C . MET A 1 339 ? 20.285 3.932 -11.497 1.00 91.56 339 MET A C 1
ATOM 2694 O O . MET A 1 339 ? 19.318 3.721 -12.222 1.00 91.56 339 MET A O 1
ATOM 2698 N N . LYS A 1 340 ? 20.282 4.847 -10.517 1.00 88.25 340 LYS A N 1
ATOM 2699 C CA . LYS A 1 340 ? 19.096 5.570 -10.035 1.00 88.25 340 LYS A CA 1
ATOM 2700 C C . LYS A 1 340 ? 17.940 4.632 -9.657 1.00 88.25 340 LYS A C 1
ATOM 2702 O O . LYS A 1 340 ? 16.800 4.862 -10.057 1.00 88.25 340 LYS A O 1
ATOM 2707 N N . LEU A 1 341 ? 18.250 3.547 -8.941 1.00 90.31 341 LEU A N 1
ATOM 2708 C CA . LEU A 1 341 ? 17.220 2.611 -8.476 1.00 90.31 341 LEU A CA 1
ATOM 2709 C C . LEU A 1 341 ? 16.274 3.283 -7.481 1.00 90.31 341 LEU A C 1
ATOM 2711 O O . LEU A 1 341 ? 16.717 4.091 -6.669 1.00 90.31 341 LEU A O 1
ATOM 2715 N N . ASP A 1 342 ? 15.008 2.870 -7.504 1.00 89.50 342 ASP A N 1
ATOM 2716 C CA . ASP A 1 342 ? 14.090 3.066 -6.384 1.00 89.50 342 ASP A CA 1
ATOM 2717 C C . ASP A 1 342 ? 14.595 2.339 -5.124 1.00 89.50 342 ASP A C 1
ATOM 2719 O O . ASP A 1 342 ? 15.366 1.367 -5.206 1.00 89.50 342 ASP A O 1
ATOM 2723 N N . MET A 1 343 ? 14.165 2.800 -3.945 1.00 90.88 343 MET A N 1
ATOM 2724 C CA . MET A 1 343 ? 14.673 2.222 -2.699 1.00 90.88 343 MET A CA 1
ATOM 2725 C C . MET A 1 343 ? 14.107 0.845 -2.373 1.00 90.88 343 MET A C 1
ATOM 2727 O O . MET A 1 343 ? 14.781 0.099 -1.666 1.00 90.88 343 MET A O 1
ATOM 2731 N N . ALA A 1 344 ? 12.976 0.428 -2.946 1.00 92.19 344 ALA A N 1
ATOM 2732 C CA . ALA A 1 344 ? 12.489 -0.936 -2.761 1.00 92.19 344 ALA A CA 1
ATOM 2733 C C . ALA A 1 344 ? 13.496 -1.952 -3.319 1.00 92.19 344 ALA A C 1
ATOM 2735 O O . ALA A 1 344 ? 13.883 -2.895 -2.625 1.00 92.19 344 ALA A O 1
ATOM 2736 N N . PHE A 1 345 ? 14.004 -1.728 -4.535 1.00 91.50 345 PHE A N 1
ATOM 2737 C CA . PHE A 1 345 ? 15.046 -2.584 -5.109 1.00 91.50 345 PHE A CA 1
ATOM 2738 C C . PHE A 1 345 ? 16.421 -2.378 -4.478 1.00 91.50 345 PHE A C 1
ATOM 2740 O O . PHE A 1 345 ? 17.130 -3.360 -4.240 1.00 91.50 345 PHE A O 1
ATOM 2747 N N . ALA A 1 346 ? 16.825 -1.131 -4.211 1.00 93.50 346 ALA A N 1
ATOM 2748 C CA . ALA A 1 346 ? 18.119 -0.871 -3.585 1.00 93.50 346 ALA A CA 1
ATOM 2749 C C . ALA A 1 346 ? 18.212 -1.546 -2.207 1.00 93.50 346 ALA A C 1
ATOM 2751 O O . ALA A 1 346 ? 19.198 -2.233 -1.925 1.00 93.50 346 ALA A O 1
ATOM 2752 N N . ASN A 1 347 ? 17.161 -1.434 -1.393 1.00 94.56 347 ASN A N 1
ATOM 2753 C CA . ASN A 1 347 ? 17.117 -2.060 -0.081 1.00 94.56 347 ASN A CA 1
ATOM 2754 C C . ASN A 1 347 ? 16.910 -3.571 -0.158 1.00 94.56 347 ASN A C 1
ATOM 2756 O O . ASN A 1 347 ? 17.491 -4.269 0.661 1.00 94.56 347 ASN A O 1
ATOM 2760 N N . ALA A 1 348 ? 16.214 -4.113 -1.165 1.00 94.19 348 ALA A N 1
ATOM 2761 C CA . ALA A 1 348 ? 16.198 -5.563 -1.385 1.00 94.19 348 ALA A CA 1
ATOM 2762 C C . ALA A 1 348 ? 17.613 -6.123 -1.651 1.00 94.19 348 ALA A C 1
ATOM 2764 O O . ALA A 1 348 ? 17.967 -7.185 -1.139 1.00 94.19 348 ALA A O 1
ATOM 2765 N N . ILE A 1 349 ? 18.457 -5.400 -2.403 1.00 95.06 349 ILE A N 1
ATOM 2766 C CA . ILE A 1 349 ? 19.865 -5.780 -2.617 1.00 95.06 349 ILE A CA 1
ATOM 2767 C C . ILE A 1 349 ? 20.665 -5.691 -1.307 1.00 95.06 349 ILE A C 1
ATOM 2769 O O . ILE A 1 349 ? 21.475 -6.580 -1.037 1.00 95.06 349 ILE A O 1
ATOM 2773 N N . LEU A 1 350 ? 20.467 -4.633 -0.511 1.00 93.25 350 LEU A N 1
ATOM 2774 C CA . LEU A 1 350 ? 21.154 -4.443 0.775 1.00 93.25 350 LEU A CA 1
ATOM 2775 C C . LEU A 1 350 ? 20.739 -5.504 1.803 1.00 93.25 350 LEU A C 1
ATOM 2777 O O . LEU A 1 350 ? 21.618 -6.133 2.391 1.00 93.25 350 LEU A O 1
ATOM 2781 N N . ASP A 1 351 ? 19.440 -5.775 1.937 1.00 93.31 351 ASP A N 1
ATOM 2782 C CA . ASP A 1 351 ? 18.878 -6.812 2.809 1.00 93.31 351 ASP A CA 1
ATOM 2783 C C . ASP A 1 351 ? 19.473 -8.183 2.463 1.00 93.31 351 ASP A C 1
ATOM 2785 O O . ASP A 1 351 ? 20.017 -8.875 3.326 1.00 93.31 351 ASP A O 1
ATOM 2789 N N . ALA A 1 352 ? 19.455 -8.555 1.178 1.00 93.31 352 ALA A N 1
ATOM 2790 C CA . ALA A 1 352 ? 20.005 -9.823 0.702 1.00 93.31 352 ALA A CA 1
ATOM 2791 C C . ALA A 1 352 ? 21.536 -9.920 0.857 1.00 93.31 352 ALA A C 1
ATOM 2793 O O . ALA A 1 352 ? 22.105 -11.013 0.820 1.00 93.31 352 ALA A O 1
ATOM 2794 N N . ALA A 1 353 ? 22.222 -8.783 1.006 1.00 92.69 353 ALA A N 1
ATOM 2795 C CA . ALA A 1 353 ? 23.651 -8.711 1.288 1.00 92.69 353 ALA A CA 1
ATOM 2796 C C . ALA A 1 353 ? 23.969 -8.613 2.793 1.00 92.69 353 ALA A C 1
ATOM 2798 O O . ALA A 1 353 ? 25.146 -8.666 3.154 1.00 92.69 353 ALA A O 1
ATOM 2799 N N . GLY A 1 354 ? 22.954 -8.498 3.659 1.00 91.38 354 GLY A N 1
ATOM 2800 C CA . GLY A 1 354 ? 23.105 -8.350 5.107 1.00 91.38 354 GLY A CA 1
ATOM 2801 C C . GLY A 1 354 ? 23.575 -6.961 5.552 1.00 91.38 354 GLY A C 1
ATOM 2802 O O . GLY A 1 354 ? 24.286 -6.859 6.550 1.00 91.38 354 GLY A O 1
ATOM 2803 N N . PHE A 1 355 ? 23.234 -5.908 4.805 1.00 89.75 355 PHE A N 1
ATOM 2804 C CA . PHE A 1 355 ? 23.587 -4.521 5.120 1.00 89.75 355 PHE A CA 1
ATOM 2805 C C . PHE A 1 355 ? 22.373 -3.695 5.548 1.00 89.75 355 PHE A C 1
ATOM 2807 O O . PHE A 1 355 ? 21.251 -3.972 5.136 1.00 89.75 355 PHE A O 1
ATOM 2814 N N . ASP A 1 356 ? 22.624 -2.634 6.321 1.00 84.19 356 ASP A N 1
ATOM 2815 C CA . ASP A 1 356 ? 21.583 -1.686 6.727 1.00 84.19 356 ASP A CA 1
ATOM 2816 C C . ASP A 1 356 ? 20.974 -0.966 5.511 1.00 84.19 356 ASP A C 1
ATOM 2818 O O . ASP A 1 356 ? 21.732 -0.572 4.609 1.00 84.19 356 ASP A O 1
ATOM 2822 N N . PRO A 1 357 ? 19.647 -0.751 5.490 1.00 89.44 357 PRO A N 1
ATOM 2823 C CA . PRO A 1 357 ? 18.948 -0.140 4.364 1.00 89.44 357 PRO A CA 1
ATOM 2824 C C . PRO A 1 357 ? 19.153 1.388 4.309 1.00 89.44 357 PRO A C 1
ATOM 2826 O O . PRO A 1 357 ? 19.637 2.003 5.259 1.00 89.44 357 PRO A O 1
ATOM 2829 N N . GLU A 1 358 ? 18.787 2.006 3.187 1.00 85.19 358 GLU A N 1
ATOM 2830 C CA . GLU A 1 358 ? 18.838 3.455 2.944 1.00 85.19 358 GLU A CA 1
ATOM 2831 C C . GLU A 1 358 ? 17.411 4.028 2.814 1.00 85.19 358 GLU A C 1
ATOM 2833 O O . GLU A 1 358 ? 16.540 3.359 2.256 1.00 85.19 358 GLU A O 1
ATOM 2838 N N . PRO A 1 359 ? 17.139 5.245 3.319 1.00 84.69 359 PRO A N 1
ATOM 2839 C CA . PRO A 1 359 ? 15.815 5.854 3.207 1.00 84.69 359 PRO A CA 1
ATOM 2840 C C . PRO A 1 359 ? 15.478 6.215 1.753 1.00 84.69 359 PRO A C 1
ATOM 2842 O O . PRO A 1 359 ? 16.348 6.662 1.004 1.00 84.69 359 PRO A O 1
ATOM 2845 N N . SER A 1 360 ? 14.207 6.064 1.375 1.00 84.50 360 SER A N 1
ATOM 2846 C CA . SER A 1 360 ? 13.670 6.522 0.088 1.00 84.50 360 SER A CA 1
ATOM 2847 C C . SER A 1 360 ? 13.672 8.033 -0.074 1.00 84.50 360 SER A C 1
ATOM 2849 O O . SER A 1 360 ? 13.713 8.799 0.894 1.00 84.50 360 SER A O 1
ATOM 2851 N N . ASP A 1 361 ? 13.565 8.458 -1.329 1.00 77.19 361 ASP A N 1
ATOM 2852 C CA . ASP A 1 361 ? 13.280 9.844 -1.677 1.00 77.19 361 ASP A CA 1
ATOM 2853 C C . ASP A 1 361 ? 11.938 10.282 -1.079 1.00 77.19 361 ASP A C 1
ATOM 2855 O O . ASP A 1 361 ? 11.848 11.383 -0.538 1.00 77.19 361 ASP A O 1
ATOM 2859 N N . LEU A 1 362 ? 10.929 9.398 -1.084 1.00 77.81 362 LEU A N 1
ATOM 2860 C CA . LEU A 1 362 ? 9.664 9.611 -0.382 1.00 77.81 362 LEU A CA 1
ATOM 2861 C C . LEU A 1 362 ? 9.886 9.854 1.115 1.00 77.81 362 LEU A C 1
ATOM 2863 O O . LEU A 1 362 ? 9.298 10.766 1.684 1.00 77.81 362 LEU A O 1
ATOM 2867 N N . THR A 1 363 ? 10.769 9.092 1.760 1.00 78.56 363 THR A N 1
ATOM 2868 C CA . THR A 1 363 ? 11.114 9.301 3.171 1.00 78.56 363 THR A CA 1
ATOM 2869 C C . THR A 1 363 ? 11.794 10.640 3.382 1.00 78.56 363 THR A C 1
ATOM 2871 O O . THR A 1 363 ? 11.381 11.396 4.253 1.00 78.56 363 THR A O 1
ATOM 2874 N N . ALA A 1 364 ? 12.810 10.974 2.586 1.00 73.69 364 ALA A N 1
ATOM 2875 C CA . ALA A 1 364 ? 13.463 12.277 2.677 1.00 73.69 364 ALA A CA 1
ATOM 2876 C C . ALA A 1 364 ? 12.448 13.420 2.500 1.00 73.69 364 ALA A C 1
ATOM 2878 O O . ALA A 1 364 ? 12.451 14.380 3.272 1.00 73.69 364 ALA A O 1
ATOM 2879 N N . TYR A 1 365 ? 11.530 13.269 1.548 1.00 73.50 365 TYR A N 1
ATOM 2880 C CA . TYR A 1 365 ? 10.458 14.211 1.275 1.00 73.50 365 TYR A CA 1
ATOM 2881 C C . TYR A 1 365 ? 9.461 14.348 2.438 1.00 73.50 365 TYR A C 1
ATOM 2883 O O . TYR A 1 365 ? 9.234 15.461 2.916 1.00 73.50 365 TYR A O 1
ATOM 2891 N N . ILE A 1 366 ? 8.927 13.230 2.951 1.00 71.19 366 ILE A N 1
ATOM 2892 C CA . ILE A 1 366 ? 8.024 13.182 4.118 1.00 71.19 366 ILE A CA 1
ATOM 2893 C C . ILE A 1 366 ? 8.675 13.836 5.336 1.00 71.19 366 ILE A C 1
ATOM 2895 O O . ILE A 1 366 ? 7.991 14.417 6.166 1.00 71.19 366 ILE A O 1
ATOM 2899 N N . LEU A 1 367 ? 9.998 13.774 5.459 1.00 67.81 367 LEU A N 1
ATOM 2900 C CA . LEU A 1 367 ? 10.732 14.364 6.577 1.00 67.81 367 LEU A CA 1
ATOM 2901 C C . LEU A 1 367 ? 11.108 15.834 6.354 1.00 67.81 367 LEU A C 1
ATOM 2903 O O . LEU A 1 367 ? 11.732 16.460 7.215 1.00 67.81 367 LEU A O 1
ATOM 2907 N N . GLY A 1 368 ? 10.740 16.405 5.205 1.00 62.19 368 GLY A N 1
ATOM 2908 C CA . GLY A 1 368 ? 11.134 17.753 4.814 1.00 62.19 368 GLY A CA 1
ATOM 2909 C C . GLY A 1 368 ? 12.653 17.906 4.729 1.00 62.19 368 GLY A C 1
ATOM 2910 O O . GLY A 1 368 ? 13.188 18.968 5.058 1.00 62.19 368 GLY A O 1
ATOM 2911 N N . HIS A 1 369 ? 13.378 16.838 4.397 1.00 66.31 369 HIS A N 1
ATOM 2912 C CA . HIS A 1 369 ? 14.797 16.906 4.066 1.00 66.31 369 HIS A CA 1
ATOM 2913 C C . HIS A 1 369 ? 14.961 17.462 2.651 1.00 66.31 369 HIS A C 1
ATOM 2915 O O . HIS A 1 369 ? 14.046 17.371 1.831 1.00 66.31 369 HIS A O 1
ATOM 2921 N N . ASP A 1 370 ? 16.126 18.052 2.370 1.00 55.16 370 ASP A N 1
ATOM 2922 C CA . ASP A 1 370 ? 16.464 18.420 0.998 1.00 55.16 370 ASP A CA 1
ATOM 2923 C C . ASP A 1 370 ? 16.541 17.124 0.189 1.00 55.16 370 ASP A C 1
ATOM 2925 O O . ASP A 1 370 ? 17.487 16.342 0.313 1.00 55.16 370 ASP A O 1
ATOM 2929 N N . VAL A 1 371 ? 15.503 16.874 -0.602 1.00 62.66 371 VAL A N 1
ATOM 2930 C CA . VAL A 1 371 ? 15.528 15.833 -1.619 1.00 62.66 371 VAL A CA 1
ATOM 2931 C C . VAL A 1 371 ? 16.586 16.197 -2.656 1.00 62.66 371 VAL A C 1
ATOM 2933 O O . VAL A 1 371 ? 16.819 17.377 -2.939 1.00 62.66 371 VAL A O 1
ATOM 2936 N N . ALA A 1 372 ? 17.273 15.190 -3.197 1.00 57.22 372 ALA A N 1
ATOM 2937 C CA . ALA A 1 372 ? 18.265 15.430 -4.237 1.00 57.22 372 ALA A CA 1
ATOM 2938 C C . ALA A 1 372 ? 17.630 16.244 -5.389 1.00 57.22 372 ALA A C 1
ATOM 2940 O O . ALA A 1 372 ? 16.441 16.080 -5.658 1.00 57.22 372 ALA A O 1
ATOM 2941 N N . PRO A 1 373 ? 18.370 17.123 -6.090 1.00 50.06 373 PRO A N 1
ATOM 2942 C CA . PRO A 1 373 ? 17.797 17.917 -7.181 1.00 50.06 373 PRO A CA 1
ATOM 2943 C C . PRO A 1 373 ? 17.185 17.072 -8.307 1.00 50.06 373 PRO A C 1
ATOM 2945 O O . PRO A 1 373 ? 16.335 17.558 -9.043 1.00 50.06 373 PRO A O 1
ATOM 2948 N N . ASP A 1 374 ? 17.633 15.824 -8.449 1.00 53.56 374 ASP A N 1
ATOM 2949 C CA . ASP A 1 374 ? 17.109 14.829 -9.382 1.00 53.56 374 ASP A CA 1
ATOM 2950 C C . ASP A 1 374 ? 16.107 13.854 -8.739 1.00 53.56 374 ASP A C 1
ATOM 2952 O O . ASP A 1 374 ? 15.750 12.849 -9.356 1.00 53.56 374 ASP A O 1
ATOM 2956 N N . SER A 1 375 ? 15.667 14.139 -7.512 1.00 62.38 375 SER A N 1
ATOM 2957 C CA . SER A 1 375 ? 14.640 13.378 -6.814 1.00 62.38 375 SER A CA 1
ATOM 2958 C C . SER A 1 375 ? 13.273 13.585 -7.445 1.00 62.38 375 SER A C 1
ATOM 2960 O O . SER A 1 375 ? 12.912 14.674 -7.892 1.00 62.38 375 SER A O 1
ATOM 2962 N N . ARG A 1 376 ? 12.471 12.526 -7.395 1.00 63.53 376 ARG A N 1
ATOM 2963 C CA . ARG A 1 376 ? 11.122 12.451 -7.967 1.00 63.53 376 ARG A CA 1
ATOM 2964 C C . ARG A 1 376 ? 10.114 13.362 -7.262 1.00 63.53 376 ARG A C 1
ATOM 2966 O O . ARG A 1 376 ? 9.066 13.634 -7.824 1.00 63.53 376 ARG A O 1
ATOM 2973 N N . PHE A 1 377 ? 10.449 13.855 -6.068 1.00 61.31 377 PHE A N 1
ATOM 2974 C CA . PHE A 1 377 ? 9.632 14.793 -5.289 1.00 61.31 377 PHE A CA 1
ATOM 2975 C C . PHE A 1 377 ? 10.199 16.224 -5.279 1.00 61.31 377 PHE A C 1
ATOM 2977 O O . PHE A 1 377 ? 9.699 17.098 -4.566 1.00 61.31 377 PHE A O 1
ATOM 2984 N N . ALA A 1 378 ? 11.254 16.495 -6.055 1.00 53.09 378 ALA A N 1
ATOM 2985 C CA . ALA A 1 378 ? 11.807 17.835 -6.178 1.00 53.09 378 ALA A CA 1
ATOM 2986 C C . ALA A 1 378 ? 10.873 18.721 -7.028 1.00 53.09 378 ALA A C 1
ATOM 2988 O O . ALA A 1 378 ? 10.747 18.525 -8.234 1.00 53.09 378 ALA A O 1
ATOM 2989 N N . GLY A 1 379 ? 10.247 19.735 -6.413 1.00 52.56 379 GLY A N 1
ATOM 2990 C CA . GLY A 1 379 ? 9.690 20.878 -7.154 1.00 52.56 379 GLY A CA 1
ATOM 2991 C C . GLY A 1 379 ? 8.169 21.063 -7.215 1.00 52.56 379 GLY A C 1
ATOM 2992 O O . GLY A 1 379 ? 7.712 21.729 -8.140 1.00 52.56 379 GLY A O 1
ATOM 2993 N N . ASN A 1 380 ? 7.367 20.574 -6.261 1.00 53.59 380 ASN A N 1
ATOM 2994 C CA . ASN A 1 380 ? 5.929 20.909 -6.246 1.00 53.59 380 ASN A CA 1
ATOM 2995 C C . ASN A 1 380 ? 5.314 21.184 -4.851 1.00 53.59 380 ASN A C 1
ATOM 2997 O O . ASN A 1 380 ? 4.298 20.585 -4.509 1.00 53.59 380 ASN A O 1
ATOM 3001 N N . PRO A 1 381 ? 5.879 22.094 -4.030 1.00 50.34 381 PRO A N 1
ATOM 3002 C CA . PRO A 1 381 ? 5.307 22.422 -2.718 1.00 50.34 381 PRO A CA 1
ATOM 3003 C C . PRO A 1 381 ? 3.969 23.187 -2.790 1.00 50.34 381 PRO A C 1
ATOM 3005 O O . PRO A 1 381 ? 3.238 23.224 -1.801 1.00 50.34 381 PRO A O 1
ATOM 3008 N N . ASP A 1 382 ? 3.633 23.786 -3.939 1.00 48.28 382 ASP A N 1
ATOM 3009 C CA . ASP A 1 382 ? 2.547 24.773 -4.061 1.00 48.28 382 ASP A CA 1
ATOM 3010 C C . ASP A 1 382 ? 1.170 24.177 -4.421 1.00 48.28 382 ASP A C 1
ATOM 3012 O O . ASP A 1 382 ? 0.186 24.913 -4.521 1.00 48.28 382 ASP A O 1
ATOM 3016 N N . LYS A 1 383 ? 1.058 22.855 -4.618 1.00 58.50 383 LYS A N 1
ATOM 3017 C CA . LYS A 1 383 ? -0.203 22.176 -4.980 1.00 58.50 383 LYS A CA 1
ATOM 3018 C C . LYS A 1 383 ? -0.501 21.004 -4.050 1.00 58.50 383 LYS A C 1
ATOM 3020 O O . LYS A 1 383 ? -0.530 19.851 -4.475 1.00 58.50 383 LYS A O 1
ATOM 3025 N N . ARG A 1 384 ? -0.722 21.321 -2.777 1.00 68.38 384 ARG A N 1
ATOM 3026 C CA . ARG A 1 384 ? -1.147 20.364 -1.751 1.00 68.38 384 ARG A CA 1
ATOM 3027 C C . ARG A 1 384 ? -2.630 20.512 -1.461 1.00 68.38 384 ARG A C 1
ATOM 3029 O O . ARG A 1 384 ? -3.114 21.631 -1.283 1.00 68.38 384 ARG A O 1
ATOM 3036 N N . VAL A 1 385 ? -3.332 19.391 -1.362 1.00 71.62 385 VAL A N 1
ATOM 3037 C CA . VAL A 1 385 ? -4.689 19.349 -0.822 1.00 71.62 385 VAL A CA 1
ATOM 3038 C C . VAL A 1 385 ? -4.602 19.250 0.693 1.00 71.62 385 VAL A C 1
ATOM 3040 O O . VAL A 1 385 ? -4.084 18.283 1.250 1.00 71.62 385 VAL A O 1
ATOM 3043 N N . ILE A 1 386 ? -5.106 20.279 1.365 1.00 71.62 386 ILE A N 1
ATOM 3044 C CA . ILE A 1 386 ? -5.374 20.224 2.798 1.00 71.62 386 ILE A CA 1
ATOM 3045 C C . ILE A 1 386 ? -6.806 19.734 2.938 1.00 71.62 386 ILE A C 1
ATOM 3047 O O . ILE A 1 386 ? -7.735 20.393 2.473 1.00 71.62 386 ILE A O 1
ATOM 3051 N N . TRP A 1 387 ? -6.968 18.578 3.566 1.00 79.62 387 TRP A N 1
ATOM 3052 C CA . TRP A 1 387 ? -8.276 18.005 3.816 1.00 79.62 387 TRP A CA 1
ATOM 3053 C C . TRP A 1 387 ? -8.797 18.527 5.144 1.00 79.62 387 TRP A C 1
ATOM 3055 O O . TRP A 1 387 ? -8.199 18.283 6.187 1.00 79.62 387 TRP A O 1
ATOM 3065 N N . ASP A 1 388 ? -9.911 19.245 5.125 1.00 85.38 388 ASP A N 1
ATOM 3066 C CA . ASP A 1 388 ? -10.674 19.498 6.341 1.00 85.38 388 ASP A CA 1
ATOM 3067 C C . ASP A 1 388 ? -11.744 18.401 6.534 1.00 85.38 388 ASP A C 1
ATOM 3069 O O . ASP A 1 388 ? -12.134 17.734 5.568 1.00 85.38 388 ASP A O 1
ATOM 3073 N N . PRO A 1 389 ? -12.249 18.192 7.765 1.00 89.00 389 PRO A N 1
ATOM 3074 C CA . PRO A 1 389 ? -13.218 17.134 8.040 1.00 89.00 389 PRO A CA 1
ATOM 3075 C C . PRO A 1 389 ? -14.496 17.174 7.190 1.00 89.00 389 PRO A C 1
ATOM 3077 O O . PRO A 1 389 ? -15.057 16.111 6.935 1.00 89.00 389 PRO A O 1
ATOM 3080 N N . ALA A 1 390 ? -14.964 18.350 6.748 1.00 89.56 390 ALA A N 1
ATOM 3081 C CA . ALA A 1 390 ? -16.163 18.440 5.915 1.00 89.56 390 ALA A CA 1
ATOM 3082 C C . ALA A 1 390 ? -15.877 17.929 4.499 1.00 89.56 390 ALA A C 1
ATOM 3084 O O . ALA A 1 390 ? -16.612 17.085 3.999 1.00 89.56 390 ALA A O 1
ATOM 3085 N N . THR A 1 391 ? -14.752 18.339 3.907 1.00 90.31 391 THR A N 1
ATOM 3086 C CA . THR A 1 391 ? -14.318 17.833 2.596 1.00 90.31 391 THR A CA 1
ATOM 3087 C C . THR A 1 391 ? -14.083 16.316 2.626 1.00 90.31 391 THR A C 1
ATOM 3089 O O . THR A 1 391 ? -14.457 15.607 1.695 1.00 90.31 391 THR A O 1
ATOM 3092 N N . ILE A 1 392 ? -13.523 15.785 3.722 1.00 92.44 392 ILE A N 1
ATOM 3093 C CA . ILE A 1 392 ? -13.390 14.331 3.926 1.00 92.44 392 ILE A CA 1
ATOM 3094 C C . ILE A 1 392 ? -14.765 13.658 3.986 1.00 92.44 392 ILE A C 1
ATOM 3096 O O . ILE A 1 392 ? -14.951 12.601 3.387 1.00 92.44 392 ILE A O 1
ATOM 3100 N N . ALA A 1 393 ? -15.715 14.235 4.725 1.00 94.50 393 ALA A N 1
ATOM 3101 C CA . ALA A 1 393 ? -17.061 13.686 4.852 1.00 94.50 393 ALA A CA 1
ATOM 3102 C C . ALA A 1 393 ? -17.787 13.633 3.499 1.00 94.50 393 ALA A C 1
ATOM 3104 O O . ALA A 1 393 ? -18.392 12.606 3.187 1.00 94.50 393 ALA A O 1
ATOM 3105 N N . ASP A 1 394 ? -17.672 14.691 2.693 1.00 94.38 394 ASP A N 1
ATOM 3106 C CA . ASP A 1 394 ? -18.238 14.760 1.343 1.00 94.38 394 ASP A CA 1
ATOM 3107 C C . ASP A 1 394 ? -17.634 13.690 0.419 1.00 94.38 394 ASP A C 1
ATOM 3109 O O . ASP A 1 394 ? -18.366 13.001 -0.292 1.00 94.38 394 ASP A O 1
ATOM 3113 N N . GLU A 1 395 ? -16.315 13.491 0.480 1.00 92.69 395 GLU A N 1
ATOM 3114 C CA . GLU A 1 395 ? -15.602 12.459 -0.283 1.00 92.69 395 GLU A CA 1
ATOM 3115 C C . GLU A 1 395 ? -16.096 11.044 0.071 1.00 92.69 395 GLU A C 1
ATOM 3117 O O . GLU A 1 395 ? -16.524 10.283 -0.799 1.00 92.69 395 GLU A O 1
ATOM 3122 N N . ILE A 1 396 ? -16.103 10.678 1.360 1.00 95.56 396 ILE A N 1
ATOM 3123 C CA . ILE A 1 396 ? -16.471 9.311 1.776 1.00 95.56 396 ILE A CA 1
ATOM 3124 C C . ILE A 1 396 ? -17.976 9.030 1.694 1.00 95.56 396 ILE A C 1
ATOM 3126 O O . ILE A 1 396 ? -18.385 7.865 1.784 1.00 95.56 396 ILE A O 1
ATOM 3130 N N . ALA A 1 397 ? -18.814 10.061 1.544 1.00 95.62 397 ALA A N 1
ATOM 3131 C CA . ALA A 1 397 ? -20.258 9.903 1.388 1.00 95.62 397 ALA A CA 1
ATOM 3132 C C . ALA A 1 397 ? -20.616 9.105 0.124 1.00 95.62 397 ALA A C 1
ATOM 3134 O O . ALA A 1 397 ? -21.627 8.402 0.117 1.00 95.62 397 ALA A O 1
ATOM 3135 N N . GLY A 1 398 ? -19.776 9.176 -0.916 1.00 92.25 398 GLY A N 1
ATOM 3136 C CA . GLY A 1 398 ? -19.950 8.434 -2.166 1.00 92.25 398 GLY A CA 1
ATOM 3137 C C . GLY A 1 398 ? -19.451 6.986 -2.134 1.00 92.25 398 GLY A C 1
ATOM 3138 O O . GLY A 1 398 ? -19.665 6.256 -3.100 1.00 92.25 398 GLY A O 1
ATOM 3139 N N . TYR A 1 399 ? -18.776 6.550 -1.066 1.00 94.75 399 TYR A N 1
ATOM 3140 C CA . TYR A 1 399 ? -18.144 5.229 -1.044 1.00 94.75 399 TYR A CA 1
ATOM 3141 C C . TYR A 1 399 ? -19.186 4.124 -0.840 1.00 94.75 399 TYR A C 1
ATOM 3143 O O . TYR A 1 399 ? -20.049 4.208 0.036 1.00 94.75 399 TYR A O 1
ATOM 3151 N N . ALA A 1 400 ? -19.066 3.049 -1.622 1.00 93.94 400 ALA A N 1
ATOM 3152 C CA . ALA A 1 400 ? -19.977 1.902 -1.586 1.00 93.94 400 ALA A CA 1
ATOM 3153 C C . ALA A 1 400 ? -19.711 0.933 -0.416 1.00 93.94 400 ALA A C 1
ATOM 3155 O O . ALA A 1 400 ? -20.401 -0.074 -0.267 1.00 93.94 400 ALA A O 1
ATOM 3156 N N . TRP A 1 401 ? -18.721 1.227 0.427 1.00 95.31 401 TRP A N 1
ATOM 3157 C CA . TRP A 1 401 ? -18.372 0.444 1.607 1.00 95.31 401 TRP A CA 1
ATOM 3158 C C . TRP A 1 401 ? -18.311 1.331 2.861 1.00 95.31 401 TRP A C 1
ATOM 3160 O O . TRP A 1 401 ? -18.144 2.549 2.766 1.00 95.31 401 TRP A O 1
ATOM 3170 N N . PRO A 1 402 ? -18.483 0.753 4.061 1.00 97.38 402 PRO A N 1
ATOM 3171 C CA . PRO A 1 402 ? -18.351 1.492 5.308 1.00 97.38 402 PRO A CA 1
ATOM 3172 C C . PRO A 1 402 ? -16.950 2.093 5.497 1.00 97.38 402 PRO A C 1
ATOM 3174 O O . PRO A 1 402 ? -15.953 1.369 5.500 1.00 97.38 402 PRO A O 1
ATOM 3177 N N . THR A 1 403 ? -16.904 3.402 5.752 1.00 97.56 403 THR A N 1
ATOM 3178 C CA . THR A 1 403 ? -15.665 4.153 5.999 1.00 97.56 403 THR A CA 1
ATOM 3179 C C . THR A 1 403 ? -15.795 5.068 7.214 1.00 97.56 403 THR A C 1
ATOM 3181 O O . THR A 1 403 ? -16.754 5.835 7.338 1.00 97.56 403 THR A O 1
ATOM 3184 N N . LEU A 1 404 ? -14.804 4.993 8.103 1.00 97.00 404 LEU A N 1
ATOM 3185 C CA . LEU A 1 404 ? -14.626 5.854 9.271 1.00 97.00 404 LEU A CA 1
ATOM 3186 C C . LEU A 1 404 ? -13.246 6.514 9.188 1.00 97.00 404 LEU A C 1
ATOM 3188 O O . LEU A 1 404 ? -12.256 5.829 8.952 1.00 97.00 404 LEU A O 1
ATOM 3192 N N . VAL A 1 405 ? -13.165 7.821 9.417 1.00 95.25 405 VAL A N 1
ATOM 3193 C CA . VAL A 1 405 ? -11.898 8.561 9.463 1.00 95.25 405 VAL A CA 1
ATOM 3194 C C . VAL A 1 405 ? -11.676 9.094 10.870 1.00 95.25 405 VAL A C 1
ATOM 3196 O O . VAL A 1 405 ? -12.587 9.667 11.475 1.00 95.25 405 VAL A O 1
ATOM 3199 N N . VAL A 1 406 ? -10.467 8.901 11.393 1.00 92.94 406 VAL A N 1
ATOM 3200 C CA . VAL A 1 406 ? -10.063 9.335 12.733 1.00 92.94 406 VAL A CA 1
ATOM 3201 C C . VAL A 1 406 ? -8.852 10.264 12.693 1.00 92.94 406 VAL A C 1
ATOM 3203 O O . VAL A 1 406 ? -8.064 10.192 11.759 1.00 92.94 406 VAL A O 1
ATOM 3206 N N . ASN A 1 407 ? -8.691 11.127 13.695 1.00 88.00 407 ASN A N 1
ATOM 3207 C CA . ASN A 1 407 ? -7.498 11.972 13.870 1.00 88.00 407 ASN A CA 1
ATOM 3208 C C . ASN A 1 407 ? -6.393 11.280 14.699 1.00 88.00 407 ASN A C 1
ATOM 3210 O O . ASN A 1 407 ? -6.525 10.118 15.092 1.00 88.00 407 ASN A O 1
ATOM 3214 N N . GLU A 1 408 ? -5.324 12.006 15.034 1.00 79.56 408 GLU A N 1
ATOM 3215 C CA . GLU A 1 408 ? -4.185 11.510 15.816 1.00 79.56 408 GLU A CA 1
ATOM 3216 C C . GLU A 1 408 ? -4.553 11.076 17.247 1.00 79.56 408 GLU A C 1
ATOM 3218 O O . GLU A 1 408 ? -3.865 10.257 17.859 1.00 79.56 408 GLU A O 1
ATOM 3223 N N . ARG A 1 409 ? -5.677 11.576 17.772 1.00 83.50 409 ARG A N 1
ATOM 3224 C CA . ARG A 1 409 ? -6.255 11.166 19.061 1.00 83.50 409 ARG A CA 1
ATOM 3225 C C . ARG A 1 409 ? -7.165 9.948 18.943 1.00 83.50 409 ARG A C 1
ATOM 3227 O O . ARG A 1 409 ? -7.744 9.525 19.941 1.00 83.50 409 ARG A O 1
ATOM 3234 N N . CYS A 1 410 ? -7.279 9.369 17.748 1.00 88.38 410 CYS A N 1
ATOM 3235 C CA . CYS A 1 410 ? -8.243 8.331 17.401 1.00 88.38 410 CYS A CA 1
ATOM 3236 C C . CYS A 1 410 ? -9.704 8.792 17.567 1.00 88.38 410 CYS A C 1
ATOM 3238 O O . CYS A 1 410 ? -10.575 7.974 17.847 1.00 88.38 410 CYS A O 1
ATOM 3240 N N . GLU A 1 411 ? -10.003 10.084 17.435 1.00 91.62 411 GLU A N 1
ATOM 3241 C CA . GLU A 1 411 ? -11.383 10.580 17.418 1.00 91.62 411 GLU A CA 1
ATOM 3242 C C . GLU A 1 411 ? -11.968 10.477 16.022 1.00 91.62 411 GLU A C 1
ATOM 3244 O O . GLU A 1 411 ? -11.340 10.927 15.070 1.00 91.62 411 GLU A O 1
ATOM 3249 N N . ALA A 1 412 ? -13.190 9.956 15.910 1.00 95.00 412 ALA A N 1
ATOM 3250 C CA . ALA A 1 412 ? -13.964 10.011 14.678 1.00 95.00 412 ALA A CA 1
ATOM 3251 C C . ALA A 1 412 ? -14.174 11.471 14.233 1.00 95.00 412 ALA A C 1
ATOM 3253 O O . ALA A 1 412 ? -14.764 12.271 14.967 1.00 95.00 412 ALA A O 1
ATOM 3254 N N . ILE A 1 413 ? -13.704 11.806 13.028 1.00 94.75 413 ILE A N 1
ATOM 3255 C CA . ILE A 1 413 ? -13.867 13.134 12.412 1.00 94.75 413 ILE A CA 1
ATOM 3256 C C . ILE A 1 413 ? -14.799 13.123 11.200 1.00 94.75 413 ILE A C 1
ATOM 3258 O O . ILE A 1 413 ? -15.439 14.136 10.936 1.00 94.75 413 ILE A O 1
ATOM 3262 N N . ALA A 1 414 ? -14.921 11.986 10.514 1.00 96.31 414 ALA A N 1
ATOM 3263 C CA . ALA A 1 414 ? -15.869 11.772 9.429 1.00 96.31 414 ALA A CA 1
ATOM 3264 C C . ALA A 1 414 ? -16.300 10.301 9.406 1.00 96.31 414 ALA A C 1
ATOM 3266 O O . ALA A 1 414 ? -15.508 9.407 9.707 1.00 96.31 414 ALA A O 1
ATOM 3267 N N . ILE A 1 415 ? -17.561 10.043 9.070 1.00 97.31 415 ILE A N 1
ATOM 3268 C CA . ILE A 1 415 ? -18.124 8.695 8.983 1.00 97.31 415 ILE A CA 1
ATOM 3269 C C . ILE A 1 415 ? -19.210 8.683 7.909 1.00 97.31 415 ILE A C 1
ATOM 3271 O O . ILE A 1 415 ? -20.064 9.568 7.895 1.00 97.31 415 ILE A O 1
ATOM 3275 N N . ASN A 1 416 ? -19.194 7.702 7.006 1.00 97.25 416 ASN A N 1
ATOM 3276 C CA . ASN A 1 416 ? -20.259 7.586 6.009 1.00 97.25 416 ASN A CA 1
ATOM 3277 C C . ASN A 1 416 ? -21.482 6.830 6.561 1.00 97.25 416 ASN A C 1
ATOM 3279 O O . ASN A 1 416 ? -21.426 6.181 7.611 1.00 97.25 416 ASN A O 1
ATOM 3283 N N . GLY A 1 417 ? -22.614 6.895 5.852 1.00 96.38 417 GLY A N 1
ATOM 3284 C CA . GLY A 1 417 ? -23.876 6.301 6.318 1.00 96.38 417 GLY A CA 1
ATOM 3285 C C . GLY A 1 417 ? -23.804 4.783 6.548 1.00 96.38 417 GLY A C 1
ATOM 3286 O O . GLY A 1 417 ? -24.446 4.253 7.457 1.00 96.38 417 GLY A O 1
ATOM 3287 N N . LEU A 1 418 ? -22.982 4.071 5.770 1.00 95.75 418 LEU A N 1
ATOM 3288 C CA . LEU A 1 418 ? -22.738 2.639 5.954 1.00 95.75 418 LEU A CA 1
ATOM 3289 C C . LEU A 1 418 ? -21.998 2.365 7.272 1.00 95.75 418 LEU A C 1
ATOM 3291 O O . LEU A 1 418 ? -22.450 1.535 8.064 1.00 95.75 418 LEU A O 1
ATOM 3295 N N . ALA A 1 419 ? -20.916 3.097 7.547 1.00 95.81 419 ALA A N 1
ATOM 3296 C CA . ALA A 1 419 ? -20.155 2.963 8.787 1.00 95.81 419 ALA A CA 1
ATOM 3297 C C . ALA A 1 419 ? -20.952 3.413 10.011 1.00 95.81 419 ALA A C 1
ATOM 3299 O O . ALA A 1 419 ? -20.908 2.730 11.031 1.00 95.81 419 ALA A O 1
ATOM 3300 N N . SER A 1 420 ? -21.748 4.479 9.911 1.00 95.12 420 SER A N 1
ATOM 3301 C CA . SER A 1 420 ? -22.619 4.941 11.000 1.00 95.12 420 SER A CA 1
ATOM 3302 C C . SER A 1 420 ? -23.523 3.820 11.536 1.00 95.12 420 SER A C 1
ATOM 3304 O O . SER A 1 420 ? -23.611 3.605 12.749 1.00 95.12 420 SER A O 1
ATOM 3306 N N . ARG A 1 421 ? -24.106 3.009 10.639 1.00 92.00 421 ARG A N 1
ATOM 3307 C CA . ARG A 1 421 ? -24.942 1.847 11.001 1.00 92.00 421 ARG A CA 1
ATOM 3308 C C . ARG A 1 421 ? -24.155 0.699 11.646 1.00 92.00 421 ARG A C 1
ATOM 3310 O O . ARG A 1 421 ? -24.689 -0.015 12.503 1.00 92.00 421 ARG A O 1
ATOM 3317 N N . LEU A 1 422 ? -22.902 0.495 11.243 1.00 91.12 422 LEU A N 1
ATOM 3318 C CA . LEU A 1 422 ? -22.044 -0.556 11.803 1.00 91.12 422 LEU A CA 1
ATOM 3319 C C . LEU A 1 422 ? -21.483 -0.166 13.172 1.00 91.12 422 LEU A C 1
ATOM 3321 O O . LEU A 1 422 ? -21.618 -0.932 14.124 1.00 91.12 422 LEU A O 1
ATOM 3325 N N . PHE A 1 423 ? -20.930 1.040 13.288 1.00 90.25 423 PHE A N 1
ATOM 3326 C CA . PHE A 1 423 ? -20.347 1.566 14.523 1.00 90.25 423 PHE A CA 1
ATOM 3327 C C . PHE A 1 423 ? -21.388 2.098 15.516 1.00 90.25 423 PHE A C 1
ATOM 3329 O O . PHE A 1 423 ? -21.026 2.448 16.636 1.00 90.25 423 PHE A O 1
ATOM 3336 N N . LEU A 1 424 ? -22.676 2.122 15.142 1.00 89.81 424 LEU A N 1
ATOM 3337 C CA . LEU A 1 424 ? -23.780 2.612 15.978 1.00 89.81 424 LEU A CA 1
ATOM 3338 C C . LEU A 1 424 ? -23.551 4.053 16.462 1.00 89.81 424 LEU A C 1
ATOM 3340 O O . LEU A 1 424 ? -23.861 4.395 17.607 1.00 89.81 424 LEU A O 1
ATOM 3344 N N . MET A 1 425 ? -22.995 4.881 15.578 1.00 90.00 425 MET A N 1
ATOM 3345 C CA . MET A 1 425 ? -22.601 6.254 15.862 1.00 90.00 425 MET A CA 1
ATOM 3346 C C . MET A 1 425 ? -23.218 7.201 14.846 1.00 90.00 425 MET A C 1
ATOM 3348 O O . MET A 1 425 ? -23.023 7.049 13.643 1.00 90.00 425 MET A O 1
ATOM 3352 N N . ASP A 1 426 ? -23.885 8.225 15.359 1.00 91.69 426 ASP A N 1
ATOM 3353 C CA . ASP A 1 426 ? -24.245 9.418 14.611 1.00 91.69 426 ASP A CA 1
ATOM 3354 C C . ASP A 1 426 ? -23.318 10.554 15.056 1.00 91.69 426 ASP A C 1
ATOM 3356 O O . ASP A 1 426 ? -23.399 11.033 16.192 1.00 91.69 426 ASP A O 1
ATOM 3360 N N . LEU A 1 427 ? -22.406 10.945 14.165 1.00 90.62 427 LEU A N 1
ATOM 3361 C CA . LEU A 1 427 ? -21.372 11.930 14.461 1.00 90.62 427 LEU A CA 1
ATOM 3362 C C . LEU A 1 427 ? -21.952 13.327 14.720 1.00 90.62 427 LEU A C 1
ATOM 3364 O O . LEU A 1 427 ? -21.367 14.080 15.498 1.00 90.62 427 LEU A O 1
ATOM 3368 N N . GLU A 1 428 ? -23.099 13.665 14.126 1.00 88.38 428 GLU A N 1
ATOM 3369 C CA . GLU A 1 428 ? -23.760 14.959 14.329 1.00 88.38 428 GLU A CA 1
ATOM 3370 C C . GLU A 1 428 ? -24.347 15.068 15.741 1.00 88.38 428 GLU A C 1
ATOM 3372 O O . GLU A 1 428 ? -24.315 16.133 16.359 1.00 88.38 428 GLU A O 1
ATOM 3377 N N . SER A 1 429 ? -24.823 13.946 16.287 1.00 90.44 429 SER A N 1
ATOM 3378 C CA . SER A 1 429 ? -25.435 13.885 17.620 1.00 90.44 429 SER A CA 1
ATOM 3379 C C . SER A 1 429 ? -24.435 13.837 18.783 1.00 90.44 429 SER A C 1
ATOM 3381 O O . SER A 1 429 ? -24.800 14.118 19.928 1.00 90.44 429 SER A O 1
ATOM 3383 N N . VAL A 1 430 ? -23.176 13.471 18.522 1.00 89.25 430 VAL A N 1
ATOM 3384 C CA . VAL A 1 430 ? -22.152 13.271 19.559 1.00 89.25 430 VAL A CA 1
ATOM 3385 C C . VAL A 1 430 ? -21.130 14.399 19.472 1.00 89.25 430 VAL A C 1
ATOM 3387 O O . VAL A 1 430 ? -20.502 14.526 18.430 1.00 89.25 430 VAL A O 1
ATOM 3390 N N . PRO A 1 431 ? -20.882 15.208 20.517 1.00 88.69 431 PRO A N 1
ATOM 3391 C CA . PRO A 1 431 ? -19.862 16.259 20.464 1.00 88.69 431 PRO A CA 1
ATOM 3392 C C . PRO A 1 431 ? -18.432 15.682 20.417 1.00 88.69 431 PRO A C 1
ATOM 3394 O O . PRO A 1 431 ? -18.222 14.548 20.857 1.00 88.69 431 PRO A O 1
ATOM 3397 N N . PRO A 1 432 ? -17.433 16.444 19.924 1.00 88.56 432 PRO A N 1
ATOM 3398 C CA . PRO A 1 432 ? -16.021 16.066 20.020 1.00 88.56 432 PRO A CA 1
ATOM 3399 C C . PRO A 1 432 ? -15.588 15.733 21.452 1.00 88.56 432 PRO A C 1
ATOM 3401 O O . PRO A 1 432 ? -16.090 16.323 22.411 1.00 88.56 432 PRO A O 1
ATOM 3404 N N . GLY A 1 433 ? -14.648 14.797 21.594 1.00 90.25 433 GLY A N 1
ATOM 3405 C CA . GLY A 1 433 ? -14.148 14.330 22.884 1.00 90.25 433 GLY A CA 1
ATOM 3406 C C . GLY A 1 433 ? -14.242 12.809 23.064 1.00 90.25 433 GLY A C 1
ATOM 3407 O O . GLY A 1 433 ? -14.432 12.066 22.095 1.00 90.25 433 GLY A O 1
ATOM 3408 N N . PRO A 1 434 ? -14.164 12.322 24.319 1.00 93.12 434 PRO A N 1
ATOM 3409 C CA . PRO A 1 434 ? -14.072 10.897 24.633 1.00 93.12 434 PRO A CA 1
ATOM 3410 C C . PRO A 1 434 ? -15.131 9.992 23.999 1.00 93.12 434 PRO A C 1
ATOM 3412 O O . PRO A 1 434 ? -14.836 8.845 23.675 1.00 93.12 434 PRO A O 1
ATOM 3415 N N . ALA A 1 435 ? -16.350 10.489 23.784 1.00 92.62 435 ALA A N 1
ATOM 3416 C CA . ALA A 1 435 ? -17.434 9.720 23.174 1.00 92.62 435 ALA A CA 1
ATOM 3417 C C . ALA A 1 435 ? -17.214 9.426 21.675 1.00 92.62 435 ALA A C 1
ATOM 3419 O O . ALA A 1 435 ? -17.725 8.425 21.179 1.00 92.62 435 ALA A O 1
ATOM 3420 N N . ARG A 1 436 ? -16.439 10.263 20.966 1.00 94.12 436 ARG A N 1
ATOM 3421 C CA . ARG A 1 436 ? -16.030 10.031 19.568 1.00 94.12 436 ARG A CA 1
ATOM 3422 C C . ARG A 1 436 ? -14.771 9.187 19.439 1.00 94.12 436 ARG A C 1
ATOM 3424 O O . ARG A 1 436 ? -14.396 8.825 18.325 1.00 94.12 436 ARG A O 1
ATOM 3431 N N . ASN A 1 437 ? -14.096 8.903 20.549 1.00 93.62 437 ASN A N 1
ATOM 3432 C CA . ASN A 1 437 ? -12.867 8.139 20.511 1.00 93.62 437 ASN A CA 1
ATOM 3433 C C . ASN A 1 437 ? -13.135 6.707 20.039 1.00 93.62 437 ASN A C 1
ATOM 3435 O O . ASN A 1 437 ? -14.061 6.042 20.506 1.00 93.62 437 ASN A O 1
ATOM 3439 N N . LEU A 1 438 ? -12.280 6.218 19.152 1.00 92.69 438 LEU A N 1
ATOM 3440 C CA . LEU A 1 438 ? -12.337 4.878 18.599 1.00 92.69 438 LEU A CA 1
ATOM 3441 C C . LEU A 1 438 ? -12.334 3.812 19.691 1.00 92.69 438 LEU A C 1
ATOM 3443 O O . LEU A 1 438 ? -13.066 2.837 19.562 1.00 92.69 438 LEU A O 1
ATOM 3447 N N . PHE A 1 439 ? -11.605 4.020 20.797 1.00 92.19 439 PHE A N 1
ATOM 3448 C CA . PHE A 1 439 ? -11.654 3.116 21.946 1.00 92.19 439 PHE A CA 1
ATOM 3449 C C . PHE A 1 439 ? -13.055 3.026 22.545 1.00 92.19 439 PHE A C 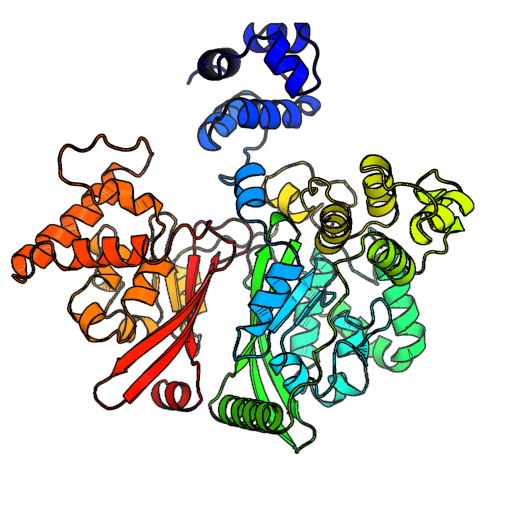1
ATOM 3451 O O . PHE A 1 439 ? -13.564 1.927 22.768 1.00 92.19 439 PHE A O 1
ATOM 3458 N N . SER A 1 440 ? -13.701 4.169 22.762 1.00 92.94 440 SER A N 1
ATOM 3459 C CA . SER A 1 440 ? -15.071 4.235 23.267 1.00 92.94 440 SER A CA 1
ATOM 3460 C C . SER A 1 440 ? -16.051 3.553 22.317 1.00 92.94 440 SER A C 1
ATOM 3462 O O . SER A 1 440 ? -16.939 2.836 22.778 1.00 92.94 440 SER A O 1
ATOM 3464 N N . LEU A 1 441 ? -15.870 3.724 21.005 1.00 93.06 441 LEU A N 1
ATOM 3465 C CA . LEU A 1 441 ? -16.700 3.093 19.981 1.00 93.06 441 LEU A CA 1
ATOM 3466 C C . LEU A 1 441 ? -16.604 1.572 20.011 1.00 93.06 441 LEU A C 1
ATOM 3468 O O . LEU A 1 441 ? -17.610 0.884 20.176 1.00 93.06 441 LEU A O 1
ATOM 3472 N N . VAL A 1 442 ? -15.388 1.040 19.888 1.00 93.50 442 VAL A N 1
ATOM 3473 C CA . VAL A 1 442 ? -15.194 -0.407 19.755 1.00 93.50 442 VAL A CA 1
ATOM 3474 C C . VAL A 1 442 ? -15.411 -1.156 21.067 1.00 93.50 442 VAL A C 1
ATOM 3476 O O . VAL A 1 442 ? -15.551 -2.372 21.047 1.00 93.50 442 VAL A O 1
ATOM 3479 N N . THR A 1 443 ? -15.469 -0.465 22.206 1.00 93.12 443 THR A N 1
ATOM 3480 C CA . THR A 1 443 ? -15.816 -1.064 23.505 1.00 93.12 443 THR A CA 1
ATOM 3481 C C . THR A 1 443 ? -17.291 -0.931 23.873 1.00 93.12 443 THR A C 1
ATOM 3483 O O . THR A 1 443 ? -17.683 -1.454 24.909 1.00 93.12 443 THR A O 1
ATOM 3486 N N . ASP A 1 444 ? -18.123 -0.246 23.076 1.00 91.81 444 ASP A N 1
ATOM 3487 C CA . ASP A 1 444 ? -19.562 -0.152 23.356 1.00 91.81 444 ASP A CA 1
ATOM 3488 C C . ASP A 1 444 ? -20.185 -1.552 23.394 1.00 91.81 444 ASP A C 1
ATOM 3490 O O . ASP A 1 444 ? -20.036 -2.331 22.452 1.00 91.81 444 ASP A O 1
ATOM 3494 N N . ALA A 1 445 ? -20.922 -1.876 24.458 1.00 91.50 445 ALA A N 1
ATOM 3495 C CA . ALA A 1 445 ? -21.484 -3.211 24.648 1.00 91.50 445 ALA A CA 1
ATOM 3496 C C . ALA A 1 445 ? -22.370 -3.674 23.470 1.00 91.50 445 ALA A C 1
ATOM 3498 O O . ALA A 1 445 ? -22.449 -4.868 23.176 1.00 91.50 445 ALA A O 1
ATOM 3499 N N . ARG A 1 446 ? -23.030 -2.751 22.752 1.00 91.56 446 ARG A N 1
ATOM 3500 C CA . ARG A 1 446 ? -23.805 -3.076 21.542 1.00 91.56 446 ARG A CA 1
ATOM 3501 C C . ARG A 1 446 ? -22.888 -3.432 20.373 1.00 91.56 446 ARG A C 1
ATOM 3503 O O . ARG A 1 446 ? -23.202 -4.368 19.644 1.00 91.56 446 ARG A O 1
ATOM 3510 N N . PHE A 1 447 ? -21.773 -2.721 20.209 1.00 93.25 447 PHE A N 1
ATOM 3511 C CA . PHE A 1 447 ? -20.761 -3.030 19.198 1.00 93.25 447 PHE A CA 1
ATOM 3512 C C . PHE A 1 447 ? -20.072 -4.366 19.498 1.00 93.25 447 PHE A C 1
ATOM 3514 O O . PHE A 1 447 ? -20.007 -5.233 18.628 1.00 93.25 447 PHE A O 1
ATOM 3521 N N . VAL A 1 448 ? -19.648 -4.575 20.750 1.00 93.25 448 VAL A N 1
ATOM 3522 C CA . VAL A 1 448 ? -19.019 -5.821 21.222 1.00 93.25 448 VAL A CA 1
ATOM 3523 C C . VAL A 1 448 ? -19.923 -7.021 20.940 1.00 93.25 448 VAL A C 1
ATOM 3525 O O . VAL A 1 448 ? -19.469 -8.000 20.357 1.00 93.25 448 VAL A O 1
ATOM 3528 N N . ARG A 1 449 ? -21.216 -6.942 21.290 1.00 92.31 449 ARG A N 1
ATOM 3529 C CA . ARG A 1 449 ? -22.177 -8.037 21.055 1.00 92.31 449 ARG A CA 1
ATOM 3530 C C . ARG A 1 449 ? -22.421 -8.345 19.580 1.00 92.31 449 ARG A C 1
ATOM 3532 O O . ARG A 1 449 ? -22.754 -9.478 19.265 1.00 92.31 449 ARG A O 1
ATOM 3539 N N . ARG A 1 450 ? -22.296 -7.353 18.696 1.00 93.69 450 ARG A N 1
ATOM 3540 C CA . ARG A 1 450 ? -22.491 -7.521 17.248 1.00 93.69 450 ARG A CA 1
ATOM 3541 C C . ARG A 1 450 ? -21.228 -7.951 16.514 1.00 93.69 450 ARG A C 1
ATOM 3543 O O . ARG A 1 450 ? -21.312 -8.234 15.328 1.00 93.69 450 ARG A O 1
ATOM 3550 N N . THR A 1 451 ? -20.067 -7.952 17.158 1.00 95.44 451 THR A N 1
ATOM 3551 C CA . THR A 1 451 ? -18.791 -8.219 16.487 1.00 95.44 451 THR A CA 1
ATOM 3552 C C . THR A 1 451 ? -18.314 -9.623 16.835 1.00 95.44 451 THR A C 1
ATOM 3554 O O . THR A 1 451 ? -17.748 -9.848 17.906 1.00 95.44 451 THR A O 1
ATOM 3557 N N . ALA A 1 452 ? -18.518 -10.572 15.921 1.00 95.94 452 ALA A N 1
ATOM 3558 C CA . ALA A 1 452 ? -18.226 -11.986 16.150 1.00 95.94 452 ALA A CA 1
ATOM 3559 C C . ALA A 1 452 ? -16.738 -12.234 16.454 1.00 95.94 452 ALA A C 1
ATOM 3561 O O . ALA A 1 452 ? -16.394 -13.060 17.297 1.00 95.94 452 ALA A O 1
ATOM 3562 N N . ASN A 1 453 ? -15.844 -11.483 15.806 1.00 95.69 453 ASN A N 1
ATOM 3563 C CA . ASN A 1 453 ? -14.396 -11.595 15.977 1.00 95.69 453 ASN A CA 1
ATOM 3564 C C . ASN A 1 453 ? -13.781 -10.396 16.723 1.00 95.69 453 ASN A C 1
ATOM 3566 O O . ASN A 1 453 ? -12.669 -9.971 16.411 1.00 95.69 453 ASN A O 1
ATOM 3570 N N . TRP A 1 454 ? -14.488 -9.852 17.718 1.00 95.38 454 TRP A N 1
ATOM 3571 C CA . TRP A 1 454 ? -14.107 -8.621 18.424 1.00 95.38 454 TRP A CA 1
ATOM 3572 C C . TRP A 1 454 ? -12.654 -8.585 18.929 1.00 95.38 454 TRP A C 1
ATOM 3574 O O . TRP A 1 454 ? -11.996 -7.555 18.800 1.00 95.38 454 TRP A O 1
ATOM 3584 N N . ASP A 1 455 ? -12.118 -9.703 19.433 1.00 93.56 455 ASP A N 1
ATOM 3585 C CA . ASP A 1 455 ? -10.731 -9.768 19.923 1.00 93.56 455 ASP A CA 1
ATOM 3586 C C . ASP A 1 455 ? -9.702 -9.497 18.805 1.00 93.56 455 ASP A C 1
ATOM 3588 O O . ASP A 1 455 ? -8.652 -8.902 19.045 1.00 93.56 455 ASP A O 1
ATOM 3592 N N . VAL A 1 456 ? -10.019 -9.861 17.555 1.00 92.50 456 VAL A N 1
ATOM 3593 C CA . VAL A 1 456 ? -9.200 -9.519 16.379 1.00 92.50 456 VAL A CA 1
ATOM 3594 C C . VAL A 1 456 ? -9.286 -8.022 16.090 1.00 92.50 456 VAL A C 1
ATOM 3596 O O . VAL A 1 456 ? -8.267 -7.396 15.802 1.00 92.50 456 VAL A O 1
ATOM 3599 N N . VAL A 1 457 ? -10.481 -7.439 16.182 1.00 93.12 457 VAL A N 1
ATOM 3600 C CA . VAL A 1 457 ? -10.733 -6.019 15.896 1.00 93.12 457 VAL A CA 1
ATOM 3601 C C . VAL A 1 457 ? -9.994 -5.132 16.890 1.00 93.12 457 VAL A C 1
ATOM 3603 O O . VAL A 1 457 ? -9.166 -4.313 16.494 1.00 93.12 457 VAL A O 1
ATOM 3606 N N . ILE A 1 458 ? -10.212 -5.342 18.189 1.00 91.56 458 ILE A N 1
ATOM 3607 C CA . ILE A 1 458 ? -9.610 -4.525 19.248 1.00 91.56 458 ILE A CA 1
ATOM 3608 C C . ILE A 1 458 ? -8.075 -4.584 19.223 1.00 91.56 458 ILE A C 1
ATOM 3610 O O . ILE A 1 458 ? -7.407 -3.569 19.417 1.00 91.56 458 ILE A O 1
ATOM 3614 N N . ALA A 1 459 ? -7.508 -5.749 18.891 1.00 88.25 459 ALA A N 1
ATOM 3615 C CA . ALA A 1 459 ? -6.066 -5.956 18.806 1.00 88.25 459 ALA A CA 1
ATOM 3616 C C . ALA A 1 459 ? -5.426 -5.397 17.517 1.00 88.25 459 ALA A C 1
ATOM 3618 O O . ALA A 1 459 ? -4.215 -5.531 17.323 1.00 88.25 459 ALA A O 1
ATOM 3619 N N . ASN A 1 460 ? -6.211 -4.847 16.587 1.00 87.75 460 ASN A N 1
ATOM 3620 C CA . ASN A 1 460 ? -5.709 -4.176 15.381 1.00 87.75 460 ASN A CA 1
ATOM 3621 C C . ASN A 1 460 ? -6.005 -2.677 15.363 1.00 87.75 460 ASN A C 1
ATOM 3623 O O . ASN A 1 460 ? -5.201 -1.916 14.841 1.00 87.75 460 ASN A O 1
ATOM 3627 N N . VAL A 1 461 ? -7.156 -2.277 15.895 1.00 85.06 461 VAL A N 1
ATOM 3628 C CA . VAL A 1 461 ? -7.668 -0.909 15.789 1.00 85.06 461 VAL A CA 1
ATOM 3629 C C . VAL A 1 461 ? -7.012 0.030 16.803 1.00 85.06 461 VAL A C 1
ATOM 3631 O O . VAL A 1 461 ? -6.877 1.222 16.540 1.00 85.06 461 VAL A O 1
ATOM 3634 N N . LEU A 1 462 ? -6.594 -0.488 17.960 1.00 75.94 462 LEU A N 1
ATOM 3635 C CA . LEU A 1 462 ? -6.039 0.335 19.028 1.00 75.94 462 LEU A CA 1
ATOM 3636 C C . LEU A 1 462 ? -4.536 0.137 19.170 1.00 75.94 462 LEU A C 1
ATOM 3638 O O . LEU A 1 462 ? -4.082 -1.004 19.313 1.00 75.94 462 LEU A O 1
ATOM 3642 N N . PRO A 1 463 ? -3.759 1.229 19.187 1.00 65.12 463 PRO A N 1
ATOM 3643 C CA . PRO A 1 463 ? -2.325 1.125 19.337 1.00 65.12 463 PRO A CA 1
ATOM 3644 C C . PRO A 1 463 ? -1.978 0.652 20.756 1.00 65.12 463 PRO A C 1
ATOM 3646 O O . PRO A 1 463 ? -2.554 1.095 21.749 1.00 65.12 463 PRO A O 1
ATOM 3649 N N . GLY A 1 464 ? -1.007 -0.261 20.861 1.00 61.31 464 GLY A N 1
ATOM 3650 C CA . GLY A 1 464 ? -0.596 -0.850 22.143 1.00 61.31 464 GLY A CA 1
ATOM 3651 C C . GLY A 1 464 ? -0.002 0.158 23.135 1.00 61.31 464 GLY A C 1
ATOM 3652 O O . GLY A 1 464 ? 0.136 -0.137 24.315 1.00 61.31 464 GLY A O 1
ATOM 3653 N N . ASN A 1 465 ? 0.318 1.383 22.707 1.00 59.81 465 ASN A N 1
ATOM 3654 C CA . ASN A 1 465 ? 0.700 2.461 23.623 1.00 59.81 465 ASN A CA 1
ATOM 3655 C C . ASN A 1 465 ? -0.463 2.909 24.531 1.00 59.81 465 ASN A C 1
ATOM 3657 O O . ASN A 1 465 ? -0.183 3.425 25.616 1.00 59.81 465 ASN A O 1
ATOM 3661 N N . LEU A 1 466 ? -1.724 2.656 24.144 1.00 65.44 466 LEU A N 1
ATOM 3662 C CA . LEU A 1 466 ? -2.892 2.876 24.999 1.00 65.44 466 LEU A CA 1
ATOM 3663 C C . LEU A 1 466 ? -2.893 1.981 26.244 1.00 65.44 466 LEU A C 1
ATOM 3665 O O . LEU A 1 466 ? -3.491 2.349 27.253 1.00 65.44 466 LEU A O 1
ATOM 3669 N N . GLU A 1 467 ? -2.162 0.861 26.216 1.00 68.25 467 GLU A N 1
ATOM 3670 C CA . GLU A 1 467 ? -2.024 -0.069 27.344 1.00 68.25 467 GLU A CA 1
ATOM 3671 C C . GLU A 1 467 ? -1.573 0.629 28.630 1.00 68.25 467 GLU A C 1
ATOM 3673 O O . GLU A 1 467 ? -2.052 0.316 29.721 1.00 68.25 467 GLU A O 1
ATOM 3678 N N . ALA A 1 468 ? -0.712 1.639 28.507 1.00 65.44 468 ALA A N 1
ATOM 3679 C CA . ALA A 1 468 ? -0.195 2.377 29.650 1.00 65.44 468 ALA A CA 1
ATOM 3680 C C . ALA A 1 468 ? -1.242 3.236 30.371 1.00 65.44 468 ALA A C 1
ATOM 3682 O O . ALA A 1 468 ? -1.090 3.482 31.565 1.00 65.44 468 ALA A O 1
ATOM 3683 N N . TYR A 1 469 ? -2.289 3.675 29.668 1.00 66.88 469 TYR A N 1
ATOM 3684 C CA . TYR A 1 469 ? -3.370 4.498 30.226 1.00 66.88 469 TYR A CA 1
ATOM 3685 C C . TYR A 1 469 ? -4.514 3.647 30.795 1.00 66.88 469 TYR A C 1
ATOM 3687 O O . TYR A 1 469 ? -5.377 4.146 31.505 1.00 66.88 469 TYR A O 1
ATOM 3695 N N . MET A 1 470 ? -4.527 2.339 30.519 1.00 68.12 470 MET A N 1
ATOM 3696 C CA . MET A 1 470 ? -5.551 1.416 31.026 1.00 68.12 470 MET A CA 1
ATOM 3697 C C . MET A 1 470 ? -5.200 0.791 32.380 1.00 68.12 470 MET A C 1
ATOM 3699 O O . MET A 1 470 ? -6.002 0.047 32.952 1.00 68.12 470 MET A O 1
ATOM 3703 N N . ALA A 1 471 ? -4.007 1.076 32.904 1.00 66.00 471 ALA A N 1
ATOM 3704 C CA . ALA A 1 471 ? -3.564 0.596 34.203 1.00 66.00 471 ALA A CA 1
ATOM 3705 C C . ALA A 1 471 ? -4.453 1.145 35.352 1.00 66.00 471 ALA A C 1
ATOM 3707 O O . ALA A 1 471 ? -5.243 2.079 35.159 1.00 66.00 471 ALA A O 1
ATOM 3708 N N . PRO A 1 472 ? -4.400 0.556 36.561 1.00 60.88 472 PRO A N 1
ATOM 3709 C CA . PRO A 1 472 ? -5.165 1.056 37.699 1.00 60.88 472 PRO A CA 1
ATOM 3710 C C . PRO A 1 472 ? -4.806 2.516 38.037 1.00 60.88 472 PRO A C 1
ATOM 3712 O O . PRO A 1 472 ? -3.648 2.916 37.852 1.00 60.88 472 PRO A O 1
ATOM 3715 N N . PRO A 1 473 ? -5.751 3.304 38.584 1.00 54.56 473 PRO A N 1
ATOM 3716 C CA . PRO A 1 473 ? -5.466 4.647 39.088 1.00 54.56 473 PRO A CA 1
ATOM 3717 C C . PRO A 1 473 ? -4.284 4.628 40.075 1.00 54.56 473 PRO A C 1
ATOM 3719 O O . PRO A 1 473 ? -4.276 3.827 41.008 1.00 54.56 473 PRO A O 1
ATOM 3722 N N . GLY A 1 474 ? -3.281 5.489 39.865 1.00 54.06 474 GLY A N 1
ATOM 3723 C CA . GLY A 1 474 ? -2.051 5.544 40.678 1.00 54.06 474 GLY A CA 1
ATOM 3724 C C . GLY A 1 474 ? -0.805 4.923 40.030 1.00 54.06 474 GLY A C 1
ATOM 3725 O O . GLY A 1 474 ? 0.288 5.022 40.586 1.00 54.06 474 GLY A O 1
ATOM 3726 N N . SER A 1 475 ? -0.945 4.336 38.840 1.00 59.00 475 SER A N 1
ATOM 3727 C CA . SER A 1 475 ? 0.181 4.000 37.957 1.00 59.00 475 SER A CA 1
ATOM 3728 C C . SER A 1 475 ? 0.898 5.280 37.507 1.00 59.00 475 SER A C 1
ATOM 3730 O O . SER A 1 475 ? 0.237 6.283 37.242 1.00 59.00 475 SER A O 1
ATOM 3732 N N . ALA A 1 476 ? 2.231 5.279 37.408 1.00 52.41 476 ALA A N 1
ATOM 3733 C CA . ALA A 1 476 ? 2.967 6.455 36.937 1.00 52.41 476 ALA A CA 1
ATOM 3734 C C . ALA A 1 476 ? 2.488 6.855 35.527 1.00 52.41 476 ALA A C 1
ATOM 3736 O O . ALA A 1 476 ? 2.581 6.057 34.594 1.00 52.41 476 ALA A O 1
ATOM 3737 N N . ALA A 1 477 ? 1.967 8.079 35.383 1.00 50.00 477 ALA A N 1
ATOM 3738 C CA . ALA A 1 477 ? 1.514 8.602 34.099 1.00 50.00 477 ALA A CA 1
ATOM 3739 C C . ALA A 1 477 ? 2.673 8.594 33.093 1.00 50.00 477 ALA A C 1
ATOM 3741 O O . ALA A 1 477 ? 3.778 9.049 33.408 1.00 50.00 477 ALA A O 1
ATOM 3742 N N . ARG A 1 478 ? 2.436 8.100 31.872 1.00 54.69 478 ARG A N 1
ATOM 3743 C CA . ARG A 1 478 ? 3.416 8.287 30.798 1.00 54.69 478 ARG A CA 1
ATOM 3744 C C . ARG A 1 478 ? 3.446 9.768 30.399 1.00 54.69 478 ARG A C 1
ATOM 3746 O O . ARG A 1 478 ? 2.379 10.346 30.184 1.00 54.69 478 ARG A O 1
ATOM 3753 N N . PRO A 1 479 ? 4.632 10.385 30.274 1.00 51.16 479 PRO A N 1
ATOM 3754 C CA . PRO A 1 479 ? 4.742 11.740 29.751 1.00 51.16 479 PRO A CA 1
ATOM 3755 C C . PRO A 1 479 ? 4.270 11.780 28.288 1.00 51.16 479 PRO A C 1
ATOM 3757 O O . PRO A 1 479 ? 4.635 10.917 27.494 1.00 51.16 479 PRO A O 1
ATOM 3760 N N . GLY A 1 480 ? 3.449 12.771 27.931 1.00 62.56 480 GLY A N 1
ATOM 3761 C CA . GLY A 1 480 ? 2.974 12.986 26.559 1.00 62.56 480 GLY A CA 1
ATOM 3762 C C . GLY A 1 480 ? 1.931 14.103 26.468 1.00 62.56 480 GLY A C 1
ATOM 3763 O O . GLY A 1 480 ? 1.180 14.319 27.419 1.00 62.56 480 GLY A O 1
ATOM 3764 N N . LYS A 1 481 ? 1.876 14.810 25.327 1.00 61.72 481 LYS A N 1
ATOM 3765 C CA . LYS A 1 481 ? 0.980 15.967 25.104 1.00 61.72 481 LYS A CA 1
ATOM 3766 C C . LYS A 1 481 ? -0.517 15.623 25.227 1.00 61.72 481 LYS A C 1
ATOM 3768 O O . LYS A 1 481 ? -1.290 16.470 25.657 1.00 61.72 481 LYS A O 1
ATOM 3773 N N . ASP A 1 482 ? -0.898 14.372 24.950 1.00 70.44 482 ASP A N 1
ATOM 3774 C CA . ASP A 1 482 ? -2.292 13.896 24.978 1.00 70.44 482 ASP A CA 1
ATOM 3775 C C . ASP A 1 482 ? -2.600 12.930 26.142 1.00 70.44 482 ASP A C 1
ATOM 3777 O O . ASP A 1 482 ? -3.656 12.299 26.173 1.00 70.44 482 ASP A O 1
ATOM 3781 N N . ALA A 1 483 ? -1.706 12.804 27.131 1.00 76.31 483 ALA A N 1
ATOM 3782 C CA . ALA A 1 483 ? -1.862 11.842 28.229 1.00 76.31 483 ALA A CA 1
ATOM 3783 C C . ALA A 1 483 ? -3.162 12.041 29.034 1.00 76.31 483 ALA A C 1
ATOM 3785 O O . ALA A 1 483 ? -3.856 11.073 29.336 1.00 76.31 483 ALA A O 1
ATOM 3786 N N . ALA A 1 484 ? -3.511 13.295 29.343 1.00 82.12 484 ALA A N 1
ATOM 3787 C CA . ALA A 1 484 ? -4.742 13.623 30.064 1.00 82.12 484 ALA A CA 1
ATOM 3788 C C . ALA A 1 484 ? -6.000 13.252 29.261 1.00 82.12 484 ALA A C 1
ATOM 3790 O O . ALA A 1 484 ? -6.962 12.737 29.820 1.00 82.12 484 ALA A O 1
ATOM 3791 N N . TYR A 1 485 ? -5.964 13.452 27.942 1.00 85.56 485 TYR A N 1
ATOM 3792 C CA . TYR A 1 485 ? -7.078 13.119 27.062 1.00 85.56 485 TYR A CA 1
ATOM 3793 C C . TYR A 1 485 ? -7.340 11.605 27.023 1.00 85.56 485 TYR A C 1
ATOM 3795 O O . TYR A 1 485 ? -8.481 11.169 27.161 1.00 85.56 485 TYR A O 1
ATOM 3803 N N . PHE A 1 486 ? -6.294 10.785 26.882 1.00 83.94 486 PHE A N 1
ATOM 3804 C CA . PHE A 1 486 ? -6.467 9.329 26.875 1.00 83.94 486 PHE A CA 1
ATOM 3805 C C . PHE A 1 486 ? -6.902 8.774 28.236 1.00 83.94 486 PHE A C 1
ATOM 3807 O O . PHE A 1 486 ? -7.687 7.827 28.274 1.00 83.94 486 PHE A O 1
ATOM 3814 N N . GLU A 1 487 ? -6.473 9.383 29.346 1.00 85.81 487 GLU A N 1
ATOM 3815 C CA . GLU A 1 487 ? -7.025 9.067 30.669 1.00 85.81 487 GLU A CA 1
ATOM 3816 C C . GLU A 1 487 ? -8.534 9.359 30.711 1.00 85.81 487 GLU A C 1
ATOM 3818 O O . GLU A 1 487 ? -9.316 8.493 31.102 1.00 85.81 487 GLU A O 1
ATOM 3823 N N . ASP A 1 488 ? -8.975 10.524 30.225 1.00 89.75 488 ASP A N 1
ATOM 3824 C CA . ASP A 1 488 ? -10.401 10.872 30.166 1.00 89.75 488 ASP A CA 1
ATOM 3825 C C . ASP A 1 488 ? -11.213 9.881 29.320 1.00 89.75 488 ASP A C 1
ATOM 3827 O O . ASP A 1 488 ? -12.335 9.524 29.695 1.00 89.75 488 ASP A O 1
ATOM 3831 N N . VAL A 1 489 ? -10.642 9.395 28.213 1.00 90.75 489 VAL A N 1
ATOM 3832 C CA . VAL A 1 489 ? -11.219 8.341 27.363 1.00 90.75 489 VAL A CA 1
ATOM 3833 C C . VAL A 1 489 ? -11.379 7.025 28.127 1.00 90.75 489 VAL A C 1
ATOM 3835 O O . VAL A 1 489 ? -12.467 6.446 28.139 1.00 90.75 489 VAL A O 1
ATOM 3838 N N . VAL A 1 490 ? -10.338 6.561 28.818 1.00 88.62 490 VAL A N 1
ATOM 3839 C CA . VAL A 1 490 ? -10.400 5.323 29.614 1.00 88.62 490 VAL A CA 1
ATOM 3840 C C . VAL A 1 490 ? -11.414 5.456 30.752 1.00 88.62 490 VAL A C 1
ATOM 3842 O O . VAL A 1 490 ? -12.230 4.558 30.971 1.00 88.62 490 VAL A O 1
ATOM 3845 N N . GLN A 1 491 ? -11.421 6.590 31.452 1.00 89.50 491 GLN A N 1
ATOM 3846 C CA . GLN A 1 491 ? -12.372 6.857 32.530 1.00 89.50 491 GLN A CA 1
ATOM 3847 C C . GLN A 1 491 ? -13.809 6.980 32.015 1.00 89.50 491 GLN A C 1
ATOM 3849 O O . GLN A 1 491 ? -14.748 6.562 32.695 1.00 89.50 491 GLN A O 1
ATOM 3854 N N . PHE A 1 492 ? -14.004 7.523 30.812 1.00 92.62 492 PHE A N 1
ATOM 3855 C CA . PHE A 1 492 ? -15.302 7.543 30.146 1.00 92.62 492 PHE A CA 1
ATOM 3856 C C . PHE A 1 492 ? -15.827 6.121 29.915 1.00 92.62 492 PHE A C 1
ATOM 3858 O O . PHE A 1 492 ? -16.959 5.834 30.312 1.00 92.62 492 PHE A O 1
ATOM 3865 N N . VAL A 1 493 ? -14.998 5.222 29.371 1.00 91.06 493 VAL A N 1
ATOM 3866 C CA . VAL A 1 493 ? -15.365 3.810 29.177 1.00 91.06 493 VAL A CA 1
ATOM 3867 C C . VAL A 1 493 ? -15.691 3.146 30.516 1.00 91.06 493 VAL A C 1
ATOM 3869 O O . VAL A 1 493 ? -16.789 2.620 30.666 1.00 91.06 493 VAL A O 1
ATOM 3872 N N . ARG A 1 494 ? -14.826 3.258 31.535 1.00 90.00 494 ARG A N 1
ATOM 3873 C CA . ARG A 1 494 ? -15.081 2.675 32.869 1.00 90.00 494 ARG A CA 1
ATOM 3874 C C . ARG A 1 494 ? -16.409 3.132 33.478 1.00 90.00 494 ARG A C 1
ATOM 3876 O O . ARG A 1 494 ? -17.171 2.313 33.985 1.00 90.00 494 ARG A O 1
ATOM 3883 N N . ARG A 1 495 ? -16.722 4.434 33.411 1.00 91.88 495 ARG A N 1
ATOM 3884 C CA . ARG A 1 495 ? -18.000 4.972 33.917 1.00 91.88 495 ARG A CA 1
ATOM 3885 C C . ARG A 1 495 ? -19.200 4.400 33.164 1.00 91.88 495 ARG A C 1
ATOM 3887 O O . ARG A 1 495 ? -20.204 4.078 33.797 1.00 91.88 495 ARG A O 1
ATOM 3894 N N . ARG A 1 496 ? -19.100 4.271 31.836 1.00 91.62 496 ARG A N 1
ATOM 3895 C CA . ARG A 1 496 ? -20.157 3.686 31.002 1.00 91.62 496 ARG A CA 1
ATOM 3896 C C . ARG A 1 496 ? -20.403 2.219 31.365 1.00 91.62 496 ARG A C 1
ATOM 3898 O O . ARG A 1 496 ? -21.550 1.842 31.585 1.00 91.62 496 ARG A O 1
ATOM 3905 N N . GLU A 1 497 ? -19.348 1.419 31.484 1.00 86.06 497 GLU A N 1
ATOM 3906 C CA . GLU A 1 497 ? -19.469 -0.012 31.799 1.00 86.06 497 GLU A CA 1
ATOM 3907 C C . GLU A 1 497 ? -19.935 -0.266 33.240 1.00 86.06 497 GLU A C 1
ATOM 3909 O O . GLU A 1 497 ? -20.745 -1.161 33.491 1.00 86.06 497 GLU A O 1
ATOM 3914 N N . ALA A 1 498 ? -19.503 0.565 34.196 1.00 85.75 498 ALA A N 1
ATOM 3915 C CA . ALA A 1 498 ? -20.003 0.524 35.569 1.00 85.75 498 ALA A CA 1
ATOM 3916 C C . ALA A 1 498 ? -21.517 0.790 35.635 1.00 85.75 498 ALA A C 1
ATOM 3918 O O . ALA A 1 498 ? -22.228 0.110 36.374 1.00 85.75 498 ALA A O 1
ATOM 3919 N N . ALA A 1 499 ? -22.027 1.731 34.831 1.00 83.88 499 ALA A N 1
ATOM 3920 C CA . ALA A 1 499 ? -23.463 1.992 34.724 1.00 83.88 499 ALA A CA 1
ATOM 3921 C C . ALA A 1 499 ? -24.235 0.834 34.058 1.00 83.88 499 ALA A C 1
ATOM 3923 O O . ALA A 1 499 ? -25.409 0.630 34.363 1.00 83.88 499 ALA A O 1
ATOM 3924 N N . GLY A 1 500 ? -23.581 0.067 33.179 1.00 80.81 500 GLY A N 1
ATOM 3925 C CA . GLY A 1 500 ? -24.134 -1.130 32.535 1.00 80.81 500 GLY A CA 1
ATOM 3926 C C . GLY A 1 500 ? -24.074 -2.409 33.381 1.00 80.81 500 GLY A C 1
ATOM 3927 O O . GLY A 1 500 ? -24.642 -3.421 32.980 1.00 80.81 500 GLY A O 1
ATOM 3928 N N . GLY A 1 501 ? -23.410 -2.378 34.542 1.00 79.88 501 GLY A N 1
ATOM 3929 C CA . GLY A 1 501 ? -23.246 -3.537 35.427 1.00 79.88 501 GLY A CA 1
ATOM 3930 C C . GLY A 1 501 ? -22.138 -4.517 35.018 1.00 79.88 501 GLY A C 1
ATOM 3931 O O . GLY A 1 501 ? -21.978 -5.541 35.678 1.00 79.88 501 GLY A O 1
ATOM 3932 N N . GLU A 1 502 ? -21.357 -4.213 33.975 1.00 75.50 502 GLU A N 1
ATOM 3933 C CA . GLU A 1 502 ? -20.244 -5.059 33.504 1.00 75.50 502 GLU A CA 1
ATOM 3934 C C . GLU A 1 502 ? -18.895 -4.700 34.163 1.00 75.50 502 GLU A C 1
ATOM 3936 O O . GLU A 1 502 ? -17.948 -5.490 34.126 1.00 75.50 502 GLU A O 1
ATOM 3941 N N . GLY A 1 503 ? -18.804 -3.540 34.828 1.00 79.38 503 GLY A N 1
ATOM 3942 C CA . GLY A 1 503 ? -17.591 -3.103 35.527 1.00 79.38 503 GLY A CA 1
ATOM 3943 C C . GLY A 1 503 ? -16.385 -2.999 34.584 1.00 79.38 503 GLY A C 1
ATOM 3944 O O . GLY A 1 503 ? -16.494 -2.447 33.497 1.00 79.38 503 GLY A O 1
ATOM 3945 N N . ASP A 1 504 ? -15.235 -3.554 34.976 1.00 84.00 504 ASP A N 1
ATOM 3946 C CA . ASP A 1 504 ? -13.995 -3.520 34.177 1.00 84.00 504 ASP A CA 1
ATOM 3947 C C . ASP A 1 504 ? -13.845 -4.728 33.219 1.00 84.00 504 ASP A C 1
ATOM 3949 O O . ASP A 1 504 ? -12.767 -4.960 32.664 1.00 84.00 504 ASP A O 1
ATOM 3953 N N . ALA A 1 505 ? -14.904 -5.519 32.992 1.00 87.56 505 ALA A N 1
ATOM 3954 C CA . ALA A 1 505 ? -14.825 -6.753 32.202 1.00 87.56 505 ALA A CA 1
ATOM 3955 C C . ALA A 1 505 ? -14.314 -6.525 30.767 1.00 87.56 505 ALA A C 1
ATOM 3957 O O . ALA A 1 505 ? -13.410 -7.238 30.317 1.00 87.56 505 ALA A O 1
ATOM 3958 N N . VAL A 1 506 ? -14.828 -5.507 30.063 1.00 88.44 506 VAL A N 1
ATOM 3959 C CA . VAL A 1 506 ? -14.366 -5.183 28.703 1.00 88.44 506 VAL A CA 1
ATOM 3960 C C . VAL A 1 506 ? -12.895 -4.769 28.703 1.00 88.44 506 VAL A C 1
ATOM 3962 O O . VAL A 1 506 ? -12.140 -5.229 27.854 1.00 88.44 506 VAL A O 1
ATOM 3965 N N . ILE A 1 507 ? -12.450 -3.994 29.699 1.00 87.44 507 ILE A N 1
ATOM 3966 C CA . ILE A 1 507 ? -11.056 -3.546 29.828 1.00 87.44 507 ILE A CA 1
ATOM 3967 C C . ILE A 1 507 ? -10.126 -4.749 30.019 1.00 87.44 507 ILE A C 1
ATOM 3969 O O . ILE A 1 507 ? -9.101 -4.860 29.347 1.00 87.44 507 ILE A O 1
ATOM 3973 N N . HIS A 1 508 ? -10.497 -5.706 30.874 1.00 87.69 508 HIS A N 1
ATOM 3974 C CA . HIS A 1 508 ? -9.733 -6.945 31.033 1.00 87.69 508 HIS A CA 1
ATOM 3975 C C . HIS A 1 508 ? -9.647 -7.755 29.736 1.00 87.69 508 HIS A C 1
ATOM 3977 O O . HIS A 1 508 ? -8.588 -8.312 29.432 1.00 87.69 508 HIS A O 1
ATOM 3983 N N . ARG A 1 509 ? -10.729 -7.791 28.951 1.00 90.88 509 ARG A N 1
ATOM 3984 C CA . ARG A 1 509 ? -10.749 -8.458 27.647 1.00 90.88 509 ARG A CA 1
ATOM 3985 C C . ARG A 1 509 ? -9.843 -7.756 26.629 1.00 90.88 509 ARG A C 1
ATOM 3987 O O . ARG A 1 509 ? -9.114 -8.443 25.920 1.00 90.88 509 ARG A O 1
ATOM 3994 N N . VAL A 1 510 ? -9.802 -6.418 26.618 1.00 88.94 510 VAL A N 1
ATOM 3995 C CA . VAL A 1 510 ? -8.851 -5.629 25.803 1.00 88.94 510 VAL A CA 1
ATOM 3996 C C . VAL A 1 510 ? -7.409 -6.045 26.119 1.00 88.94 510 VAL A C 1
ATOM 3998 O O . VAL A 1 510 ? -6.657 -6.398 25.212 1.00 88.94 510 VAL A O 1
ATOM 4001 N N . PHE A 1 511 ? -7.031 -6.091 27.402 1.00 84.56 511 PHE A N 1
ATOM 4002 C CA . PHE A 1 511 ? -5.690 -6.529 27.810 1.00 84.56 511 PHE A CA 1
ATOM 4003 C C . PHE A 1 511 ? -5.382 -7.967 27.387 1.00 84.56 511 PHE A C 1
ATOM 4005 O O . PHE A 1 511 ? -4.259 -8.262 26.975 1.00 84.56 511 PHE A O 1
ATOM 4012 N N . ALA A 1 512 ? -6.354 -8.874 27.499 1.00 87.50 512 ALA A N 1
ATOM 4013 C CA . ALA A 1 512 ? -6.181 -10.251 27.054 1.00 87.50 512 ALA A CA 1
ATOM 4014 C C . ALA A 1 512 ? -5.923 -10.318 25.540 1.00 87.50 512 ALA A C 1
ATOM 4016 O O . ALA A 1 512 ? -4.981 -10.990 25.118 1.00 87.50 512 ALA A O 1
ATOM 4017 N N . ALA A 1 513 ? -6.691 -9.571 24.741 1.00 88.00 513 ALA A N 1
ATOM 4018 C CA . ALA A 1 513 ? -6.528 -9.500 23.292 1.00 88.00 513 ALA A CA 1
ATOM 4019 C C . ALA A 1 513 ? -5.162 -8.916 22.884 1.00 88.00 513 ALA A C 1
ATOM 4021 O O . ALA A 1 513 ? -4.494 -9.469 22.009 1.00 88.00 513 ALA A O 1
ATOM 4022 N N . TRP A 1 514 ? -4.692 -7.858 23.554 1.00 82.38 514 TRP A N 1
ATOM 4023 C CA . TRP A 1 514 ? -3.354 -7.303 23.313 1.00 82.38 514 TRP A CA 1
ATOM 4024 C C . TRP A 1 514 ? -2.229 -8.268 23.690 1.00 82.38 514 TRP A C 1
ATOM 4026 O O . TRP A 1 514 ? -1.300 -8.459 22.908 1.00 82.38 514 TRP A O 1
ATOM 4036 N N . ARG A 1 515 ? -2.316 -8.938 24.845 1.00 80.81 515 ARG A N 1
ATOM 4037 C CA . ARG A 1 515 ? -1.303 -9.926 25.265 1.00 80.81 515 ARG A CA 1
ATOM 4038 C C . ARG A 1 515 ? -1.256 -11.145 24.354 1.00 80.81 515 ARG A C 1
ATOM 4040 O O . ARG A 1 515 ? -0.179 -11.688 24.127 1.00 80.81 515 ARG A O 1
ATOM 4047 N N . ALA A 1 516 ? -2.407 -11.567 23.833 1.00 83.44 516 ALA A N 1
ATOM 4048 C CA . ALA A 1 516 ? -2.497 -12.663 22.872 1.00 83.44 516 ALA A CA 1
ATOM 4049 C C . ALA A 1 516 ? -1.846 -12.318 21.524 1.00 83.44 516 ALA A C 1
ATOM 4051 O O . ALA A 1 516 ? -1.514 -13.218 20.753 1.00 83.44 516 ALA A O 1
ATOM 4052 N N . LYS A 1 517 ? -1.633 -11.028 21.245 1.00 74.88 517 LYS A N 1
ATOM 4053 C CA . LYS A 1 517 ? -1.054 -10.537 20.000 1.00 74.88 517 LYS A CA 1
ATOM 4054 C C . LYS A 1 517 ? 0.184 -9.672 20.273 1.00 74.88 517 LYS A C 1
ATOM 4056 O O . LYS A 1 517 ? 0.137 -8.451 20.101 1.00 74.88 517 LYS A O 1
ATOM 4061 N N . PRO A 1 518 ? 1.302 -10.281 20.703 1.00 53.47 518 PRO A N 1
ATOM 4062 C CA . PRO A 1 518 ? 2.493 -9.533 21.066 1.00 53.47 518 PRO A CA 1
ATOM 4063 C C . PRO A 1 518 ? 3.031 -8.723 19.878 1.00 53.47 518 PRO A C 1
ATOM 4065 O O . PRO A 1 518 ? 3.382 -9.271 18.837 1.00 53.47 518 PRO A O 1
ATOM 4068 N N . GLY A 1 519 ? 3.109 -7.404 20.078 1.00 54.91 519 GLY A N 1
ATOM 4069 C CA . GLY A 1 519 ? 4.012 -6.498 19.369 1.00 54.91 519 GLY A CA 1
ATOM 4070 C C . GLY A 1 519 ? 3.843 -6.402 17.854 1.00 54.91 519 GLY A C 1
ATOM 4071 O O . GLY A 1 519 ? 4.808 -6.626 17.126 1.00 54.91 519 GLY A O 1
ATOM 4072 N N . ARG A 1 520 ? 2.676 -5.973 17.350 1.00 56.44 520 ARG A N 1
ATOM 4073 C CA . ARG A 1 520 ? 2.658 -5.355 16.013 1.00 56.44 520 ARG A CA 1
ATOM 4074 C C . ARG A 1 520 ? 3.334 -3.986 16.136 1.00 56.44 520 ARG A C 1
ATOM 4076 O O . ARG A 1 520 ? 2.840 -3.114 16.849 1.00 56.44 520 ARG A O 1
ATOM 4083 N N . ARG A 1 521 ? 4.477 -3.804 15.467 1.00 59.12 521 ARG A N 1
ATOM 4084 C CA . ARG A 1 521 ? 5.006 -2.459 15.199 1.00 59.12 521 ARG A CA 1
ATOM 4085 C C . ARG A 1 521 ? 3.938 -1.698 14.409 1.00 59.12 521 ARG A C 1
ATOM 4087 O O . ARG A 1 521 ? 3.261 -2.308 13.582 1.00 59.12 521 ARG A O 1
ATOM 4094 N N . LEU A 1 522 ? 3.752 -0.406 14.686 1.00 63.28 522 LEU A N 1
ATOM 4095 C CA . LEU A 1 522 ? 2.902 0.444 13.848 1.00 63.28 522 LEU A CA 1
ATOM 4096 C C . LEU A 1 522 ? 3.449 0.375 12.421 1.00 63.28 522 LEU A C 1
ATOM 4098 O O . LEU A 1 522 ? 4.587 0.765 12.188 1.00 63.28 522 LEU A O 1
ATOM 4102 N N . THR A 1 523 ? 2.670 -0.171 11.496 1.00 71.75 523 THR A N 1
ATOM 4103 C CA . THR A 1 523 ? 3.003 -0.248 10.071 1.00 71.75 523 THR A CA 1
ATOM 4104 C C . THR A 1 523 ? 2.280 0.867 9.321 1.00 71.75 523 THR A C 1
ATOM 4106 O O . THR A 1 523 ? 1.307 1.417 9.834 1.00 71.75 523 THR A O 1
ATOM 4109 N N . ALA A 1 524 ? 2.729 1.203 8.108 1.00 78.25 524 ALA A N 1
ATOM 4110 C CA . ALA A 1 524 ? 2.053 2.197 7.261 1.00 78.25 524 ALA A CA 1
ATOM 4111 C C . ALA A 1 524 ? 0.615 1.781 6.885 1.00 78.25 524 ALA A C 1
ATOM 4113 O O . ALA A 1 524 ? -0.237 2.619 6.620 1.00 78.25 524 ALA A O 1
ATOM 4114 N N . ARG A 1 525 ? 0.327 0.477 6.937 1.00 88.12 525 ARG A N 1
ATOM 4115 C CA . ARG A 1 525 ? -0.987 -0.115 6.684 1.00 88.12 525 ARG A CA 1
ATOM 4116 C C . ARG A 1 525 ? -1.231 -1.298 7.609 1.00 88.12 525 ARG A C 1
ATOM 4118 O O . ARG A 1 525 ? -0.313 -2.086 7.860 1.00 88.12 525 ARG A O 1
ATOM 4125 N N . ILE A 1 526 ? -2.463 -1.452 8.086 1.00 89.31 526 ILE A N 1
ATOM 4126 C CA . ILE A 1 526 ? -2.921 -2.592 8.886 1.00 89.31 526 ILE A CA 1
ATOM 4127 C C . ILE A 1 526 ? -4.128 -3.219 8.193 1.00 89.31 526 ILE A C 1
ATOM 4129 O O . ILE A 1 526 ? -5.103 -2.536 7.898 1.00 89.31 526 ILE A O 1
ATOM 4133 N N . THR A 1 527 ? -4.078 -4.532 7.987 1.00 92.38 527 THR A N 1
ATOM 4134 C CA . THR A 1 527 ? -5.191 -5.320 7.451 1.00 92.38 527 THR A CA 1
ATOM 4135 C C . THR A 1 527 ? -5.602 -6.423 8.420 1.00 92.38 527 THR A C 1
ATOM 4137 O O . THR A 1 527 ? -4.765 -6.974 9.155 1.00 92.38 527 THR A O 1
ATOM 4140 N N . PHE A 1 528 ? -6.909 -6.692 8.489 1.00 94.12 528 PHE A N 1
ATOM 4141 C CA . PHE A 1 528 ? -7.502 -7.774 9.281 1.00 94.12 528 PHE A CA 1
ATOM 4142 C C . PHE A 1 528 ? -8.969 -8.017 8.881 1.00 94.12 528 PHE A C 1
ATOM 4144 O O . PHE A 1 528 ? -9.637 -7.087 8.430 1.00 94.12 528 PHE A O 1
ATOM 4151 N N . PRO A 1 529 ? -9.509 -9.231 9.088 1.00 96.25 529 PRO A N 1
ATOM 4152 C CA . PRO A 1 529 ? -10.927 -9.484 8.867 1.00 96.25 529 PRO A CA 1
ATOM 4153 C C . PRO A 1 529 ? -11.783 -8.829 9.961 1.00 96.25 529 PRO A C 1
ATOM 4155 O O . PRO A 1 529 ? -11.449 -8.899 11.145 1.00 96.25 529 PRO A O 1
ATOM 4158 N N . PHE A 1 530 ? -12.927 -8.264 9.592 1.00 96.88 530 PHE A N 1
ATOM 4159 C CA . PHE A 1 530 ? -13.968 -7.787 10.505 1.00 96.88 530 PHE A CA 1
ATOM 4160 C C . PHE A 1 530 ? -15.269 -8.537 10.218 1.00 96.88 530 PHE A C 1
ATOM 4162 O O . PHE A 1 530 ? -15.732 -8.571 9.081 1.00 96.88 530 PHE A O 1
ATOM 4169 N N . VAL A 1 531 ? -15.841 -9.171 11.241 1.00 96.94 531 VAL A N 1
ATOM 4170 C CA . VAL A 1 531 ? -17.073 -9.957 11.124 1.00 96.94 531 VAL A CA 1
ATOM 4171 C C . VAL A 1 531 ? -18.108 -9.389 12.080 1.00 96.94 531 VAL A C 1
ATOM 4173 O O . VAL A 1 531 ? -17.890 -9.351 13.294 1.00 96.94 531 VAL A O 1
ATOM 4176 N N . CYS A 1 532 ? -19.235 -8.954 11.526 1.00 94.56 532 CYS A N 1
ATOM 4177 C CA . CYS A 1 532 ? -20.331 -8.365 12.278 1.00 94.56 532 CYS A CA 1
ATOM 4178 C C . CYS A 1 532 ? -21.633 -9.120 12.026 1.00 94.56 532 CYS A C 1
ATOM 4180 O O . CYS A 1 532 ? -22.086 -9.233 10.890 1.00 94.56 532 CYS A O 1
ATOM 4182 N N . ASP A 1 533 ? -22.271 -9.572 13.099 1.00 92.06 533 ASP A N 1
ATOM 4183 C CA . ASP A 1 533 ? -23.585 -10.186 13.048 1.00 92.06 533 ASP A CA 1
ATOM 4184 C C . ASP A 1 533 ? -24.665 -9.104 12.906 1.00 92.06 533 ASP A C 1
ATOM 4186 O O . ASP A 1 533 ? -24.796 -8.172 13.716 1.00 92.06 533 ASP A O 1
ATOM 4190 N N . GLN A 1 534 ? -25.468 -9.235 11.855 1.00 83.25 534 GLN A N 1
ATOM 4191 C CA . GLN A 1 534 ? -26.749 -8.558 11.705 1.00 83.25 534 GLN A CA 1
ATOM 4192 C C . GLN A 1 534 ? -27.870 -9.587 11.835 1.00 83.25 534 GLN A C 1
ATOM 4194 O O . GLN A 1 534 ? -27.656 -10.769 11.601 1.00 83.25 534 GLN A O 1
ATOM 4199 N N . ALA A 1 535 ? -29.070 -9.147 12.225 1.00 75.81 535 ALA A N 1
ATOM 4200 C CA . ALA A 1 535 ? -30.164 -9.998 12.717 1.00 75.81 535 ALA A CA 1
ATOM 4201 C C . ALA A 1 535 ? -30.514 -11.249 11.874 1.00 75.81 535 ALA A C 1
ATOM 4203 O O . ALA A 1 535 ? -31.168 -12.149 12.392 1.00 75.81 535 ALA A O 1
ATOM 4204 N N . SER A 1 536 ? -30.108 -11.311 10.602 1.00 78.25 536 SER A N 1
ATOM 4205 C CA . SER A 1 536 ? -30.326 -12.447 9.700 1.00 78.25 536 SER A CA 1
ATOM 4206 C C . SER A 1 536 ? -29.062 -13.027 9.040 1.00 78.25 536 SER A C 1
ATOM 4208 O O . SER A 1 536 ? -29.169 -14.091 8.438 1.00 78.25 536 SER A O 1
ATOM 4210 N N . ALA A 1 537 ? -27.891 -12.384 9.144 1.00 90.06 537 ALA A N 1
ATOM 4211 C CA . ALA A 1 537 ? -26.664 -12.814 8.463 1.00 90.06 537 ALA A CA 1
ATOM 4212 C C . ALA A 1 537 ? -25.395 -12.196 9.079 1.00 90.06 537 ALA A C 1
ATOM 4214 O O . ALA A 1 537 ? -25.432 -11.102 9.649 1.00 90.06 537 ALA A O 1
ATOM 4215 N N . ALA A 1 538 ? -24.261 -12.881 8.920 1.00 93.88 538 ALA A N 1
ATOM 4216 C CA . ALA A 1 538 ? -22.948 -12.355 9.283 1.00 93.88 538 ALA A CA 1
ATOM 4217 C C . ALA A 1 538 ? -22.359 -11.569 8.104 1.00 93.88 538 ALA A C 1
ATOM 4219 O O . ALA A 1 538 ? -22.123 -12.132 7.039 1.00 93.88 538 ALA A O 1
ATOM 4220 N N . LEU A 1 539 ? -22.094 -10.280 8.305 1.00 96.69 539 LEU A N 1
ATOM 4221 C CA . LEU A 1 539 ? -21.354 -9.448 7.361 1.00 96.69 539 LEU A CA 1
ATOM 4222 C C . LEU A 1 539 ? -19.854 -9.650 7.574 1.00 96.69 539 LEU A C 1
ATOM 4224 O O . LEU A 1 539 ? -19.376 -9.597 8.712 1.00 96.69 539 LEU A O 1
ATOM 4228 N N . ARG A 1 540 ? -19.106 -9.842 6.489 1.00 97.31 540 ARG A N 1
ATOM 4229 C CA . ARG A 1 540 ? -17.658 -10.057 6.505 1.00 97.31 540 ARG A CA 1
ATOM 4230 C C . ARG A 1 540 ? -16.953 -8.979 5.704 1.00 97.31 540 ARG A C 1
ATOM 4232 O O . ARG A 1 540 ? -17.298 -8.714 4.559 1.00 97.31 540 ARG A O 1
ATOM 4239 N N . PHE A 1 541 ? -15.924 -8.397 6.295 1.00 97.62 541 PHE A N 1
ATOM 4240 C CA . PHE A 1 541 ? -15.177 -7.303 5.703 1.00 97.62 541 PHE A CA 1
ATOM 4241 C C . PHE A 1 541 ? -13.675 -7.552 5.783 1.00 97.62 541 PHE A C 1
ATOM 4243 O O . PHE A 1 541 ? -13.165 -8.081 6.772 1.00 97.62 541 PHE A O 1
ATOM 4250 N N . ASN A 1 542 ? -12.973 -7.117 4.747 1.00 96.06 542 ASN A N 1
ATOM 4251 C CA . ASN A 1 542 ? -11.538 -6.933 4.721 1.00 96.06 542 ASN A CA 1
ATOM 4252 C C . ASN A 1 542 ? -11.254 -5.505 5.182 1.00 96.06 542 ASN A C 1
ATOM 4254 O O . ASN A 1 542 ? -11.444 -4.549 4.430 1.00 96.06 542 ASN A O 1
ATOM 4258 N N . THR A 1 543 ? -10.842 -5.353 6.439 1.00 96.12 543 THR A N 1
ATOM 4259 C CA . THR A 1 543 ? -10.557 -4.032 6.995 1.00 96.12 543 THR A CA 1
ATOM 4260 C C . THR A 1 543 ? -9.185 -3.565 6.553 1.00 96.12 543 THR A C 1
ATOM 4262 O O . THR A 1 543 ? -8.203 -4.287 6.743 1.00 96.12 543 THR A O 1
ATOM 4265 N N . VAL A 1 544 ? -9.106 -2.336 6.053 1.00 94.31 544 VAL A N 1
ATOM 4266 C CA . VAL A 1 544 ? -7.857 -1.622 5.792 1.00 94.31 544 VAL A CA 1
ATOM 4267 C C . VAL A 1 544 ? -7.810 -0.388 6.687 1.00 94.31 544 VAL A C 1
ATOM 4269 O O . VAL A 1 544 ? -8.707 0.448 6.651 1.00 94.31 544 VAL A O 1
ATOM 4272 N N . ILE A 1 545 ? -6.762 -0.286 7.504 1.00 92.75 545 ILE A N 1
ATOM 4273 C CA . ILE A 1 545 ? -6.420 0.932 8.238 1.00 92.75 545 ILE A CA 1
ATOM 4274 C C . ILE A 1 545 ? -5.147 1.500 7.630 1.00 92.75 545 ILE A C 1
ATOM 4276 O O . ILE A 1 545 ? -4.114 0.823 7.615 1.00 92.75 545 ILE A O 1
ATOM 4280 N N . ALA A 1 546 ? -5.223 2.728 7.138 1.00 90.06 546 ALA A N 1
ATOM 4281 C CA . ALA A 1 546 ? -4.107 3.422 6.509 1.00 90.06 546 ALA A CA 1
ATOM 4282 C C . ALA A 1 546 ? -4.238 4.940 6.716 1.00 90.06 546 ALA A C 1
ATOM 4284 O O . ALA A 1 546 ? -5.353 5.426 6.940 1.00 90.06 546 ALA A O 1
ATOM 4285 N N . PRO A 1 547 ? -3.134 5.699 6.625 1.00 85.81 547 PRO A N 1
ATOM 4286 C CA . PRO A 1 547 ? -3.184 7.152 6.535 1.00 85.81 547 PRO A CA 1
ATOM 4287 C C . PRO A 1 547 ? -4.186 7.599 5.466 1.00 85.81 547 PRO A C 1
ATOM 4289 O O . PRO A 1 547 ? -4.314 6.955 4.422 1.00 85.81 547 PRO A O 1
ATOM 4292 N N . TRP A 1 548 ? -4.926 8.673 5.743 1.00 86.38 548 TRP A N 1
ATOM 4293 C CA . TRP A 1 548 ? -5.893 9.245 4.801 1.00 86.38 548 TRP A CA 1
ATOM 4294 C C . TRP A 1 548 ? -5.215 9.643 3.484 1.00 86.38 548 TRP A C 1
ATOM 4296 O O . TRP A 1 548 ? -5.695 9.305 2.403 1.00 86.38 548 TRP A O 1
ATOM 4306 N N . ASP A 1 549 ? -4.049 10.272 3.600 1.00 77.94 549 ASP A N 1
ATOM 4307 C CA . ASP A 1 549 ? -3.079 10.437 2.528 1.00 77.94 549 ASP A CA 1
ATOM 4308 C C . ASP A 1 549 ? -1.691 10.024 3.010 1.00 77.94 549 ASP A C 1
ATOM 4310 O O . ASP A 1 549 ? -1.418 9.936 4.207 1.00 77.94 549 ASP A O 1
ATOM 4314 N N . ALA A 1 550 ? -0.808 9.743 2.056 1.00 59.75 550 ALA A N 1
ATOM 4315 C CA . ALA A 1 550 ? 0.517 9.209 2.332 1.00 59.75 550 ALA A CA 1
ATOM 4316 C C . ALA A 1 550 ? 1.480 10.216 2.991 1.00 59.75 550 ALA A C 1
ATOM 4318 O O . ALA A 1 550 ? 2.621 9.842 3.251 1.00 59.75 550 ALA A O 1
ATOM 4319 N N . MET A 1 551 ? 1.101 11.486 3.200 1.00 59.72 551 MET A N 1
ATOM 4320 C CA . MET A 1 551 ? 2.118 12.535 3.308 1.00 59.72 551 MET A CA 1
ATOM 4321 C C . MET A 1 551 ? 1.965 13.507 4.475 1.00 59.72 551 MET A C 1
ATOM 4323 O O . MET A 1 551 ? 2.999 13.858 5.039 1.00 59.72 551 MET A O 1
ATOM 4327 N N . LEU A 1 552 ? 0.773 13.984 4.860 1.00 57.81 552 LEU A N 1
ATOM 4328 C CA . LEU A 1 552 ? 0.725 15.184 5.721 1.00 57.81 552 LEU A CA 1
ATOM 4329 C C . LEU A 1 552 ? -0.483 15.326 6.647 1.00 57.81 552 LEU A C 1
ATOM 4331 O O . LEU A 1 552 ? -0.367 16.035 7.652 1.00 57.81 552 LEU A O 1
ATOM 4335 N N . ASN A 1 553 ? -1.631 14.715 6.348 1.00 67.25 553 ASN A N 1
ATOM 4336 C CA . ASN A 1 553 ? -2.793 14.902 7.212 1.00 67.25 553 ASN A CA 1
ATOM 4337 C C . ASN A 1 553 ? -2.727 13.981 8.442 1.00 67.25 553 ASN A C 1
ATOM 4339 O O . ASN A 1 553 ? -2.331 12.819 8.334 1.00 67.25 553 ASN A O 1
ATOM 4343 N N . PRO A 1 554 ? -3.160 14.450 9.628 1.00 75.88 554 PRO A N 1
ATOM 4344 C CA . PRO A 1 554 ? -3.139 13.650 10.853 1.00 75.88 554 PRO A CA 1
ATOM 4345 C C . PRO A 1 554 ? -4.243 12.577 10.876 1.00 75.88 554 PRO A C 1
ATOM 4347 O O . PRO A 1 554 ? -4.535 11.989 11.920 1.00 75.88 554 PRO A O 1
ATOM 4350 N N . TYR A 1 555 ? -4.894 12.345 9.735 1.00 86.69 555 TYR A N 1
ATOM 4351 C CA . TYR A 1 555 ? -6.064 11.503 9.618 1.00 86.69 555 TYR A CA 1
ATOM 4352 C C . TYR A 1 555 ? -5.706 10.095 9.166 1.00 86.69 555 TYR A C 1
ATOM 4354 O O . TYR A 1 555 ? -4.845 9.881 8.315 1.00 86.69 555 TYR A O 1
ATOM 4362 N N . TRP A 1 556 ? -6.429 9.131 9.716 1.00 91.00 556 TRP A N 1
ATOM 4363 C CA . TRP A 1 556 ? -6.358 7.725 9.361 1.00 91.00 556 TRP A CA 1
ATOM 4364 C C . TRP A 1 556 ? -7.737 7.251 8.932 1.00 91.00 556 TRP A C 1
ATOM 4366 O O . TRP A 1 556 ? -8.734 7.525 9.598 1.00 91.00 556 TRP A O 1
ATOM 4376 N N . SER A 1 557 ? -7.786 6.528 7.823 1.00 93.94 557 SER A N 1
ATOM 4377 C CA . SER A 1 557 ? -8.989 5.863 7.336 1.00 93.94 557 SER A CA 1
ATOM 4378 C C . SER A 1 557 ? -9.085 4.451 7.914 1.00 93.94 557 SER A C 1
ATOM 4380 O O . SER A 1 557 ? -8.078 3.767 8.092 1.00 93.94 557 SER A O 1
ATOM 4382 N N . ILE A 1 558 ? -10.307 4.028 8.222 1.00 96.12 558 ILE A N 1
ATOM 4383 C CA . ILE A 1 558 ? -10.694 2.666 8.580 1.00 96.12 558 ILE A CA 1
ATOM 4384 C C . ILE A 1 558 ? -11.777 2.271 7.584 1.00 96.12 558 ILE A C 1
ATOM 4386 O O . ILE A 1 558 ? -12.920 2.728 7.672 1.00 96.12 558 ILE A O 1
ATOM 4390 N N . GLU A 1 559 ? -11.398 1.443 6.624 1.00 96.38 559 GLU A N 1
ATOM 4391 C CA . GLU A 1 559 ? -12.228 1.078 5.482 1.00 96.38 559 GLU A CA 1
ATOM 4392 C C . GLU A 1 559 ? -12.592 -0.394 5.561 1.00 96.38 559 GLU A C 1
ATOM 4394 O O . GLU A 1 559 ? -11.722 -1.259 5.651 1.00 96.38 559 GLU A O 1
ATOM 4399 N N . LEU A 1 560 ? -13.890 -0.675 5.563 1.00 97.25 560 LEU A N 1
ATOM 4400 C CA . LEU A 1 560 ? -14.442 -2.017 5.682 1.00 97.25 560 LEU A CA 1
ATOM 4401 C C . LEU A 1 560 ? -14.906 -2.479 4.301 1.00 97.25 560 LEU A C 1
ATOM 4403 O O . LEU A 1 560 ? -16.091 -2.414 3.993 1.00 97.25 560 LEU A O 1
ATOM 4407 N N . HIS A 1 561 ? -13.984 -2.943 3.459 1.00 96.56 561 HIS A N 1
ATOM 4408 C CA . HIS A 1 561 ? -14.331 -3.480 2.139 1.00 96.56 561 HIS A CA 1
ATOM 4409 C C . HIS A 1 561 ? -15.056 -4.822 2.298 1.00 96.56 561 HIS A C 1
ATOM 4411 O O . HIS A 1 561 ? -14.565 -5.661 3.053 1.00 96.56 561 HIS A O 1
ATOM 4417 N N . PRO A 1 562 ? -16.201 -5.085 1.643 1.00 96.94 562 PRO A N 1
ATOM 4418 C CA . PRO A 1 562 ? -16.872 -6.384 1.746 1.00 96.94 562 PRO A CA 1
ATOM 4419 C C . PRO A 1 562 ? -15.931 -7.518 1.344 1.00 96.94 562 PRO A C 1
ATOM 4421 O O . PRO A 1 562 ? -15.174 -7.366 0.392 1.00 96.94 562 PRO A O 1
ATOM 4424 N N . ALA A 1 563 ? -15.951 -8.627 2.082 1.00 96.31 563 ALA A N 1
ATOM 4425 C CA . ALA A 1 563 ? -15.032 -9.750 1.885 1.00 96.31 563 ALA A CA 1
ATOM 4426 C C . ALA A 1 563 ? -15.620 -10.901 1.061 1.00 96.31 563 ALA A C 1
ATOM 4428 O O . ALA A 1 563 ? -14.905 -11.858 0.771 1.00 96.31 563 ALA A O 1
ATOM 4429 N N . ASP A 1 564 ? -16.910 -10.826 0.739 1.00 96.19 564 ASP A N 1
ATOM 4430 C CA . ASP A 1 564 ? -17.630 -11.802 -0.067 1.00 96.19 564 ASP A CA 1
ATOM 4431 C C . ASP A 1 564 ? -18.841 -11.157 -0.767 1.00 96.19 564 ASP A C 1
ATOM 4433 O O . ASP A 1 564 ? -19.282 -10.043 -0.446 1.00 96.19 564 ASP A O 1
ATOM 4437 N N . GLY A 1 565 ? -19.390 -11.876 -1.751 1.00 95.81 565 GLY A N 1
ATOM 4438 C CA . GLY A 1 565 ? -20.542 -11.414 -2.520 1.00 95.81 565 GLY A CA 1
ATOM 4439 C C . GLY A 1 565 ? -21.824 -11.315 -1.690 1.00 95.81 565 GLY A C 1
ATOM 4440 O O . GLY A 1 565 ? -22.670 -10.468 -1.970 1.00 95.81 565 GLY A O 1
ATOM 4441 N N . GLU A 1 566 ? -21.976 -12.134 -0.644 1.00 95.88 566 GLU A N 1
ATOM 4442 C CA . GLU A 1 566 ? -23.126 -12.079 0.268 1.00 95.88 566 GLU A CA 1
ATOM 4443 C C . GLU A 1 566 ? -23.155 -10.765 1.053 1.00 95.88 566 GLU A C 1
ATOM 4445 O O . GLU A 1 566 ? -24.167 -10.063 1.038 1.00 95.88 566 GLU A O 1
ATOM 4450 N N . THR A 1 567 ? -22.028 -10.380 1.650 1.00 95.81 567 THR A N 1
ATOM 4451 C CA . THR A 1 567 ? -21.881 -9.104 2.354 1.00 95.81 567 THR A CA 1
ATOM 4452 C C . THR A 1 567 ? -22.160 -7.938 1.416 1.00 95.81 567 THR A C 1
ATOM 4454 O O . THR A 1 567 ? -22.874 -7.014 1.800 1.00 95.81 567 THR A O 1
ATOM 4457 N N . TRP A 1 568 ? -21.673 -7.993 0.170 1.00 95.06 568 TRP A N 1
ATOM 4458 C CA . TRP A 1 568 ? -21.961 -6.948 -0.814 1.00 95.06 568 TRP A CA 1
ATOM 4459 C C . TRP A 1 568 ? -23.467 -6.802 -1.081 1.00 95.06 568 TRP A C 1
ATOM 4461 O O . TRP A 1 568 ? -23.997 -5.693 -1.046 1.00 95.06 568 TRP A O 1
ATOM 4471 N N . ARG A 1 569 ? -24.182 -7.916 -1.301 1.00 94.31 569 ARG A N 1
ATOM 4472 C CA . ARG A 1 569 ? -25.640 -7.908 -1.543 1.00 94.31 569 ARG A CA 1
ATOM 4473 C C . ARG A 1 569 ? -26.441 -7.380 -0.353 1.00 94.31 569 ARG A C 1
ATOM 4475 O O . ARG A 1 569 ? -27.525 -6.857 -0.563 1.00 94.31 569 ARG A O 1
ATOM 4482 N N . LEU A 1 570 ? -25.940 -7.547 0.870 1.00 92.88 570 LEU A N 1
ATOM 4483 C CA . LEU A 1 570 ? -26.603 -7.073 2.088 1.00 92.88 570 LEU A CA 1
ATOM 4484 C C . LEU A 1 570 ? -26.359 -5.581 2.376 1.00 92.88 570 LEU A C 1
ATOM 4486 O O . LEU A 1 570 ? -27.078 -5.002 3.191 1.00 92.88 570 LEU A O 1
ATOM 4490 N N . LEU A 1 571 ? -25.338 -4.970 1.764 1.00 90.06 571 LEU A N 1
ATOM 4491 C CA . LEU A 1 571 ? -25.026 -3.543 1.918 1.00 90.06 571 LEU A CA 1
ATOM 4492 C C . LEU A 1 571 ? -25.701 -2.653 0.871 1.00 90.06 571 LEU A C 1
ATOM 4494 O O . LEU A 1 571 ? -25.988 -1.495 1.189 1.00 90.06 571 LEU A O 1
ATOM 4498 N N . ALA A 1 572 ? -25.897 -3.185 -0.339 1.00 86.31 572 ALA A N 1
ATOM 4499 C CA . ALA A 1 572 ? -26.638 -2.551 -1.430 1.00 86.31 572 ALA A CA 1
ATOM 4500 C C . ALA A 1 572 ? -28.138 -2.478 -1.110 1.00 86.31 572 ALA A C 1
ATOM 4502 O O . ALA A 1 572 ? -28.739 -1.418 -1.401 1.00 86.31 572 ALA A O 1
#

Secondary structure (DSSP, 8-state):
---HHHHHHHHHHHTT--HHHHHHHTT--HHHHHHHHTTSSPPPGGGHHHHHHHHHHTT--HHHHHHHHHHTTPPPPPS--HHHHHHH---HHHHHHHHTT-SS-EEEE-TT-BEEEE-HHHHHHHTS-TTTTT-STTTTBHHHHHHSHHHHHHBTTHHHHHHHHHHHHHHTT--TT--TT--HHHHHHHHHHHHH-GGGHHHHHHHHHHSPPPPBT---EEEEEEE-TT--EEEEEEEEEEEETTTTEEEEEEEESSHHHHHHHHHHHHHHHHT-PPPPP---TT-HHHHHHHHHHHTT--HHHHHHHHT--HHHHHHHHTTSS---HHHHHHHHHHHT--HHHHHHHHHHHT------HHHHHHTT----TTSTTTT-TT-BPPPPHHHHHHHHHT-SS-EEEE-TT-BEEEE-HHHHHHHT--TTTS-SSGGGBHHHHHT-HHHHHHBTTHHHHHHHHS-GGGGGGSSPTTSPPPP-TTHHHHHHHHHHHHHHHHHHT-TTHHHHHHHHHHHHS------S-EEEEEEEEETTEEEEEEEEEEESSSSS-S-EEEEEEESSHHHHHHH-

Radius of gyration: 25.71 Å; chains: 1; bounding box: 66×60×73 Å

pLDDT: mean 86.31, std 11.87, range [48.28, 98.62]